Protein AF-Q2UQX5-F1 (afdb_monomer)

Secondary structure (DSSP, 8-state):
--S--PPPPPPHHHHHHHS-TT------------------HHHHHHH--SB----GGGGSEEEEEE-SS-TT-EEEEEE----EEE-TTS-EEE--BTTS-SSSPPPTTPPPHHHHHHHHHHHHHHHIIIIIIS--S-SSBS-STT--EE--SSHHHHHHHHHHHHHHS-GGGB-TTPPPPPEE---GGG--SS--TTT-HHHHHHHHHHHHHHHHHHTTSHHHHHHHHHHTTTS-TTS-S--TTSSS-HHHHHHHHHHHHTS-GGGPPPGGGG-HHHHHHHHHHHHHHHHHHHHHBHHHHIIIIIHHHHHHHHHHHHTT---SSPPSPPTTTT--GGGS-HHHHHHHTT-EE--EETTEEPP-HHHHTSGGGSBTTBTT-EEHHHHHHHHHTT--SSHHHHTTTTTT--TT-GGGTTBPPTT-

Solvent-accessible surface area (backbone atoms only — not comparable to full-atom values): 24430 Å² total; per-residue (Å²): 139,51,68,85,76,83,72,78,80,79,49,72,70,55,41,50,71,76,53,42,90,93,57,78,95,84,84,87,86,86,85,86,86,80,84,60,48,76,76,57,64,61,60,37,72,75,75,44,88,44,43,46,68,46,15,61,59,30,65,64,36,73,44,84,36,68,75,58,95,56,78,89,44,73,40,79,44,76,47,69,50,70,53,72,38,73,43,101,79,70,42,90,34,76,38,44,16,63,84,68,41,56,54,11,59,48,59,82,46,50,62,36,49,69,51,44,53,51,24,21,50,48,10,38,51,50,25,46,48,37,29,70,71,64,58,75,42,73,79,59,37,63,66,51,81,95,51,92,43,71,36,59,85,47,66,42,49,39,52,37,51,52,29,21,47,42,33,44,47,36,79,92,27,37,46,96,81,43,62,86,75,73,70,46,68,54,56,86,80,71,42,40,95,49,61,41,48,91,68,18,62,31,45,36,50,44,51,48,53,39,33,53,50,35,27,74,69,40,50,88,32,72,60,36,51,55,42,30,76,70,47,24,88,71,41,50,87,95,31,45,56,64,27,59,82,31,71,72,26,41,55,50,53,50,44,52,49,33,53,25,71,59,52,59,80,77,58,48,71,66,73,76,72,68,36,68,67,50,51,51,44,50,49,54,52,40,46,43,32,76,44,45,47,62,64,45,13,44,57,46,31,16,63,37,46,11,57,35,50,43,58,54,50,41,51,65,69,49,73,84,58,98,58,93,52,86,70,73,83,52,95,60,56,84,51,53,71,89,74,51,58,68,71,61,51,58,56,31,59,79,37,73,44,70,51,64,58,95,85,39,73,43,68,47,56,74,20,53,73,39,77,85,22,22,48,86,98,39,49,44,29,19,16,39,43,46,49,46,54,58,49,50,76,29,33,54,90,49,60,75,62,60,22,68,42,68,67,91,47,60,85,21,40,72,92,51,70,27,49,41,65,86,78,110

Organism: Aspergillus oryzae (strain ATCC 42149 / RIB 40) (NCBI:txid510516)

Nearest PDB structures (foldseek):
  4aru-assembly1_A  TM=6.167E-01  e=2.089E-03  Hafnia alvei
  1nt4-assembly2_B  TM=5.845E-01  e=4.201E-03  Escherichia coli
  4ars-assembly1_A  TM=5.540E-01  e=5.959E-03  Hafnia alvei
  7z3v-assembly1_A  TM=5.321E-01  e=2.801E-02  Escherichia coli
  3zhc-assembly1_A  TM=5.003E-01  e=5.634E-02  Citrobacter braakii

Mean predicted aligned error: 6.5 Å

InterPro domains:
  IPR000560 Histidine phosphatase superfamily, clade-2 [PF00328] (69-328)
  IPR029033 Histidine phosphatase superfamily [G3DSA:3.40.50.1240] (11-338)
  IPR029033 Histidine phosphatase superfamily [G3DSA:3.40.50.1240] (341-408)
  IPR029033 Histidine phosphatase superfamily [SSF53254] (5-410)
  IPR050645 Histidine Acid Phosphatase [PTHR11567] (19-406)

Foldseek 3Di:
DQADDADDADDPVRCCVVAPPVDDDQDDDDFDDDDAFPDPVPLCVQFPVFFDLFQQCLQWDWDWDDPDPPPVDTDIDTDHDWDWDQDPPGDTDTHAGLVRDRGSTDDGRAQGPLNLVRLLVLLLSCQCPCCVPNVVDDQADQEQLVPAAEFEPRVSRVSSSVSSPCSNQPPVRYDPNYDDHDYDYDDLLPDQSFLNLVNQVQLVVLLVQQLVVLQVVQCPDPLQVVLLVQCLVSDDPVFSGATCPTVVHLVSLLSLLSNLVSDDPSSHGPPSSVDPSNNVSSVVSVCSSRPVLVQWFLLNLQSTNLQVVLVVLLVVLVSVDPDSDDPDQPPCRLNALVPDDPVSLVVQLVDKDWDDDSNHTDQQQQQLVDCSQADHPDNSIGRSNSSRNVSNSRRDPDSNVSSPPQVPAHNCGPPSVRTDDGRD

Structure (mmCIF, N/CA/C/O backbone):
data_AF-Q2UQX5-F1
#
_entry.id   AF-Q2UQX5-F1
#
loop_
_atom_site.group_PDB
_atom_site.id
_atom_site.type_symbol
_atom_site.label_atom_id
_atom_site.label_alt_id
_atom_site.label_comp_id
_atom_site.label_asym_id
_atom_site.label_entity_id
_atom_site.label_seq_id
_atom_site.pdbx_PDB_ins_code
_atom_site.Cartn_x
_atom_site.Cartn_y
_atom_site.Cartn_z
_atom_site.occupancy
_atom_site.B_iso_or_equiv
_atom_site.auth_seq_id
_atom_site.auth_comp_id
_atom_site.auth_asym_id
_atom_site.auth_atom_id
_atom_site.pdbx_PDB_model_num
ATOM 1 N N . MET A 1 1 ? 11.962 -3.773 -0.078 1.00 47.09 1 MET A N 1
ATOM 2 C CA . MET A 1 1 ? 11.367 -5.101 0.255 1.00 47.09 1 MET A CA 1
ATOM 3 C C . MET A 1 1 ? 10.584 -5.653 -0.938 1.00 47.09 1 MET A C 1
ATOM 5 O O . MET A 1 1 ? 9.832 -4.894 -1.534 1.00 47.09 1 MET A O 1
ATOM 9 N N . THR A 1 2 ? 10.767 -6.930 -1.293 1.00 56.47 2 THR A N 1
ATOM 10 C CA . THR A 1 2 ? 10.367 -7.523 -2.592 1.00 56.47 2 THR A CA 1
ATOM 11 C C . THR A 1 2 ? 9.170 -8.476 -2.478 1.00 56.47 2 THR A C 1
ATOM 13 O O . THR A 1 2 ? 8.189 -8.333 -3.201 1.00 56.47 2 THR A O 1
ATOM 16 N N . SER A 1 3 ? 9.180 -9.372 -1.490 1.00 61.03 3 SER A N 1
ATOM 17 C CA . SER A 1 3 ? 8.040 -10.206 -1.091 1.00 61.03 3 SER A CA 1
ATOM 18 C C . SER A 1 3 ? 7.924 -10.278 0.431 1.00 61.03 3 SER A C 1
ATOM 20 O O . SER A 1 3 ? 8.928 -10.168 1.135 1.00 61.03 3 SER A O 1
ATOM 22 N N . LEU A 1 4 ? 6.708 -10.484 0.952 1.00 62.91 4 LEU A N 1
ATOM 23 C CA . LEU A 1 4 ? 6.514 -10.786 2.372 1.00 62.91 4 LEU A CA 1
ATOM 24 C C . LEU A 1 4 ? 7.194 -12.126 2.676 1.00 62.91 4 LEU A C 1
ATOM 26 O O . LEU A 1 4 ? 6.759 -13.154 2.160 1.00 62.91 4 LEU A O 1
ATOM 30 N N . ASN A 1 5 ? 8.228 -12.106 3.512 1.00 68.62 5 ASN A N 1
ATOM 31 C CA . ASN A 1 5 ? 8.768 -13.313 4.124 1.00 68.62 5 ASN A CA 1
ATOM 32 C C . ASN A 1 5 ? 7.998 -13.535 5.429 1.00 68.62 5 ASN A C 1
ATOM 34 O O . ASN A 1 5 ? 8.202 -12.769 6.374 1.00 68.62 5 ASN A O 1
ATOM 38 N N . PRO A 1 6 ? 7.060 -14.497 5.478 1.00 68.12 6 PRO A N 1
ATOM 39 C CA . PRO A 1 6 ? 6.312 -14.748 6.697 1.00 68.12 6 PRO A CA 1
ATOM 40 C C . PRO A 1 6 ? 7.284 -15.210 7.786 1.00 68.12 6 PRO A C 1
ATOM 42 O O . PRO A 1 6 ? 8.074 -16.124 7.567 1.00 68.12 6 PRO A O 1
ATOM 45 N N . ARG A 1 7 ? 7.236 -14.555 8.949 1.00 81.56 7 ARG A N 1
ATOM 46 C CA . ARG A 1 7 ? 7.890 -15.060 10.159 1.00 81.56 7 ARG A CA 1
ATOM 47 C C . ARG A 1 7 ? 7.136 -16.267 10.708 1.00 81.56 7 ARG A C 1
ATOM 49 O O . ARG A 1 7 ? 5.955 -16.456 10.399 1.00 81.56 7 ARG A O 1
ATOM 56 N N . ASP A 1 8 ? 7.799 -16.997 11.593 1.00 87.50 8 ASP A N 1
ATOM 57 C CA . ASP A 1 8 ? 7.174 -18.076 12.347 1.00 87.50 8 ASP A CA 1
ATOM 58 C C . ASP A 1 8 ? 5.959 -17.582 13.157 1.00 87.50 8 ASP A C 1
ATOM 60 O O . ASP A 1 8 ? 5.888 -16.391 13.522 1.00 87.50 8 ASP A O 1
ATOM 64 N N . PRO A 1 9 ? 4.989 -18.482 13.431 1.00 90.31 9 PRO A N 1
ATOM 65 C CA . PRO A 1 9 ? 3.877 -18.215 14.335 1.00 90.31 9 PRO A CA 1
ATOM 66 C C . PRO A 1 9 ? 4.320 -17.609 15.665 1.00 90.31 9 PRO A C 1
ATOM 68 O O . PRO A 1 9 ? 5.440 -17.828 16.125 1.00 90.31 9 PRO A O 1
ATOM 71 N N 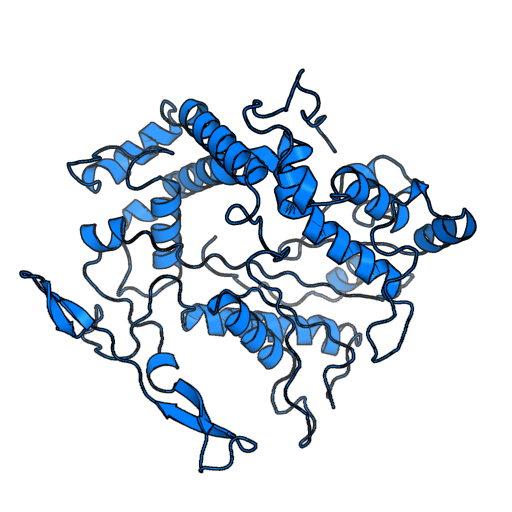. TYR A 1 10 ? 3.423 -16.852 16.294 1.00 93.69 10 TYR A N 1
ATOM 72 C CA . TYR A 1 10 ? 3.714 -16.290 17.606 1.00 93.69 10 TYR A CA 1
ATOM 73 C C . TYR A 1 10 ? 3.825 -17.394 18.652 1.00 93.69 10 TYR A C 1
ATOM 75 O O . TYR A 1 10 ? 2.977 -18.292 18.701 1.00 93.69 10 TYR A O 1
ATOM 83 N N . THR A 1 11 ? 4.841 -17.293 19.507 1.00 94.69 11 THR A N 1
ATOM 84 C CA . THR A 1 11 ? 4.926 -18.119 20.712 1.00 94.69 11 THR A CA 1
ATOM 85 C C . THR A 1 11 ? 3.830 -17.721 21.700 1.00 94.69 11 THR A C 1
ATOM 87 O O . THR A 1 11 ? 3.243 -16.640 21.608 1.00 94.69 11 THR A O 1
ATOM 90 N N . GLN A 1 12 ? 3.560 -18.579 22.684 1.00 94.19 12 GLN A N 1
ATOM 91 C CA . GLN A 1 12 ? 2.588 -18.261 23.730 1.00 94.19 12 GLN A CA 1
ATOM 92 C C . GLN A 1 12 ? 2.969 -16.983 24.499 1.00 94.19 12 GLN A C 1
ATOM 94 O O . GLN A 1 12 ? 2.108 -16.157 24.781 1.00 94.19 12 GLN A O 1
ATOM 99 N N . GLU A 1 13 ? 4.259 -16.783 24.772 1.00 94.75 13 GLU A N 1
ATOM 100 C CA . GLU A 1 13 ? 4.784 -15.586 25.444 1.00 94.75 13 GLU A CA 1
ATOM 101 C C . GLU A 1 13 ? 4.563 -14.316 24.607 1.00 94.75 13 GLU A C 1
ATOM 103 O O . GLU A 1 13 ? 4.139 -13.280 25.124 1.00 94.75 13 GLU A O 1
ATOM 108 N N . GLU A 1 14 ? 4.801 -14.391 23.292 1.00 94.75 14 GLU A N 1
ATOM 109 C CA . GLU A 1 14 ? 4.513 -13.283 22.379 1.00 94.75 14 GLU A CA 1
ATOM 110 C C . GLU A 1 14 ? 3.013 -12.974 22.339 1.00 94.75 14 GLU A C 1
ATOM 112 O O . GLU A 1 14 ? 2.633 -11.801 22.352 1.00 94.75 14 GLU A O 1
ATOM 117 N N . LEU A 1 15 ? 2.154 -13.999 22.325 1.00 95.38 15 LEU A N 1
ATOM 118 C CA . LEU A 1 15 ? 0.703 -13.818 22.358 1.00 95.38 15 LEU A CA 1
ATOM 119 C C . LEU A 1 15 ? 0.236 -13.140 23.644 1.00 95.38 15 LEU A C 1
ATOM 121 O O . LEU A 1 15 ? -0.555 -12.209 23.556 1.00 95.38 15 LEU A O 1
ATOM 125 N N . GLU A 1 16 ? 0.736 -13.545 24.811 1.00 93.50 16 GLU A N 1
ATOM 126 C CA . GLU A 1 16 ? 0.351 -12.944 26.096 1.00 93.50 16 GLU A CA 1
ATOM 127 C C . GLU A 1 16 ? 0.747 -11.466 26.189 1.00 93.50 16 GLU A C 1
ATOM 129 O O . GLU A 1 16 ? 0.007 -10.659 26.752 1.00 93.50 16 GLU A O 1
ATOM 134 N N . LYS A 1 17 ? 1.867 -11.080 25.568 1.00 93.00 17 LYS A N 1
ATOM 135 C CA . LYS A 1 17 ? 2.268 -9.671 25.446 1.00 93.00 17 LYS A CA 1
ATOM 136 C C . LYS A 1 17 ? 1.408 -8.905 24.433 1.00 93.00 17 LYS A C 1
ATOM 138 O O . LYS A 1 17 ? 1.078 -7.732 24.627 1.00 93.00 17 LYS A O 1
ATOM 143 N N . LEU A 1 18 ? 1.064 -9.542 23.315 1.00 94.88 18 LEU A N 1
ATOM 144 C CA . LEU A 1 18 ? 0.290 -8.920 22.239 1.00 94.88 18 LEU A CA 1
ATOM 145 C C . LEU A 1 18 ? -1.207 -8.806 22.562 1.00 94.88 18 LEU A C 1
ATOM 147 O O . LEU A 1 18 ? -1.854 -7.870 22.084 1.00 94.88 18 LEU A O 1
ATOM 151 N N . TYR A 1 19 ? -1.726 -9.714 23.384 1.00 95.31 19 TYR A N 1
ATOM 152 C CA . TYR A 1 19 ? -3.129 -9.845 23.766 1.00 95.31 19 TYR A CA 1
ATOM 153 C C . TYR A 1 19 ? -3.235 -10.074 25.286 1.00 95.31 19 TYR A C 1
ATOM 155 O O . TYR A 1 19 ? -3.413 -11.211 25.728 1.00 95.31 19 TYR A O 1
ATOM 163 N N . PRO A 1 20 ? -3.108 -9.003 26.093 1.00 94.69 20 PRO A N 1
ATOM 164 C CA . PRO A 1 20 ? -3.233 -9.078 27.547 1.00 94.69 20 PRO A CA 1
ATOM 165 C C . PRO A 1 20 ? -4.574 -9.681 27.983 1.00 94.69 20 PRO A C 1
ATOM 167 O O . PRO A 1 20 ? -5.607 -9.417 27.370 1.00 94.69 20 PRO A O 1
ATOM 170 N N . ARG A 1 21 ? -4.566 -10.486 29.054 1.00 92.62 21 ARG A N 1
ATOM 171 C CA . ARG A 1 21 ? -5.742 -11.261 29.510 1.00 92.62 21 ARG A CA 1
ATOM 172 C C . ARG A 1 21 ? -6.899 -10.395 30.021 1.00 92.62 21 ARG A C 1
ATOM 174 O O . ARG A 1 21 ? -8.035 -10.855 30.058 1.00 92.62 21 ARG A O 1
ATOM 181 N N . ASP A 1 22 ? -6.605 -9.171 30.436 1.00 93.00 22 ASP A N 1
ATOM 182 C CA . ASP A 1 22 ? -7.555 -8.153 30.883 1.00 93.00 22 ASP A CA 1
ATOM 183 C C . ASP A 1 22 ? -8.230 -7.405 29.720 1.00 93.00 22 ASP A C 1
ATOM 185 O O . ASP A 1 22 ? -9.197 -6.673 29.937 1.00 93.00 22 ASP A O 1
ATOM 189 N N . LEU A 1 23 ? -7.781 -7.628 28.479 1.00 95.19 23 LEU A N 1
ATOM 190 C CA . LEU A 1 23 ? -8.372 -7.061 27.274 1.00 95.19 23 LEU A CA 1
ATOM 191 C C . LEU A 1 23 ? -9.023 -8.140 26.408 1.00 95.19 23 LEU A C 1
ATOM 193 O O . LEU A 1 23 ? -8.473 -9.210 26.158 1.00 95.19 23 LEU A O 1
ATOM 197 N N . LYS A 1 24 ? -10.202 -7.822 25.869 1.00 95.06 24 LYS A N 1
ATOM 198 C CA . LYS A 1 24 ? -10.897 -8.664 24.891 1.00 95.06 24 LYS A CA 1
ATOM 199 C C . LYS A 1 24 ? -10.756 -8.064 23.497 1.00 95.06 24 LYS A C 1
ATOM 201 O O . LYS A 1 24 ? -11.153 -6.921 23.277 1.00 95.06 24 LYS A O 1
ATOM 206 N N . LEU A 1 25 ? -10.252 -8.849 22.546 1.00 95.62 25 LEU A N 1
ATOM 207 C CA . LEU A 1 25 ? -10.203 -8.463 21.136 1.00 95.62 25 LEU A CA 1
ATOM 208 C C . LEU A 1 25 ? -11.632 -8.300 20.585 1.00 95.62 25 LEU A C 1
ATOM 210 O O . LEU A 1 25 ? -12.421 -9.240 20.642 1.00 95.62 25 LEU A O 1
ATOM 214 N N . GLN A 1 26 ? -11.954 -7.107 20.075 1.00 94.25 26 GLN A N 1
ATOM 215 C CA . GLN A 1 26 ? -13.284 -6.774 19.532 1.00 94.25 26 GLN A CA 1
ATOM 216 C C . GLN A 1 26 ? -13.296 -6.682 18.004 1.00 94.25 26 GLN A C 1
ATOM 218 O O . GLN A 1 26 ? -14.255 -7.093 17.364 1.00 94.25 26 GLN A O 1
ATOM 223 N N . LEU A 1 27 ? -12.235 -6.127 17.412 1.00 94.62 27 LEU A N 1
ATOM 224 C CA . LEU A 1 27 ? -12.164 -5.834 15.985 1.00 94.62 27 LEU A CA 1
ATOM 225 C C . LEU A 1 27 ? -10.738 -6.027 15.475 1.00 94.62 27 LEU A C 1
ATOM 227 O O . LEU A 1 27 ? -9.768 -5.636 16.125 1.00 94.62 27 LEU A O 1
ATOM 231 N N . VAL A 1 28 ? -10.625 -6.578 14.269 1.00 95.88 28 VAL A N 1
ATOM 232 C CA . VAL A 1 28 ? -9.368 -6.698 13.532 1.00 95.88 28 VAL A CA 1
ATOM 233 C C . VAL A 1 28 ? -9.551 -6.056 12.164 1.00 95.88 28 VAL A C 1
ATOM 235 O O . VAL A 1 28 ? -10.444 -6.430 11.411 1.00 95.88 28 VAL A O 1
ATOM 238 N N . GLN A 1 29 ? 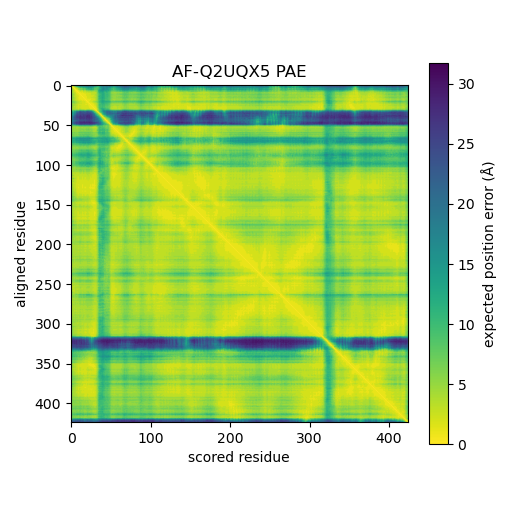-8.681 -5.106 11.828 1.00 95.25 29 GLN A N 1
ATOM 239 C CA . GLN A 1 29 ? -8.594 -4.527 10.489 1.00 95.25 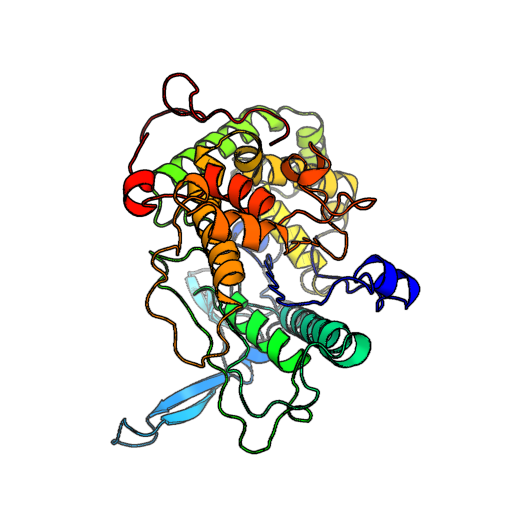29 GLN A CA 1
ATOM 240 C C . GLN A 1 29 ? -7.206 -4.835 9.921 1.00 95.25 29 GLN A C 1
ATOM 242 O O . GLN A 1 29 ? -6.196 -4.465 10.518 1.00 95.25 29 GLN A O 1
ATOM 247 N N . VAL A 1 30 ? -7.151 -5.534 8.785 1.00 94.56 30 VAL A N 1
ATOM 248 C CA . VAL A 1 30 ? -5.898 -5.897 8.103 1.00 94.56 30 VAL A CA 1
ATOM 249 C C . VAL A 1 30 ? -5.824 -5.145 6.783 1.00 94.56 30 VAL A C 1
ATOM 251 O O . VAL A 1 30 ? -6.666 -5.335 5.910 1.00 94.56 30 VAL A O 1
ATOM 254 N N . VAL A 1 31 ? -4.797 -4.311 6.628 1.00 91.31 31 VAL A N 1
ATOM 255 C CA . VAL A 1 31 ? -4.507 -3.607 5.375 1.00 91.31 31 VAL A CA 1
ATOM 256 C C . VAL A 1 31 ? -3.281 -4.247 4.737 1.00 91.31 31 VAL A C 1
ATOM 258 O O . VAL A 1 31 ? -2.211 -4.285 5.339 1.00 91.31 31 VAL A O 1
ATOM 261 N N . ASN A 1 32 ? -3.433 -4.749 3.514 1.00 83.38 32 ASN A N 1
ATOM 262 C CA . ASN A 1 32 ? -2.341 -5.328 2.739 1.00 83.38 32 ASN A CA 1
ATOM 263 C C . ASN A 1 32 ? -2.059 -4.447 1.519 1.00 83.38 32 ASN A C 1
ATOM 265 O O . ASN A 1 32 ? -2.799 -4.476 0.538 1.00 83.38 32 ASN A O 1
ATOM 269 N N . ALA A 1 33 ? -0.979 -3.672 1.581 1.00 65.06 33 ALA A N 1
ATOM 270 C CA . ALA A 1 33 ? -0.472 -2.921 0.443 1.00 65.06 33 ALA A CA 1
ATOM 271 C C . ALA A 1 33 ? 0.676 -3.711 -0.192 1.00 65.06 33 ALA A C 1
ATOM 273 O O . ALA A 1 33 ? 1.765 -3.802 0.376 1.00 65.06 33 ALA A O 1
ATOM 274 N N . ARG A 1 34 ? 0.450 -4.283 -1.377 1.00 58.59 34 ARG A N 1
ATOM 275 C CA . ARG A 1 34 ? 1.528 -4.899 -2.158 1.00 58.59 34 ARG A CA 1
ATOM 276 C C . ARG A 1 34 ? 1.992 -3.982 -3.270 1.00 58.59 34 ARG A C 1
ATOM 278 O O . ARG A 1 34 ? 1.187 -3.446 -4.029 1.00 58.59 34 ARG A O 1
ATOM 285 N N . ARG A 1 35 ? 3.314 -3.860 -3.377 1.00 49.84 35 ARG A N 1
ATOM 286 C CA . ARG A 1 35 ? 3.989 -3.298 -4.544 1.00 49.84 35 ARG A CA 1
ATOM 287 C C . ARG A 1 35 ? 4.191 -4.436 -5.544 1.00 49.84 35 ARG A C 1
ATOM 289 O O . ARG A 1 35 ? 4.756 -5.470 -5.204 1.00 49.84 35 ARG A O 1
ATOM 296 N N . CYS A 1 36 ? 3.665 -4.267 -6.744 1.00 36.00 36 CYS A N 1
ATOM 297 C CA . CYS A 1 36 ? 4.041 -5.021 -7.935 1.00 36.00 36 CYS A CA 1
ATOM 298 C C . CYS A 1 36 ? 4.078 -4.005 -9.069 1.00 36.00 36 CYS A C 1
ATOM 300 O O . CYS A 1 36 ? 3.209 -3.127 -9.096 1.00 36.00 36 CYS A O 1
ATOM 302 N N . LEU A 1 37 ? 5.091 -4.160 -9.923 1.00 36.56 37 LEU A N 1
ATOM 303 C CA . LEU A 1 37 ? 5.485 -3.312 -11.046 1.00 36.56 37 LEU A CA 1
ATOM 304 C C . LEU A 1 37 ? 4.485 -2.191 -11.371 1.00 36.56 37 LEU A C 1
ATOM 306 O O . LEU A 1 37 ? 3.450 -2.427 -12.001 1.00 36.56 37 LEU A O 1
ATOM 310 N N . LEU A 1 38 ? 4.797 -0.959 -10.965 1.00 40.22 38 LEU A N 1
ATOM 311 C CA . LEU A 1 38 ? 4.273 0.198 -11.682 1.00 40.22 38 LEU A CA 1
ATOM 312 C C . LEU A 1 38 ? 4.962 0.152 -13.042 1.00 40.22 38 LEU A C 1
ATOM 314 O O . LEU A 1 38 ? 6.184 0.207 -13.108 1.00 40.22 38 LEU A O 1
ATOM 318 N N . GLY A 1 39 ? 4.181 -0.055 -14.104 1.00 36.62 39 GLY A N 1
ATOM 319 C CA . GLY A 1 39 ? 4.671 -0.342 -15.451 1.00 36.62 39 GLY A CA 1
ATOM 320 C C . GLY A 1 39 ? 5.635 0.711 -15.993 1.00 36.62 39 GLY A C 1
ATOM 321 O O . GLY A 1 39 ? 5.238 1.591 -16.749 1.00 36.62 39 GLY A O 1
ATOM 322 N N . PHE A 1 40 ? 6.915 0.586 -15.659 1.00 36.81 40 PHE A N 1
ATOM 323 C CA . PHE A 1 40 ? 7.998 1.289 -16.318 1.00 36.81 40 PHE A CA 1
ATOM 324 C C . PHE A 1 40 ? 8.678 0.309 -17.264 1.00 36.81 40 PHE A C 1
ATOM 326 O O . PHE A 1 40 ? 9.676 -0.323 -16.942 1.00 36.81 40 PHE A O 1
ATOM 333 N N . LYS A 1 41 ? 8.104 0.258 -18.469 1.00 40.06 41 LYS A N 1
ATOM 334 C CA . LYS A 1 41 ? 8.558 -0.435 -19.687 1.00 40.06 41 LYS A CA 1
ATOM 335 C C . LYS A 1 41 ? 10.049 -0.223 -20.020 1.00 40.06 41 LYS A C 1
ATOM 337 O O . LYS A 1 41 ? 10.654 -0.963 -20.778 1.00 40.06 41 LYS A O 1
ATOM 342 N N . ILE A 1 42 ? 10.653 0.811 -19.440 1.00 42.84 42 ILE A N 1
ATOM 343 C CA . ILE A 1 42 ? 11.924 1.371 -19.883 1.00 42.84 42 ILE A CA 1
ATOM 344 C C . ILE A 1 42 ? 13.094 0.435 -19.564 1.00 42.84 42 ILE A C 1
ATOM 346 O O . ILE A 1 42 ? 13.890 0.162 -20.447 1.00 42.84 42 ILE A O 1
ATOM 350 N N . LEU A 1 43 ? 13.217 -0.099 -18.345 1.00 47.56 43 LEU A N 1
ATOM 351 C CA . LEU A 1 43 ? 14.364 -0.966 -18.039 1.00 47.56 43 LEU A CA 1
ATOM 352 C C . LEU A 1 43 ? 14.239 -2.355 -18.664 1.00 47.56 43 LEU A C 1
ATOM 354 O O . LEU A 1 43 ? 15.254 -2.949 -19.008 1.00 47.56 43 LEU A O 1
ATOM 358 N N . THR A 1 44 ? 13.021 -2.867 -18.837 1.00 47.59 44 THR A N 1
ATOM 359 C CA . THR A 1 44 ? 12.812 -4.137 -19.536 1.00 47.59 44 THR A CA 1
ATOM 360 C C . THR A 1 44 ? 13.205 -4.006 -21.006 1.00 47.59 44 THR A C 1
ATOM 362 O O . THR A 1 44 ? 13.996 -4.810 -21.481 1.00 47.59 44 THR A O 1
ATOM 365 N N . ASP A 1 45 ? 12.816 -2.919 -21.680 1.00 49.09 45 ASP A N 1
ATOM 366 C CA . ASP A 1 45 ? 13.202 -2.678 -23.079 1.00 49.09 45 ASP A CA 1
ATOM 367 C C . ASP A 1 45 ? 14.733 -2.534 -23.264 1.00 49.09 45 ASP A C 1
ATOM 369 O O . ASP A 1 45 ? 15.253 -2.884 -24.323 1.00 49.09 45 ASP A O 1
ATOM 373 N N . TYR A 1 46 ? 15.470 -2.065 -22.242 1.00 47.00 46 TYR A N 1
ATOM 374 C CA . TYR A 1 46 ? 16.935 -1.914 -22.296 1.00 47.00 46 TYR A CA 1
ATOM 375 C C . TYR A 1 46 ? 17.739 -3.110 -21.739 1.00 47.00 46 TYR A C 1
ATOM 377 O O . TYR A 1 46 ? 18.872 -3.305 -22.176 1.00 47.00 46 TYR A O 1
ATOM 385 N N . PHE A 1 47 ? 17.201 -3.916 -20.808 1.00 48.44 47 PHE A N 1
ATOM 386 C CA . PHE A 1 47 ? 17.967 -4.983 -20.122 1.00 48.44 47 PHE A CA 1
ATOM 387 C C . PHE A 1 47 ? 17.343 -6.373 -20.137 1.00 48.44 47 PHE A C 1
ATOM 389 O O . PHE A 1 47 ? 18.077 -7.351 -20.031 1.00 48.44 47 PHE A O 1
ATOM 396 N N . THR A 1 48 ? 16.022 -6.492 -20.247 1.00 50.53 48 THR A N 1
ATOM 397 C CA . THR A 1 48 ? 15.334 -7.786 -20.288 1.00 50.53 48 THR A CA 1
ATOM 398 C C . THR A 1 48 ? 14.307 -7.742 -21.407 1.00 50.53 48 THR A C 1
ATOM 400 O O . THR A 1 48 ? 13.137 -7.434 -21.188 1.00 50.53 48 THR A O 1
ATOM 403 N N . ARG A 1 49 ? 14.751 -8.079 -22.616 1.00 51.44 49 ARG A N 1
ATOM 404 C CA . ARG A 1 49 ? 13.910 -8.200 -23.816 1.00 51.44 49 ARG A CA 1
ATOM 405 C C . ARG A 1 49 ? 12.833 -9.294 -23.703 1.00 51.44 49 ARG A C 1
ATOM 407 O O . ARG A 1 49 ? 12.131 -9.560 -24.668 1.00 51.44 49 ARG A O 1
ATOM 414 N N . GLU A 1 50 ? 12.761 -9.963 -22.558 1.00 61.50 50 GLU A N 1
ATOM 415 C CA . GLU A 1 50 ? 12.063 -11.218 -22.354 1.00 61.50 50 GLU A CA 1
ATOM 416 C C . GLU A 1 50 ? 10.831 -11.004 -21.480 1.00 61.50 50 GLU A C 1
ATOM 418 O O . GLU A 1 50 ? 10.886 -10.433 -20.384 1.00 61.50 50 GLU A O 1
ATOM 423 N N . ASP A 1 51 ? 9.705 -11.487 -21.989 1.00 76.56 51 ASP A N 1
ATOM 424 C CA . ASP A 1 51 ? 8.436 -11.473 -21.288 1.00 76.56 51 ASP A CA 1
ATOM 425 C C . ASP A 1 51 ? 8.497 -12.328 -20.011 1.00 76.56 51 ASP A C 1
ATOM 427 O O . ASP A 1 51 ? 9.236 -13.308 -19.922 1.00 76.56 51 ASP A O 1
ATOM 431 N N . TRP A 1 52 ? 7.710 -11.969 -18.994 1.00 85.50 52 TRP A N 1
ATOM 432 C CA . TRP A 1 52 ? 7.781 -12.595 -17.667 1.00 85.50 52 TRP A CA 1
ATOM 433 C C . TRP A 1 52 ? 6.916 -13.866 -17.587 1.00 85.50 52 TRP A C 1
ATOM 435 O O . TRP A 1 52 ? 5.689 -13.741 -17.525 1.00 85.50 52 TRP A O 1
ATOM 445 N N . PRO A 1 53 ? 7.488 -15.086 -17.500 1.00 89.12 53 PRO A N 1
ATOM 446 C CA . PRO A 1 53 ? 6.732 -16.340 -17.558 1.00 89.12 53 PRO A CA 1
ATOM 447 C C . PRO A 1 53 ? 6.245 -16.802 -16.168 1.00 89.12 53 PRO A C 1
ATOM 449 O O . PRO A 1 53 ? 6.371 -17.969 -15.803 1.00 89.12 53 PRO A O 1
ATOM 452 N N . TYR A 1 54 ? 5.719 -15.885 -15.350 1.00 90.62 54 TYR A N 1
ATOM 453 C CA . TYR A 1 54 ? 5.346 -16.158 -13.949 1.00 90.62 54 TYR A CA 1
ATOM 454 C C . TYR A 1 54 ? 3.849 -16.000 -13.663 1.00 90.62 54 TYR A C 1
ATOM 456 O O . TYR A 1 54 ? 3.466 -15.738 -12.521 1.00 90.62 54 TYR A O 1
ATOM 464 N N . CYS A 1 55 ? 3.001 -16.095 -14.687 1.00 91.38 55 CYS A N 1
ATOM 465 C CA . CYS A 1 55 ? 1.556 -15.924 -14.565 1.00 91.38 55 CYS A CA 1
ATOM 466 C C . CYS A 1 55 ? 0.816 -17.132 -15.139 1.00 91.38 55 CYS A C 1
ATOM 468 O O . CYS A 1 55 ? 0.060 -17.017 -16.104 1.00 91.38 55 CYS A O 1
ATOM 470 N N . ASN A 1 56 ? 0.990 -18.306 -14.525 1.00 93.06 56 ASN A N 1
ATOM 471 C CA . ASN A 1 56 ? 0.356 -19.547 -14.977 1.00 93.06 56 ASN A CA 1
ATOM 472 C C . ASN A 1 56 ? -1.177 -19.485 -14.980 1.00 93.06 56 ASN A C 1
ATOM 474 O O . ASN A 1 56 ? -1.803 -20.241 -15.724 1.00 93.06 56 ASN A O 1
ATOM 478 N N . VAL A 1 57 ? -1.791 -18.562 -14.228 1.00 92.12 57 VAL A N 1
ATOM 479 C CA . VAL A 1 57 ? -3.242 -18.307 -14.301 1.00 92.12 57 VAL A CA 1
ATOM 480 C C . VAL A 1 57 ? -3.708 -18.002 -15.730 1.00 92.12 57 VAL A C 1
ATOM 482 O O . VAL A 1 57 ? -4.807 -18.394 -16.108 1.00 92.12 57 VAL A O 1
ATOM 485 N N . ALA A 1 58 ? -2.846 -17.415 -16.570 1.00 92.06 58 ALA A N 1
ATOM 486 C CA . ALA A 1 58 ? -3.132 -17.146 -17.977 1.00 92.06 58 ALA A CA 1
ATOM 487 C C . ALA A 1 58 ? -3.498 -18.416 -18.771 1.00 92.06 58 ALA A C 1
ATOM 489 O O . ALA A 1 58 ? -4.141 -18.325 -19.813 1.00 92.06 58 ALA A O 1
ATOM 490 N N . ARG A 1 59 ? -3.126 -19.605 -18.280 1.00 94.75 59 ARG A N 1
ATOM 491 C CA . ARG A 1 59 ? -3.448 -20.907 -18.885 1.00 94.75 59 ARG A CA 1
ATOM 492 C C . ARG A 1 59 ? -4.820 -21.449 -18.460 1.00 94.75 59 ARG A C 1
ATOM 494 O O . ARG A 1 59 ? -5.229 -22.482 -18.985 1.00 94.75 59 ARG A O 1
ATOM 501 N N . ARG A 1 60 ? -5.492 -20.828 -17.481 1.00 94.62 60 ARG A N 1
ATOM 502 C CA . ARG A 1 60 ? -6.741 -21.307 -16.854 1.00 94.62 60 ARG A CA 1
ATOM 503 C C . ARG A 1 60 ? -7.597 -20.137 -16.358 1.00 94.62 60 ARG A C 1
ATOM 505 O O . ARG A 1 60 ? -7.848 -19.997 -15.162 1.00 94.62 60 ARG A O 1
ATOM 512 N N . MET A 1 61 ? -8.013 -19.279 -17.279 1.00 92.94 61 MET A N 1
ATOM 513 C CA . MET A 1 61 ? -8.863 -18.133 -16.967 1.00 92.94 61 MET A CA 1
ATOM 514 C C . MET A 1 61 ? -10.333 -18.558 -16.934 1.00 92.94 61 MET A C 1
ATOM 516 O O . MET A 1 61 ? -10.746 -19.416 -17.710 1.00 92.94 61 MET A O 1
ATOM 520 N N . ILE A 1 62 ? -11.129 -17.921 -16.075 1.00 94.50 62 ILE A N 1
ATOM 521 C CA . ILE A 1 62 ? -12.585 -18.086 -16.025 1.00 94.50 62 ILE A CA 1
ATOM 522 C C . ILE A 1 62 ? -13.258 -16.713 -15.958 1.00 94.50 62 ILE A C 1
ATOM 524 O O . ILE A 1 62 ? -12.825 -15.841 -15.206 1.00 94.50 62 ILE A O 1
ATOM 528 N N . GLN A 1 63 ? -14.310 -16.506 -16.747 1.00 93.06 63 GLN A N 1
ATOM 529 C CA . GLN A 1 63 ? -15.121 -15.285 -16.732 1.00 93.06 63 GLN A CA 1
ATOM 530 C C . GLN A 1 63 ? -16.608 -15.640 -16.745 1.00 93.06 63 GLN A C 1
ATOM 532 O O . GLN A 1 63 ? -16.988 -16.667 -17.294 1.00 93.06 63 GLN A O 1
ATOM 537 N N . MET A 1 64 ? -17.465 -14.814 -16.145 1.00 92.44 64 MET A N 1
ATOM 538 C CA . MET A 1 64 ? -18.912 -15.000 -16.279 1.00 92.44 64 MET A CA 1
ATOM 539 C C . MET A 1 64 ? -19.361 -14.596 -17.684 1.00 92.44 64 MET A C 1
ATOM 541 O O . MET A 1 64 ? -19.095 -13.477 -18.121 1.00 92.44 64 MET A O 1
ATOM 545 N N . ALA A 1 65 ? -20.051 -15.499 -18.375 1.00 92.75 65 ALA A N 1
ATOM 546 C CA . ALA A 1 65 ? -20.636 -15.259 -19.688 1.00 92.75 65 ALA A CA 1
ATOM 547 C C . ALA A 1 65 ? -22.086 -15.753 -19.732 1.00 92.75 65 ALA A C 1
ATOM 549 O O . ALA A 1 65 ? -22.454 -16.716 -19.049 1.00 92.75 65 ALA A O 1
ATOM 550 N N . ALA A 1 66 ? -22.908 -15.089 -20.544 1.00 91.56 66 ALA A N 1
ATOM 551 C CA . ALA A 1 66 ? -24.260 -15.547 -20.829 1.00 91.56 66 ALA A CA 1
ATOM 552 C C . ALA A 1 66 ? -24.196 -16.912 -21.522 1.00 91.56 66 ALA A C 1
ATOM 554 O O . ALA A 1 66 ? -23.423 -17.107 -22.460 1.00 91.56 66 ALA A O 1
ATOM 555 N N . SER A 1 67 ? -24.996 -17.866 -21.046 1.00 86.00 67 SER A N 1
ATOM 556 C CA . SER A 1 67 ? -24.986 -19.234 -21.588 1.00 86.00 67 SER A CA 1
ATOM 557 C C . SER A 1 67 ? -26.126 -19.525 -22.563 1.00 86.00 67 SER A C 1
ATOM 559 O O . SER A 1 67 ? -26.126 -20.560 -23.226 1.00 86.00 67 SER A O 1
ATOM 561 N N . ASN A 1 68 ? -27.098 -18.620 -22.645 1.00 88.31 68 ASN A N 1
ATOM 562 C CA . ASN A 1 68 ? -28.255 -18.672 -23.527 1.00 88.31 68 ASN A CA 1
ATOM 563 C C . ASN A 1 68 ? -28.765 -17.231 -23.767 1.00 88.31 68 ASN A C 1
ATOM 565 O O . ASN A 1 68 ? -28.131 -16.264 -23.344 1.00 88.31 68 ASN A O 1
ATOM 569 N N . GLN A 1 69 ? -29.889 -17.081 -24.474 1.00 89.31 69 GLN A N 1
ATOM 570 C CA . GLN A 1 69 ? -30.504 -15.770 -24.736 1.00 89.31 69 GLN A CA 1
ATOM 571 C C . GLN A 1 69 ? -31.079 -15.101 -23.474 1.00 89.31 69 GLN A C 1
ATOM 573 O O . GLN A 1 69 ? -31.298 -13.892 -23.472 1.00 89.31 69 GLN A O 1
ATOM 578 N N . ASP A 1 70 ? -31.321 -15.870 -22.411 1.00 87.75 70 ASP A N 1
ATOM 579 C CA . ASP A 1 70 ? -31.786 -15.365 -21.126 1.00 87.75 70 ASP A CA 1
ATOM 580 C C . ASP A 1 70 ? -30.594 -14.889 -20.276 1.00 87.75 70 ASP A C 1
ATOM 582 O O . ASP A 1 70 ? -29.860 -15.661 -19.656 1.00 87.75 70 ASP A O 1
ATOM 586 N N . LEU A 1 71 ? -30.418 -13.569 -20.219 1.00 87.19 71 LEU A N 1
ATOM 587 C CA . LEU A 1 71 ? -29.328 -12.917 -19.486 1.00 87.19 71 LEU A CA 1
ATOM 588 C C . LEU A 1 71 ? -29.517 -12.911 -17.957 1.00 87.19 71 LEU A C 1
ATOM 590 O O . LEU A 1 71 ? -28.727 -12.289 -17.245 1.00 87.19 71 LEU A O 1
ATOM 594 N N . SER A 1 72 ? -30.537 -13.594 -17.426 1.00 87.62 72 SER A N 1
ATOM 595 C CA . SER A 1 72 ? -30.646 -13.856 -15.986 1.00 87.62 72 SER A CA 1
ATOM 596 C C . SER A 1 72 ? -29.701 -14.971 -15.513 1.00 87.62 72 SER A C 1
ATOM 598 O O . SER A 1 72 ? -29.397 -15.049 -14.321 1.00 87.62 72 SER A O 1
ATOM 600 N N . GLN A 1 73 ? -29.189 -15.803 -16.430 1.00 85.56 73 GLN A N 1
ATOM 601 C CA . GLN A 1 73 ? -28.308 -16.929 -16.121 1.00 85.56 73 GLN A CA 1
ATOM 602 C C . GLN A 1 73 ? -26.898 -16.748 -16.692 1.00 85.56 73 GLN A C 1
ATOM 604 O O . GLN A 1 73 ? -26.693 -16.550 -17.891 1.00 85.56 73 GLN A O 1
ATOM 609 N N . TRP A 1 74 ? -25.900 -16.932 -15.831 1.00 89.00 74 TRP A N 1
ATOM 610 C CA . TRP A 1 74 ? -24.482 -16.795 -16.163 1.00 89.00 74 TRP A CA 1
ATOM 611 C C . TRP A 1 74 ? -23.750 -18.105 -15.876 1.00 89.00 74 TRP A C 1
ATOM 613 O O . TRP A 1 74 ? -24.049 -18.790 -14.897 1.00 89.00 74 TRP A O 1
ATOM 623 N N . LYS A 1 75 ? -22.786 -18.465 -16.726 1.00 91.12 75 LYS A N 1
ATOM 624 C CA . LYS A 1 75 ? -21.893 -19.611 -16.512 1.00 91.12 75 LYS A CA 1
ATOM 625 C C . LYS A 1 75 ? -20.437 -19.177 -16.599 1.00 91.12 75 LYS A C 1
ATOM 627 O O . LYS A 1 75 ? -20.113 -18.161 -17.211 1.00 91.12 75 LYS A O 1
ATOM 632 N N . GLY A 1 76 ? -19.560 -19.979 -16.002 1.00 93.12 76 GLY A N 1
ATOM 633 C CA . GLY A 1 76 ? -18.124 -19.847 -16.202 1.00 93.12 76 GLY A CA 1
ATOM 634 C C . GLY A 1 76 ? -17.736 -20.173 -17.643 1.00 93.12 76 GLY A C 1
ATOM 635 O O . GLY A 1 76 ? -18.008 -21.269 -18.125 1.00 93.12 76 GLY A O 1
ATOM 636 N N . PHE A 1 77 ? -17.103 -19.219 -18.314 1.00 94.25 77 PHE A N 1
ATOM 637 C CA . PHE A 1 77 ? -16.439 -19.372 -19.599 1.00 94.25 77 PHE A CA 1
ATOM 638 C C . PHE A 1 77 ? -14.939 -19.524 -19.359 1.00 94.25 77 PHE A C 1
ATOM 640 O O . PHE A 1 77 ? -14.282 -18.585 -18.900 1.00 94.25 77 PHE A O 1
ATOM 647 N N . GLU A 1 78 ? -14.419 -20.715 -19.633 1.00 96.06 78 GLU A N 1
ATOM 648 C CA . GLU A 1 78 ? -13.002 -21.034 -19.484 1.00 96.06 78 GLU A CA 1
ATOM 649 C C . GLU A 1 78 ? -12.220 -20.641 -20.738 1.00 96.06 78 GLU A C 1
ATOM 651 O O . GLU A 1 78 ? -12.635 -20.930 -21.862 1.00 96.06 78 GLU A O 1
ATOM 656 N N . TRP A 1 79 ? -11.071 -19.992 -20.558 1.00 94.88 79 TRP A N 1
ATOM 657 C CA . TRP A 1 79 ? -10.238 -19.539 -21.670 1.00 94.88 79 TRP A CA 1
ATOM 658 C C . TRP A 1 79 ? -8.754 -19.453 -21.298 1.00 94.88 79 TRP A C 1
ATOM 660 O O . TRP A 1 79 ? -8.358 -19.604 -20.139 1.00 94.88 79 TRP A O 1
ATOM 670 N N . ARG A 1 80 ? -7.908 -19.235 -22.311 1.00 95.25 80 ARG A N 1
ATOM 671 C CA . ARG A 1 80 ? -6.453 -19.087 -22.170 1.00 95.25 80 ARG A CA 1
ATOM 672 C C . ARG A 1 80 ? -5.983 -17.802 -22.831 1.00 95.25 80 ARG A C 1
ATOM 674 O O . ARG A 1 80 ? -6.453 -17.460 -23.914 1.00 95.25 80 ARG A O 1
ATOM 681 N N . LYS A 1 81 ? -5.046 -17.113 -22.185 1.00 92.19 81 LYS A N 1
ATOM 682 C CA . LYS A 1 81 ? -4.477 -15.841 -22.629 1.00 92.19 81 LYS A CA 1
ATOM 683 C C . LYS A 1 81 ? -3.107 -16.068 -23.271 1.00 92.19 81 LYS A C 1
ATOM 685 O O . LYS A 1 81 ? -2.201 -16.602 -22.630 1.00 92.19 81 LYS A O 1
ATOM 690 N N . LYS A 1 82 ? -2.962 -15.583 -24.504 1.00 91.38 82 LYS A N 1
ATOM 691 C CA . LYS A 1 82 ? -1.682 -15.309 -25.170 1.00 91.38 82 LYS A CA 1
ATOM 692 C C . LYS A 1 82 ? -1.570 -13.808 -25.399 1.00 91.38 82 LYS A C 1
ATOM 694 O O . LYS A 1 82 ? -2.591 -13.141 -25.557 1.00 91.38 82 LYS A O 1
ATOM 699 N N . THR A 1 83 ? -0.348 -13.302 -25.394 1.00 88.12 83 THR A N 1
ATOM 700 C CA . THR A 1 83 ? -0.064 -11.877 -25.569 1.00 88.12 83 THR A CA 1
ATOM 701 C C . THR A 1 83 ? 0.677 -11.678 -26.885 1.00 88.12 83 THR A C 1
ATOM 703 O O . THR A 1 83 ? 1.508 -12.507 -27.252 1.00 88.12 83 THR A O 1
ATOM 706 N N . GLU A 1 84 ? 0.376 -10.589 -27.583 1.00 88.62 84 GLU A N 1
ATOM 707 C CA . GLU A 1 84 ? 1.160 -10.123 -28.727 1.00 88.62 84 GLU A CA 1
ATOM 708 C C . GLU A 1 84 ? 2.128 -9.019 -28.284 1.00 88.62 84 GLU 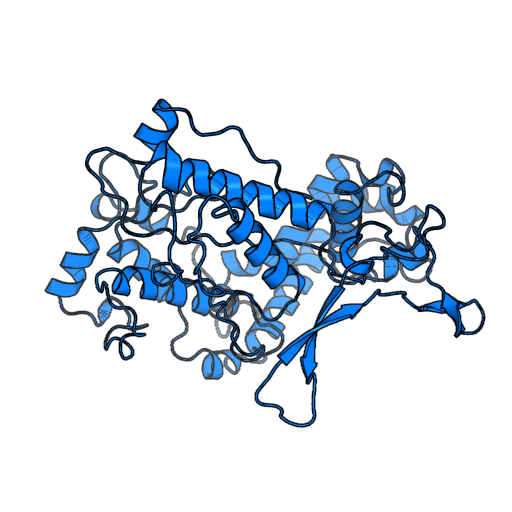A C 1
ATOM 710 O O . GLU A 1 84 ? 1.828 -8.240 -27.375 1.00 88.62 84 GLU A O 1
ATOM 715 N N . ALA A 1 85 ? 3.281 -8.957 -28.938 1.00 84.00 85 ALA A N 1
ATOM 716 C CA . ALA A 1 85 ? 4.292 -7.921 -28.805 1.00 84.00 85 ALA A CA 1
ATOM 717 C C . ALA A 1 85 ? 4.595 -7.308 -30.183 1.00 84.00 85 ALA A C 1
ATOM 719 O O . ALA A 1 85 ? 4.169 -7.831 -31.216 1.00 84.00 85 ALA A O 1
ATOM 720 N N . PHE A 1 86 ? 5.324 -6.192 -30.193 1.00 84.56 86 PHE A N 1
ATOM 721 C CA . PHE A 1 86 ? 5.806 -5.572 -31.427 1.00 84.56 86 PHE A CA 1
ATOM 722 C C . PHE A 1 86 ? 7.112 -6.231 -31.883 1.00 84.56 86 PHE A C 1
ATOM 724 O O . PHE A 1 86 ? 8.050 -6.354 -31.094 1.00 84.56 86 PHE A O 1
ATOM 731 N N . GLY A 1 87 ? 7.159 -6.647 -33.150 1.00 83.56 87 GLY A N 1
ATOM 732 C CA . GLY A 1 87 ? 8.388 -7.028 -33.844 1.00 83.56 87 GLY A CA 1
ATOM 733 C C . GLY A 1 87 ? 9.220 -5.812 -34.271 1.00 83.56 87 GLY A C 1
ATOM 734 O O . GLY A 1 87 ? 8.887 -4.668 -33.967 1.00 83.56 87 GLY A O 1
ATOM 735 N N . ASP A 1 88 ? 10.309 -6.052 -35.004 1.00 85.06 88 ASP A N 1
ATOM 736 C CA . ASP A 1 88 ? 11.264 -5.005 -35.407 1.00 85.06 88 ASP A CA 1
ATOM 737 C C . ASP A 1 88 ? 10.672 -3.941 -36.360 1.00 85.06 88 ASP A C 1
ATOM 739 O O . ASP A 1 88 ? 11.287 -2.898 -36.591 1.00 85.06 88 ASP A O 1
ATOM 743 N N . ARG A 1 89 ? 9.498 -4.193 -36.946 1.00 89.44 89 ARG A N 1
ATOM 744 C CA . ARG A 1 89 ? 8.770 -3.292 -37.853 1.00 89.44 89 ARG A CA 1
ATOM 745 C C . ARG A 1 89 ? 7.344 -3.032 -37.368 1.00 89.44 89 ARG A C 1
ATOM 747 O O . ARG A 1 89 ? 6.454 -2.803 -38.187 1.00 89.44 89 ARG A O 1
ATOM 754 N N . ASP A 1 90 ? 7.135 -3.094 -36.055 1.00 88.00 90 ASP A N 1
ATOM 755 C CA . ASP A 1 90 ? 5.831 -2.967 -35.402 1.00 88.00 90 ASP A CA 1
ATOM 756 C C . ASP A 1 90 ? 4.792 -4.009 -35.873 1.00 88.00 90 ASP A C 1
ATOM 758 O O . ASP A 1 90 ? 3.584 -3.823 -35.708 1.00 88.00 90 ASP A O 1
ATOM 762 N N . GLU A 1 91 ? 5.230 -5.133 -36.448 1.00 92.38 91 GLU A N 1
ATOM 763 C CA . GLU A 1 91 ? 4.340 -6.249 -36.752 1.00 92.38 91 GLU A CA 1
ATOM 764 C C . GLU A 1 91 ? 3.920 -6.992 -35.477 1.00 92.38 91 GLU A C 1
ATOM 766 O O . GLU A 1 91 ? 4.661 -7.041 -34.494 1.00 92.38 91 GLU A O 1
ATOM 771 N N . ALA A 1 92 ? 2.734 -7.604 -35.500 1.00 92.69 92 ALA A N 1
ATOM 772 C CA . ALA A 1 92 ? 2.276 -8.442 -34.399 1.00 92.69 92 ALA A CA 1
ATOM 773 C C . ALA A 1 92 ? 3.095 -9.741 -34.350 1.00 92.69 92 ALA A C 1
ATOM 775 O O . ALA A 1 92 ? 3.041 -10.561 -35.272 1.00 92.69 92 ALA A O 1
ATOM 776 N N . VAL A 1 93 ? 3.835 -9.936 -33.260 1.00 90.19 93 VAL A N 1
ATOM 777 C CA . VAL A 1 93 ? 4.525 -11.191 -32.939 1.00 90.19 93 VAL A CA 1
ATOM 778 C C . VAL A 1 93 ? 3.992 -11.756 -31.629 1.00 90.19 93 VAL A C 1
ATOM 780 O O . VAL A 1 93 ? 3.470 -11.029 -30.790 1.00 90.19 93 VAL A O 1
ATOM 783 N N . VAL A 1 94 ? 4.109 -13.06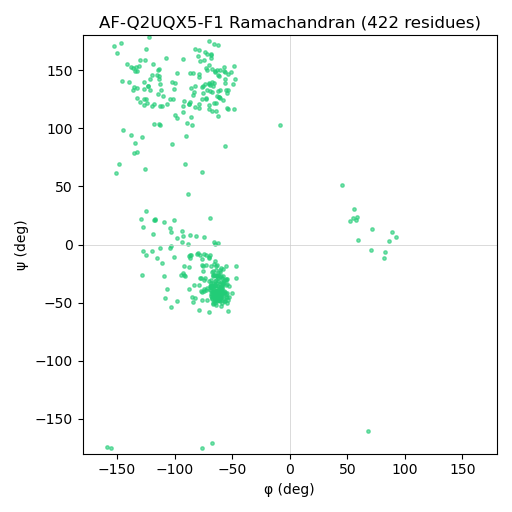6 -31.428 1.00 89.19 94 VAL A N 1
ATOM 784 C CA . VAL A 1 94 ? 3.729 -13.682 -30.150 1.00 89.19 94 VAL A CA 1
ATOM 785 C C . VAL A 1 94 ? 4.766 -13.307 -29.092 1.00 89.19 94 VAL A C 1
ATOM 787 O O . VAL A 1 94 ? 5.961 -13.441 -29.338 1.00 89.19 94 VAL A O 1
ATOM 790 N N . ALA A 1 95 ? 4.303 -12.871 -27.922 1.00 86.31 95 ALA A N 1
ATOM 791 C CA . ALA A 1 95 ? 5.130 -12.670 -26.738 1.00 86.31 95 ALA A CA 1
ATOM 792 C C . ALA A 1 95 ? 5.754 -14.005 -26.301 1.00 86.31 95 ALA A C 1
ATOM 794 O O . ALA A 1 95 ? 5.037 -14.997 -26.119 1.00 86.31 95 ALA A O 1
ATOM 795 N N . VAL A 1 96 ? 7.076 -14.036 -26.138 1.00 85.56 96 VAL A N 1
ATOM 796 C CA . VAL A 1 96 ? 7.825 -15.240 -25.765 1.00 85.56 96 VAL A CA 1
ATOM 797 C C . VAL A 1 96 ? 8.626 -14.940 -24.511 1.00 85.56 96 VAL A C 1
ATOM 799 O O . VAL A 1 96 ? 9.445 -14.023 -24.476 1.00 85.56 96 VAL A O 1
ATOM 802 N N . GLY A 1 97 ? 8.385 -15.725 -23.466 1.00 82.06 97 GLY A N 1
ATOM 803 C CA . GLY A 1 97 ? 9.128 -15.608 -22.224 1.00 82.06 97 GLY A CA 1
ATOM 804 C C . GLY A 1 97 ? 10.580 -16.042 -22.386 1.00 82.06 97 GLY A C 1
ATOM 805 O O . GLY A 1 97 ? 10.924 -16.782 -23.305 1.00 82.06 97 GLY A O 1
ATOM 806 N N . ALA A 1 98 ? 11.411 -15.650 -21.426 1.00 78.50 98 ALA A N 1
ATOM 807 C CA . ALA A 1 98 ? 12.835 -15.998 -21.331 1.00 78.50 98 ALA A CA 1
ATOM 808 C C . ALA A 1 98 ? 13.169 -17.488 -21.559 1.00 78.50 98 ALA A C 1
ATOM 810 O O . ALA A 1 98 ? 14.246 -17.861 -22.016 1.00 78.50 98 ALA A O 1
ATOM 811 N N . THR A 1 99 ? 12.227 -18.367 -21.226 1.00 78.56 99 THR A N 1
ATOM 812 C CA . THR A 1 99 ? 12.335 -19.828 -21.318 1.00 78.56 99 THR A CA 1
ATOM 813 C C . THR A 1 99 ? 11.707 -20.419 -22.586 1.00 78.56 99 THR A C 1
ATOM 815 O O . THR A 1 99 ? 11.650 -21.638 -22.725 1.00 78.56 99 THR A O 1
ATOM 818 N N . GLY A 1 100 ? 11.233 -19.586 -23.518 1.00 84.88 100 GLY A N 1
ATOM 819 C CA . GLY A 1 100 ? 10.524 -20.010 -24.731 1.00 84.88 100 GLY A CA 1
ATOM 820 C C . GLY A 1 100 ? 9.011 -20.205 -24.552 1.00 84.88 100 GLY A C 1
ATOM 821 O O . GLY A 1 100 ? 8.327 -20.618 -25.489 1.00 84.88 100 GLY A O 1
ATOM 822 N N . ASP A 1 101 ? 8.467 -19.926 -23.363 1.00 86.62 101 ASP A N 1
ATOM 823 C CA . ASP A 1 101 ? 7.035 -20.041 -23.082 1.00 86.62 101 ASP A CA 1
ATOM 824 C C . ASP A 1 101 ? 6.219 -19.000 -23.865 1.00 86.62 101 ASP A C 1
ATOM 826 O O . ASP A 1 101 ? 6.499 -17.808 -23.808 1.00 86.62 101 ASP A O 1
ATOM 830 N N . ILE A 1 102 ? 5.150 -19.439 -24.535 1.00 88.38 102 ILE A N 1
ATOM 831 C CA . ILE A 1 102 ? 4.200 -18.565 -25.262 1.00 88.38 102 ILE A CA 1
ATOM 832 C C . ILE A 1 10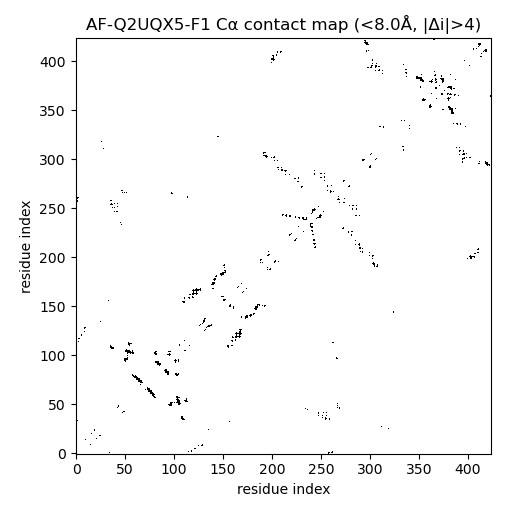2 ? 2.870 -18.357 -24.514 1.00 88.38 102 ILE A C 1
ATOM 834 O O . ILE A 1 102 ? 1.967 -17.665 -24.979 1.00 88.38 102 ILE A O 1
ATOM 838 N N . GLU A 1 103 ? 2.715 -19.016 -23.366 1.00 90.19 103 GLU A N 1
ATOM 839 C CA . GLU A 1 103 ? 1.578 -18.909 -22.449 1.00 90.19 103 GLU A CA 1
ATOM 840 C C . GLU A 1 103 ? 2.105 -18.820 -21.019 1.00 90.19 103 GLU A C 1
ATOM 842 O O . GLU A 1 103 ? 3.133 -19.413 -20.697 1.00 90.19 103 GLU A O 1
ATOM 847 N N . GLY A 1 104 ? 1.357 -18.177 -20.123 1.00 89.44 104 GLY A N 1
ATOM 848 C CA . GLY A 1 104 ? 1.843 -17.910 -18.762 1.00 89.44 104 GLY A CA 1
ATOM 849 C C . GLY A 1 104 ? 2.607 -16.590 -18.638 1.00 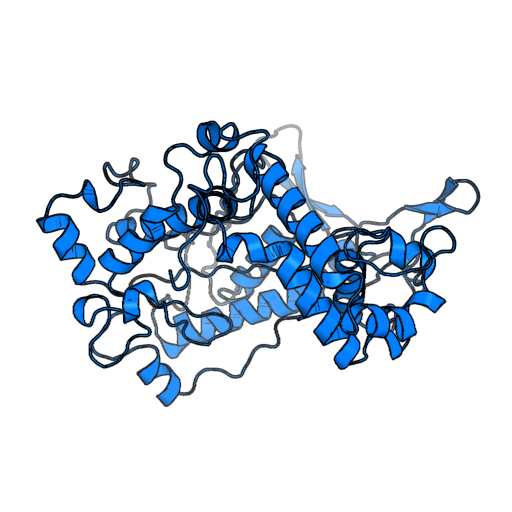89.44 104 GLY A C 1
ATOM 850 O O . GLY A 1 104 ? 3.227 -16.335 -17.607 1.00 89.44 104 GLY A O 1
ATOM 851 N N . ILE A 1 105 ? 2.547 -15.759 -19.682 1.00 89.00 105 ILE A N 1
ATOM 852 C CA . ILE A 1 105 ? 3.172 -14.443 -19.730 1.00 89.00 105 ILE A CA 1
ATOM 853 C C . ILE A 1 105 ? 2.366 -13.433 -18.913 1.00 89.00 105 ILE A C 1
ATOM 855 O O . ILE A 1 105 ? 1.164 -13.242 -19.135 1.00 89.00 105 ILE A O 1
ATOM 859 N N . CYS A 1 106 ? 3.045 -12.783 -17.973 1.00 87.00 106 CYS A N 1
ATOM 860 C CA . CYS A 1 106 ? 2.493 -11.708 -17.167 1.00 87.00 106 CYS A CA 1
ATOM 861 C C . CYS A 1 106 ? 2.336 -10.422 -17.977 1.00 87.00 106 CYS A C 1
ATOM 863 O O . CYS A 1 106 ? 3.232 -10.010 -18.707 1.00 87.00 106 CYS A O 1
ATOM 865 N N . GLN A 1 107 ? 1.215 -9.741 -17.773 1.00 84.31 107 GLN A N 1
ATOM 866 C CA . GLN A 1 107 ? 1.039 -8.349 -18.158 1.00 84.31 107 GLN A CA 1
ATOM 867 C C . GLN A 1 107 ? 1.722 -7.423 -17.149 1.00 84.31 107 GLN A C 1
ATOM 869 O O . GLN A 1 107 ? 1.931 -7.766 -15.981 1.00 84.31 107 GLN A O 1
ATOM 874 N N . HIS A 1 108 ? 2.035 -6.207 -17.588 1.00 79.75 108 HIS A N 1
ATOM 875 C CA . HIS A 1 108 ? 2.627 -5.194 -16.722 1.00 79.75 108 HIS A CA 1
ATOM 876 C C . HIS A 1 108 ? 1.712 -4.904 -15.522 1.00 79.75 108 HIS A C 1
ATOM 878 O O . HIS A 1 108 ? 0.539 -4.562 -15.679 1.00 79.75 108 HIS A O 1
ATOM 884 N N . GLY A 1 109 ? 2.255 -5.040 -14.310 1.00 79.25 109 GLY A N 1
ATOM 885 C CA . GLY A 1 109 ? 1.506 -4.828 -13.069 1.00 79.25 109 GLY A CA 1
ATOM 886 C C . GLY A 1 109 ? 0.470 -5.914 -12.738 1.00 79.25 109 GLY A C 1
ATOM 887 O O . GLY A 1 109 ? -0.363 -5.682 -11.853 1.00 79.25 109 GLY A O 1
ATOM 888 N N . GLU A 1 110 ? 0.503 -7.066 -13.421 1.00 87.38 110 GLU A N 1
ATOM 889 C CA . GLU A 1 110 ? -0.273 -8.268 -13.081 1.00 87.38 110 GLU A CA 1
ATOM 890 C C . GLU A 1 110 ? 0.289 -8.939 -11.816 1.00 87.38 110 GLU A C 1
ATOM 892 O O . GLU A 1 110 ? 1.481 -8.848 -11.513 1.00 87.38 110 GLU A O 1
ATOM 897 N N . LEU A 1 111 ? -0.576 -9.604 -11.043 1.00 89.56 111 LEU A N 1
ATOM 898 C CA . LEU A 1 111 ? -0.126 -10.407 -9.910 1.00 89.56 111 LEU A CA 1
ATOM 899 C C . LEU A 1 111 ? 0.539 -11.683 -10.442 1.00 89.56 111 LEU A C 1
ATOM 901 O O . LEU A 1 111 ? -0.067 -12.435 -11.203 1.00 89.56 111 LEU A O 1
ATOM 905 N N . THR A 1 112 ? 1.777 -11.942 -10.041 1.00 91.56 112 THR A N 1
ATOM 906 C CA . THR A 1 112 ? 2.492 -13.165 -10.428 1.00 91.56 112 THR A CA 1
ATOM 907 C C . THR A 1 112 ? 2.094 -14.332 -9.528 1.00 91.56 112 THR A C 1
ATOM 909 O O . THR A 1 112 ? 1.485 -14.148 -8.469 1.00 91.56 112 THR A O 1
ATOM 912 N N . ASP A 1 113 ? 2.466 -15.548 -9.910 1.00 92.00 113 ASP A N 1
ATOM 913 C CA . ASP A 1 113 ? 2.200 -16.756 -9.126 1.00 92.00 113 ASP A CA 1
ATOM 914 C C . ASP A 1 113 ? 2.844 -16.675 -7.738 1.00 92.00 113 ASP A C 1
ATOM 916 O O . ASP A 1 113 ? 2.188 -16.949 -6.734 1.00 92.00 113 ASP A O 1
ATOM 920 N N . ARG A 1 114 ? 4.066 -16.135 -7.647 1.00 90.62 114 ARG A N 1
ATOM 921 C CA . ARG A 1 114 ? 4.716 -15.834 -6.362 1.00 90.62 114 ARG A CA 1
ATOM 922 C C . ARG A 1 114 ? 3.907 -14.845 -5.516 1.00 90.62 114 ARG A C 1
ATOM 924 O O . ARG A 1 114 ? 3.836 -14.958 -4.286 1.00 90.62 114 ARG A O 1
ATOM 931 N N . GLY A 1 115 ? 3.278 -13.864 -6.163 1.00 88.88 115 GLY A N 1
ATOM 932 C CA . GLY A 1 115 ? 2.344 -12.942 -5.526 1.00 88.88 115 GLY A CA 1
ATOM 933 C C . GLY A 1 115 ? 1.125 -13.662 -4.940 1.00 88.88 115 GLY A C 1
ATOM 934 O O . GLY A 1 115 ? 0.749 -13.387 -3.796 1.00 88.88 115 GLY A O 1
ATOM 935 N N . ARG A 1 116 ? 0.556 -14.622 -5.679 1.00 91.75 116 ARG A N 1
ATOM 936 C CA . ARG A 1 116 ? -0.581 -15.444 -5.233 1.00 91.75 116 ARG A CA 1
ATOM 937 C C . ARG A 1 116 ? -0.206 -16.353 -4.064 1.00 91.75 116 ARG A C 1
ATOM 939 O O . ARG A 1 116 ? -0.870 -16.324 -3.034 1.00 91.75 116 ARG A O 1
ATOM 946 N N . GLU A 1 117 ? 0.910 -17.070 -4.163 1.00 92.50 117 GLU A N 1
ATOM 947 C CA . GLU A 1 117 ? 1.418 -17.948 -3.098 1.00 92.50 117 GLU A CA 1
ATOM 948 C C . GLU A 1 117 ? 1.580 -17.208 -1.768 1.00 92.50 117 GLU A C 1
ATOM 950 O O . GLU A 1 117 ? 1.102 -17.634 -0.719 1.00 92.50 117 GLU A O 1
ATOM 955 N N . THR A 1 118 ? 2.247 -16.058 -1.800 1.00 90.62 118 THR A N 1
ATOM 956 C CA . THR A 1 118 ? 2.571 -15.322 -0.575 1.00 90.62 118 THR A CA 1
ATOM 957 C C . THR A 1 118 ? 1.355 -14.589 0.008 1.00 90.62 118 THR A C 1
ATOM 959 O O . THR A 1 118 ? 1.346 -14.280 1.199 1.00 90.62 118 THR A O 1
ATOM 962 N N . THR A 1 119 ? 0.327 -14.282 -0.794 1.00 91.44 119 THR A N 1
ATOM 963 C CA . THR A 1 119 ? -0.958 -13.757 -0.285 1.00 91.44 119 THR A CA 1
ATOM 964 C C . THR A 1 119 ? -1.834 -14.864 0.286 1.00 91.44 119 THR A C 1
ATOM 966 O O . THR A 1 119 ? -2.459 -14.658 1.324 1.00 91.44 119 THR A O 1
ATOM 969 N N . PHE A 1 120 ? -1.797 -16.059 -0.301 1.00 94.38 120 PHE A N 1
ATOM 970 C CA . PHE A 1 120 ? -2.399 -17.252 0.285 1.00 94.38 120 PHE A CA 1
ATOM 971 C C . PHE A 1 120 ? -1.762 -17.598 1.640 1.00 94.38 120 PHE A C 1
ATOM 973 O O . PHE A 1 120 ? -2.473 -17.787 2.627 1.00 94.38 120 PHE A O 1
ATOM 980 N N . ALA A 1 121 ? -0.427 -17.566 1.730 1.00 93.44 121 ALA A N 1
ATOM 981 C CA . ALA A 1 121 ? 0.304 -17.779 2.981 1.00 93.44 121 ALA A CA 1
ATOM 982 C C . ALA A 1 121 ? -0.046 -16.737 4.061 1.00 93.44 121 ALA A C 1
ATOM 984 O O . ALA A 1 121 ? -0.165 -17.077 5.239 1.00 93.44 121 ALA A O 1
ATOM 985 N N . LEU A 1 122 ? -0.277 -15.473 3.674 1.00 93.25 122 LEU A N 1
ATOM 986 C CA . LEU A 1 122 ? -0.817 -14.461 4.591 1.00 93.25 122 LEU A CA 1
ATOM 987 C C . LEU A 1 122 ? -2.186 -14.894 5.137 1.00 93.25 122 LEU A C 1
ATOM 989 O O . LEU A 1 122 ? -2.404 -14.815 6.341 1.00 93.25 122 LEU A O 1
ATOM 993 N N . GLY A 1 123 ? -3.078 -15.399 4.284 1.00 95.69 123 GLY A N 1
ATOM 994 C CA . GLY A 1 123 ? -4.367 -15.956 4.696 1.00 95.69 123 GLY A CA 1
ATOM 995 C C . GLY A 1 123 ? -4.243 -17.083 5.723 1.00 95.69 123 GLY A C 1
ATOM 996 O O . GLY A 1 123 ? -4.883 -17.040 6.773 1.00 95.69 123 GLY A O 1
ATOM 997 N N . GLN A 1 124 ? -3.366 -18.056 5.463 1.00 96.44 124 GLN A N 1
ATOM 998 C CA . GLN A 1 124 ? -3.101 -19.164 6.392 1.00 96.44 124 GLN A CA 1
ATOM 999 C C . GLN A 1 124 ? -2.595 -18.660 7.745 1.00 96.44 124 GLN A C 1
ATOM 1001 O O . GLN A 1 124 ? -3.000 -19.150 8.797 1.00 96.44 124 GLN A O 1
ATOM 1006 N N . ARG A 1 125 ? -1.747 -17.633 7.728 1.00 94.38 125 ARG A N 1
ATOM 1007 C CA . ARG A 1 125 ? -1.233 -17.003 8.941 1.00 94.38 125 ARG A CA 1
ATOM 1008 C C . ARG A 1 125 ? -2.317 -16.267 9.728 1.00 94.38 125 ARG A C 1
ATOM 1010 O O . ARG A 1 125 ? -2.352 -16.364 10.953 1.00 94.38 125 ARG A O 1
ATOM 1017 N N . LEU A 1 126 ? -3.217 -15.564 9.039 1.00 95.88 126 LEU A N 1
ATOM 1018 C CA . LEU A 1 126 ? -4.382 -14.931 9.660 1.00 95.88 126 LEU A CA 1
ATOM 1019 C C . LEU A 1 126 ? -5.310 -15.973 10.291 1.00 95.88 126 LEU A C 1
ATOM 1021 O O . LEU A 1 126 ? -5.786 -15.749 11.402 1.00 95.88 126 LEU A O 1
ATOM 1025 N N . ARG A 1 127 ? -5.525 -17.122 9.634 1.00 97.56 127 ARG A N 1
ATOM 1026 C CA . ARG A 1 127 ? -6.258 -18.250 10.225 1.00 97.56 127 ARG A CA 1
ATOM 1027 C C . ARG A 1 127 ? -5.571 -18.743 11.488 1.00 97.56 127 ARG A C 1
ATOM 1029 O O . ARG A 1 127 ? -6.210 -18.794 12.532 1.00 97.56 127 ARG A O 1
ATOM 1036 N N . HIS A 1 128 ? -4.277 -19.039 11.411 1.00 96.94 128 HIS A N 1
ATOM 1037 C CA . HIS A 1 128 ? -3.549 -19.570 12.555 1.00 96.94 128 HIS A CA 1
ATOM 1038 C C . HIS A 1 128 ? -3.669 -18.656 13.780 1.00 96.94 128 HIS A C 1
ATOM 1040 O O . HIS A 1 128 ? -4.013 -19.110 14.865 1.00 96.94 128 HIS A O 1
ATOM 1046 N N . LEU A 1 129 ? -3.498 -17.346 13.593 1.00 96.75 129 LEU A N 1
ATOM 1047 C CA . LEU A 1 129 ? -3.627 -16.391 14.686 1.00 96.75 129 LEU A CA 1
ATOM 1048 C C . LEU A 1 129 ? -5.077 -16.228 15.166 1.00 96.75 129 LEU A C 1
ATOM 1050 O O . LEU A 1 129 ? -5.371 -16.414 16.344 1.00 96.75 129 LEU A O 1
ATOM 1054 N N . TYR A 1 130 ? -5.988 -15.836 14.275 1.00 97.38 130 TYR A N 1
ATOM 1055 C CA . TYR A 1 130 ? -7.318 -15.362 14.669 1.00 97.38 130 TYR A CA 1
ATOM 1056 C C . TYR A 1 130 ? -8.354 -16.475 14.826 1.00 97.38 130 TYR A C 1
ATOM 1058 O O . TYR A 1 130 ? -9.360 -16.259 15.493 1.00 97.38 130 TYR A O 1
ATOM 1066 N N . VAL A 1 131 ? -8.127 -17.651 14.246 1.00 97.69 131 VAL A N 1
ATOM 1067 C CA . VAL A 1 131 ? -9.010 -18.819 14.374 1.00 97.69 131 VAL A CA 1
ATOM 1068 C C . VAL A 1 131 ? -8.415 -19.821 15.358 1.00 97.69 131 VAL A C 1
ATOM 1070 O O . VAL A 1 131 ? -9.086 -20.206 16.313 1.00 97.69 131 VAL A O 1
ATOM 1073 N N . ASP A 1 132 ? -7.162 -20.232 15.153 1.00 97.00 132 ASP A N 1
ATOM 1074 C CA . ASP A 1 132 ? -6.606 -21.376 15.885 1.00 97.00 132 ASP A CA 1
ATOM 1075 C C . ASP A 1 132 ? -6.038 -20.986 17.260 1.00 97.00 132 ASP A C 1
ATOM 1077 O O . ASP A 1 132 ? -6.326 -21.665 18.243 1.00 97.00 132 ASP A O 1
ATOM 1081 N N . GLN A 1 133 ? -5.262 -19.898 17.344 1.00 95.69 133 GLN A N 1
ATOM 1082 C CA . GLN A 1 133 ? -4.607 -19.462 18.586 1.00 95.69 133 GLN A CA 1
ATOM 1083 C C . GLN A 1 133 ? -5.529 -18.619 19.477 1.00 95.69 133 GLN A C 1
ATOM 1085 O O . GLN A 1 133 ? -5.644 -18.883 20.671 1.00 95.69 133 GLN A O 1
ATOM 1090 N N . LEU A 1 134 ? -6.188 -17.602 18.912 1.00 96.19 134 LEU A N 1
ATOM 1091 C CA . LEU A 1 134 ? -7.012 -16.664 19.686 1.00 96.19 134 LEU A CA 1
ATOM 1092 C C . LEU A 1 134 ? -8.484 -17.074 19.793 1.00 96.19 134 LEU A C 1
ATOM 1094 O O . LEU A 1 134 ? -9.194 -16.535 20.639 1.00 96.19 134 LEU A O 1
ATOM 1098 N N . GLY A 1 135 ? -8.970 -17.960 18.914 1.00 96.00 135 GLY A N 1
ATOM 1099 C CA . GLY A 1 135 ? -10.393 -18.317 18.854 1.00 96.00 135 GLY A CA 1
ATOM 1100 C C . GLY A 1 135 ? -11.325 -17.123 18.597 1.00 96.00 135 GLY A C 1
ATOM 1101 O O . GLY A 1 135 ? -12.489 -17.165 18.982 1.00 96.00 135 GLY A O 1
ATOM 1102 N N . PHE A 1 136 ? -10.812 -16.047 17.990 1.00 96.38 136 PHE A N 1
ATOM 1103 C CA . PHE A 1 136 ? -11.565 -14.821 17.714 1.00 96.38 136 PHE A CA 1
ATOM 1104 C C . PHE A 1 136 ? -12.587 -15.026 16.588 1.00 96.38 136 PHE A C 1
ATOM 1106 O O . PHE A 1 136 ? -13.692 -14.500 16.650 1.00 96.38 136 PHE A O 1
ATOM 1113 N N . MET A 1 137 ? -12.221 -15.816 15.577 1.00 96.56 137 MET A N 1
ATOM 1114 C CA . MET A 1 137 ? -13.049 -16.139 14.417 1.00 96.56 137 MET A CA 1
ATOM 1115 C C . MET A 1 137 ? -13.419 -17.636 14.405 1.00 96.56 137 MET A C 1
ATOM 1117 O O . MET A 1 137 ? -12.642 -18.461 14.895 1.00 96.56 137 MET A O 1
ATOM 1121 N N . PRO A 1 138 ? -14.577 -18.027 13.836 1.00 96.75 138 PRO A N 1
ATOM 1122 C CA . PRO A 1 138 ? -15.034 -19.417 13.847 1.00 96.75 138 PRO A CA 1
ATOM 1123 C C . PRO A 1 138 ? -14.145 -20.341 13.001 1.00 96.75 138 PRO A C 1
ATOM 1125 O O . PRO A 1 138 ? -13.573 -19.937 11.994 1.00 96.75 138 PRO A O 1
ATOM 1128 N N . LYS A 1 139 ? -14.068 -21.628 13.367 1.00 97.62 139 LYS A N 1
ATOM 1129 C CA . LYS A 1 139 ? -13.272 -22.620 12.615 1.00 97.62 139 LYS A CA 1
ATOM 1130 C C . LYS A 1 139 ? -13.842 -22.931 11.229 1.00 97.62 139 LYS A C 1
ATOM 1132 O O . LYS A 1 139 ? -13.057 -23.148 10.301 1.00 97.62 139 LYS A O 1
ATOM 1137 N N . ILE A 1 140 ? -15.171 -22.954 11.117 1.00 97.88 140 ILE A N 1
ATOM 1138 C CA . ILE A 1 140 ? -15.943 -23.194 9.893 1.00 97.88 140 ILE A CA 1
ATOM 1139 C C . ILE A 1 140 ? -16.842 -21.978 9.652 1.00 97.88 140 ILE A C 1
ATOM 1141 O O . ILE A 1 140 ? -17.509 -21.537 10.587 1.00 97.88 140 ILE A O 1
ATOM 1145 N N . LYS A 1 141 ? -16.876 -21.448 8.424 1.00 96.12 141 LYS A N 1
ATOM 1146 C CA . LYS A 1 141 ? -17.806 -20.372 8.037 1.00 96.12 141 LYS A CA 1
ATOM 1147 C C . LYS A 1 141 ? -18.983 -20.906 7.229 1.00 96.12 141 LYS A C 1
ATOM 1149 O O . LYS A 1 141 ? -18.777 -21.718 6.330 1.00 96.12 141 LYS A O 1
ATOM 1154 N N . SER A 1 142 ? -20.170 -20.375 7.495 1.00 96.12 142 SER A N 1
ATOM 1155 C CA . SER A 1 142 ? -21.363 -20.494 6.646 1.00 96.12 142 SER A CA 1
ATOM 1156 C C . SER A 1 142 ? -21.490 -19.354 5.637 1.00 96.12 142 SER A C 1
ATOM 1158 O O . SER A 1 142 ? -22.059 -19.546 4.573 1.00 96.12 142 SER A O 1
ATOM 1160 N N . ASP A 1 143 ? -20.937 -18.183 5.956 1.00 94.56 143 ASP A N 1
ATOM 1161 C CA . ASP A 1 143 ? -21.080 -16.937 5.199 1.00 94.56 143 ASP A CA 1
ATOM 1162 C C . ASP A 1 143 ? -19.930 -15.959 5.535 1.00 94.56 143 ASP A C 1
ATOM 1164 O O . ASP A 1 143 ? -18.973 -16.317 6.236 1.00 94.56 143 ASP A O 1
ATOM 1168 N N . THR A 1 144 ? -19.999 -14.732 5.007 1.00 93.75 144 THR A N 1
ATOM 1169 C CA . THR A 1 144 ? -19.033 -13.650 5.267 1.00 93.75 144 THR A CA 1
ATOM 1170 C C . THR A 1 144 ? -19.643 -12.423 5.942 1.00 93.75 144 THR A C 1
ATOM 1172 O O . THR A 1 144 ? -19.061 -11.347 5.844 1.00 93.75 144 THR A O 1
ATOM 1175 N N . GLU A 1 145 ? -20.794 -12.532 6.606 1.00 89.31 145 GLU A N 1
ATOM 1176 C CA . GLU A 1 145 ? -21.499 -11.359 7.156 1.00 89.31 145 GLU A CA 1
ATOM 1177 C C . GLU A 1 145 ? -20.714 -10.664 8.282 1.00 89.31 145 GLU A C 1
ATOM 1179 O O . GLU A 1 145 ? -20.820 -9.455 8.479 1.00 89.31 145 GLU A O 1
ATOM 1184 N N . ASP A 1 146 ? -19.856 -11.404 8.986 1.00 88.69 146 ASP A N 1
ATOM 1185 C CA . ASP A 1 146 ? -18.938 -10.877 10.001 1.00 88.69 146 ASP A CA 1
ATOM 1186 C C . ASP A 1 146 ? -17.593 -10.379 9.422 1.00 88.69 146 ASP A C 1
ATOM 1188 O O . ASP A 1 146 ? -16.670 -10.049 10.172 1.00 88.69 146 ASP A O 1
ATOM 1192 N N . MET A 1 147 ? -17.454 -10.315 8.089 1.00 92.56 147 MET A N 1
ATOM 1193 C CA . MET A 1 147 ? -16.243 -9.870 7.394 1.00 92.56 147 MET A CA 1
ATOM 1194 C C . MET A 1 147 ? -16.536 -8.750 6.393 1.00 92.56 147 MET A C 1
ATOM 1196 O O . MET A 1 147 ? -17.208 -8.936 5.385 1.00 92.56 147 MET A O 1
ATOM 1200 N N . TYR A 1 148 ? -15.903 -7.594 6.588 1.00 94.00 148 TYR A N 1
ATOM 1201 C CA . TYR A 1 148 ? -15.890 -6.534 5.581 1.00 94.00 148 TYR A CA 1
ATOM 1202 C C . TYR A 1 148 ? -14.687 -6.689 4.641 1.00 94.00 148 TYR A C 1
ATOM 1204 O O . TYR A 1 148 ? -13.588 -6.202 4.920 1.00 94.00 148 TYR A O 1
ATOM 1212 N N . LEU A 1 149 ? -14.889 -7.379 3.517 1.00 95.88 149 LEU A N 1
ATOM 1213 C CA . LEU A 1 149 ? -13.870 -7.556 2.482 1.00 95.88 149 LEU A CA 1
ATOM 1214 C C . LEU A 1 149 ? -13.927 -6.385 1.495 1.00 95.88 149 LEU A C 1
ATOM 1216 O O . LEU A 1 149 ? -14.952 -6.165 0.855 1.00 95.88 149 LEU A O 1
ATOM 1220 N N . ARG A 1 150 ? -12.831 -5.631 1.344 1.00 95.25 150 ARG A N 1
ATOM 1221 C CA . ARG A 1 150 ? -12.751 -4.497 0.408 1.00 95.25 150 ARG A CA 1
ATOM 1222 C C . ARG A 1 150 ? -11.444 -4.514 -0.374 1.00 95.25 150 ARG A C 1
ATOM 1224 O O . ARG A 1 150 ? -10.380 -4.693 0.214 1.00 95.25 150 ARG A O 1
ATOM 1231 N N . ALA A 1 151 ? -11.524 -4.278 -1.680 1.00 95.25 151 ALA A N 1
ATOM 1232 C CA . ALA A 1 151 ? -10.370 -4.143 -2.564 1.00 95.25 151 ALA A CA 1
ATOM 1233 C C . ALA A 1 151 ? -10.471 -2.870 -3.413 1.00 95.25 151 ALA A C 1
ATOM 1235 O O . ALA A 1 151 ? -11.554 -2.322 -3.615 1.00 95.25 151 ALA A O 1
ATOM 1236 N N . THR A 1 152 ? -9.327 -2.408 -3.917 1.00 93.25 152 THR A N 1
ATOM 1237 C CA . THR A 1 152 ? -9.288 -1.338 -4.919 1.00 93.25 152 THR A CA 1
ATOM 1238 C C . THR A 1 152 ? -9.740 -1.877 -6.283 1.00 93.25 152 THR A C 1
ATOM 1240 O O . THR A 1 152 ? -9.698 -3.090 -6.506 1.00 93.25 152 THR A O 1
ATOM 1243 N N . PRO A 1 153 ? -10.059 -1.005 -7.255 1.00 91.69 153 PRO A N 1
ATOM 1244 C CA . PRO A 1 153 ? -10.320 -1.409 -8.643 1.00 91.69 153 PRO A CA 1
ATOM 1245 C C . PRO A 1 153 ? -9.111 -2.002 -9.384 1.00 91.69 153 PRO A C 1
ATOM 1247 O O . PRO A 1 153 ? -9.205 -2.318 -10.566 1.00 91.69 153 PRO A O 1
ATOM 1250 N N . ILE A 1 154 ? -7.950 -2.107 -8.732 1.00 90.00 154 ILE A N 1
ATOM 1251 C CA . ILE A 1 154 ? -6.724 -2.620 -9.335 1.00 90.00 154 ILE A CA 1
ATOM 1252 C C . ILE A 1 154 ? -6.766 -4.160 -9.276 1.00 90.00 154 ILE A C 1
ATOM 1254 O O . ILE A 1 154 ? -6.735 -4.705 -8.169 1.00 90.00 154 ILE A O 1
ATOM 1258 N N . PRO A 1 155 ? -6.751 -4.886 -10.415 1.00 91.56 155 PRO A N 1
ATOM 1259 C CA . PRO A 1 155 ? -6.973 -6.338 -10.445 1.00 91.56 155 PRO A CA 1
ATOM 1260 C C . PRO A 1 155 ? -6.076 -7.142 -9.495 1.00 91.56 155 PRO A C 1
ATOM 1262 O O . PRO A 1 155 ? -6.566 -7.951 -8.710 1.00 91.56 155 PRO A O 1
ATOM 1265 N N . ARG A 1 156 ? -4.772 -6.835 -9.454 1.00 90.38 156 ARG A N 1
ATOM 1266 C CA . ARG A 1 156 ? -3.820 -7.503 -8.547 1.00 90.38 156 ARG A CA 1
ATOM 1267 C C . ARG A 1 156 ? -4.172 -7.370 -7.059 1.00 90.38 156 ARG A C 1
ATOM 1269 O O . ARG A 1 156 ? -3.812 -8.247 -6.275 1.00 90.38 156 ARG A O 1
ATOM 1276 N N . ALA A 1 157 ? -4.842 -6.290 -6.649 1.00 91.81 157 ALA A N 1
ATOM 1277 C CA . ALA A 1 157 ? -5.268 -6.094 -5.264 1.00 91.81 157 ALA A CA 1
ATOM 1278 C C . ALA A 1 157 ? -6.493 -6.960 -4.937 1.00 91.81 157 ALA A C 1
ATOM 1280 O O . ALA A 1 157 ? -6.528 -7.587 -3.879 1.00 91.81 157 ALA A O 1
ATOM 1281 N N . LEU A 1 158 ? -7.448 -7.050 -5.868 1.00 94.25 158 LEU A N 1
ATOM 1282 C CA . LEU A 1 158 ? -8.590 -7.957 -5.767 1.00 94.25 158 LEU A CA 1
ATOM 1283 C C . LEU A 1 158 ? -8.134 -9.420 -5.700 1.00 94.25 158 LEU A C 1
ATOM 1285 O O . LEU A 1 158 ? -8.530 -10.141 -4.787 1.00 94.25 158 LEU A O 1
ATOM 1289 N N . GLU A 1 159 ? -7.246 -9.840 -6.602 1.00 93.81 159 GLU A N 1
ATOM 1290 C CA . GLU A 1 159 ? -6.682 -11.193 -6.583 1.00 93.81 159 GLU A CA 1
ATOM 1291 C C . GLU A 1 159 ? -5.946 -11.474 -5.268 1.00 93.81 159 GLU A C 1
ATOM 1293 O O . GLU A 1 159 ? -6.147 -12.518 -4.654 1.00 93.81 159 GLU A O 1
ATOM 1298 N N . SER A 1 160 ? -5.153 -10.520 -4.771 1.00 94.25 160 SER A N 1
ATOM 1299 C CA . SER A 1 160 ? -4.459 -10.653 -3.484 1.00 94.25 160 SER A CA 1
ATOM 1300 C C . SER A 1 160 ? -5.424 -10.883 -2.313 1.00 94.25 160 SER A C 1
ATOM 1302 O O . SER A 1 160 ? -5.140 -11.695 -1.431 1.00 94.25 160 SER A O 1
ATOM 1304 N N . LEU A 1 161 ? -6.561 -10.178 -2.294 1.00 96.06 161 LEU A N 1
ATOM 1305 C CA . LEU A 1 161 ? -7.605 -10.356 -1.283 1.00 96.06 161 LEU A CA 1
ATOM 1306 C C . LEU A 1 161 ? -8.257 -11.740 -1.388 1.00 96.06 161 LEU A C 1
ATOM 1308 O O . LEU A 1 161 ? -8.450 -12.396 -0.367 1.00 96.06 161 LEU A O 1
ATOM 1312 N N . GLN A 1 162 ? -8.548 -12.205 -2.605 1.00 96.50 162 GLN A N 1
ATOM 1313 C CA . GLN A 1 162 ? -9.111 -13.537 -2.845 1.00 96.50 162 GLN A CA 1
ATOM 1314 C C . GLN A 1 162 ? -8.175 -14.641 -2.339 1.00 96.50 162 GLN A C 1
ATOM 1316 O O . GLN A 1 162 ? -8.623 -15.545 -1.636 1.00 96.50 162 GLN A O 1
ATOM 1321 N N . GLN A 1 163 ? -6.872 -14.535 -2.625 1.00 96.25 163 GLN A N 1
ATOM 1322 C CA . GLN A 1 163 ? -5.872 -15.488 -2.136 1.00 96.25 163 GLN A CA 1
ATOM 1323 C C . GLN A 1 163 ? -5.775 -15.478 -0.606 1.00 96.25 163 GLN A C 1
ATOM 1325 O O . GLN A 1 163 ? -5.775 -16.541 0.014 1.00 96.25 163 GLN A O 1
ATOM 1330 N N . ALA A 1 164 ? -5.760 -14.297 0.022 1.00 96.19 164 ALA A N 1
ATOM 1331 C CA . ALA A 1 164 ? -5.757 -14.187 1.481 1.00 96.19 164 ALA A CA 1
ATOM 1332 C C . ALA A 1 164 ? -7.029 -14.783 2.109 1.00 96.19 164 ALA A C 1
ATOM 1334 O O . ALA A 1 164 ? -6.946 -15.495 3.109 1.00 96.19 164 ALA A O 1
ATOM 1335 N N . PHE A 1 165 ? -8.199 -14.557 1.508 1.00 97.38 165 PHE A N 1
ATOM 1336 C CA . PHE A 1 165 ? -9.448 -15.154 1.973 1.00 97.38 165 PHE A CA 1
ATOM 1337 C C . PHE A 1 165 ? -9.427 -16.685 1.847 1.00 97.38 165 PHE A C 1
ATOM 1339 O O . PHE A 1 165 ? -9.738 -17.375 2.813 1.00 97.38 165 PHE A O 1
ATOM 1346 N N . TRP A 1 166 ? -8.993 -17.234 0.708 1.00 96.94 166 TRP A N 1
ATOM 1347 C CA . TRP A 1 166 ? -8.883 -18.687 0.513 1.00 96.94 166 TRP A CA 1
ATOM 1348 C C . TRP A 1 166 ? -7.849 -19.347 1.422 1.00 96.94 166 TRP A C 1
ATOM 1350 O O . TRP A 1 166 ? -8.069 -20.472 1.866 1.00 96.94 166 TRP A O 1
ATOM 1360 N N . GLY A 1 167 ? -6.748 -18.660 1.730 1.00 97.06 167 GLY A N 1
ATOM 1361 C CA . GLY A 1 167 ? -5.787 -19.131 2.725 1.00 97.06 167 GLY A CA 1
ATOM 1362 C C . GLY A 1 167 ? -6.377 -19.145 4.137 1.00 97.06 167 GLY A C 1
ATOM 1363 O O . GLY A 1 167 ? -6.086 -20.052 4.916 1.00 97.06 167 GLY A O 1
ATOM 1364 N N . MET A 1 168 ? -7.229 -18.166 4.466 1.00 97.62 168 MET A N 1
ATOM 1365 C CA . MET A 1 168 ? -7.853 -18.063 5.787 1.00 97.62 168 MET A CA 1
ATOM 1366 C C . MET A 1 168 ? -9.019 -19.049 5.976 1.00 97.62 168 MET A C 1
ATOM 1368 O O . MET A 1 168 ? -9.163 -19.661 7.038 1.00 97.62 168 MET A O 1
ATOM 1372 N N . TYR A 1 169 ? -9.834 -19.230 4.937 1.00 98.19 169 TYR A N 1
ATOM 1373 C CA . TYR A 1 169 ? -10.984 -20.131 4.897 1.00 98.19 169 TYR A CA 1
ATOM 1374 C C . TYR A 1 169 ? -10.978 -20.966 3.609 1.00 98.19 169 TYR A C 1
ATOM 1376 O O . TYR A 1 169 ? -11.718 -20.675 2.661 1.00 98.19 169 TYR A O 1
ATOM 1384 N N . PRO A 1 170 ? -10.159 -22.034 3.557 1.00 97.25 170 PRO A N 1
ATOM 1385 C CA . PRO A 1 170 ? -10.170 -22.971 2.437 1.00 97.25 170 PRO A CA 1
ATOM 1386 C C . PRO A 1 170 ? -11.529 -23.676 2.311 1.00 97.25 170 PRO A C 1
ATOM 1388 O O . PRO A 1 170 ? -12.401 -23.547 3.168 1.00 97.25 170 PRO A O 1
ATOM 1391 N N . ALA A 1 171 ? -11.737 -24.439 1.233 1.00 96.31 171 ALA A N 1
ATOM 1392 C CA . ALA A 1 171 ? -12.989 -25.183 1.027 1.00 96.31 171 ALA A CA 1
ATOM 1393 C C . ALA A 1 171 ? -13.338 -26.118 2.204 1.00 96.31 171 ALA A C 1
ATOM 1395 O O . ALA A 1 171 ? -14.498 -26.220 2.573 1.00 96.31 171 ALA A O 1
ATOM 1396 N N . SER A 1 172 ? -12.338 -26.723 2.852 1.00 97.00 172 SER A N 1
ATOM 1397 C CA . SER A 1 172 ? -12.522 -27.565 4.045 1.00 97.00 172 SER A CA 1
ATOM 1398 C C . SER A 1 172 ? -12.921 -26.801 5.314 1.00 97.00 172 SER A C 1
ATOM 1400 O O . SER A 1 172 ? -13.289 -27.422 6.306 1.00 97.00 172 SER A O 1
ATOM 1402 N N . ALA A 1 173 ? -12.834 -25.468 5.307 1.00 97.94 173 ALA A N 1
ATOM 1403 C CA . ALA A 1 173 ? -13.183 -24.598 6.428 1.00 97.94 173 ALA A CA 1
ATOM 1404 C C . ALA A 1 173 ? -14.466 -23.788 6.169 1.00 97.94 173 ALA A C 1
ATOM 1406 O O . ALA A 1 173 ? -14.692 -22.750 6.797 1.00 97.94 173 ALA A O 1
ATOM 1407 N N . ARG A 1 174 ? -15.288 -24.240 5.219 1.00 97.62 174 ARG A N 1
ATOM 1408 C CA . ARG A 1 174 ? -16.548 -23.615 4.815 1.00 97.62 174 ARG A CA 1
ATOM 1409 C C . ARG A 1 174 ? -17.642 -24.673 4.718 1.00 97.62 174 ARG A C 1
ATOM 1411 O O . ARG A 1 174 ? -17.343 -25.846 4.495 1.00 97.62 174 ARG A O 1
ATOM 1418 N N . THR A 1 175 ? -18.893 -24.273 4.911 1.00 97.75 175 THR A N 1
ATOM 1419 C CA . THR A 1 175 ? -20.036 -25.159 4.666 1.00 97.75 175 THR A CA 1
ATOM 1420 C C . THR A 1 175 ? -20.189 -25.438 3.167 1.00 97.75 175 THR A C 1
ATOM 1422 O O . THR A 1 175 ? -19.654 -24.720 2.320 1.00 97.75 175 THR A O 1
ATOM 1425 N N . GLN A 1 176 ? -20.899 -26.513 2.821 1.00 95.56 176 GLN A N 1
ATOM 1426 C CA . GLN A 1 176 ? -21.106 -26.908 1.422 1.00 95.56 176 GLN A CA 1
ATOM 1427 C C . GLN A 1 176 ? -21.929 -25.875 0.635 1.00 95.56 176 GLN A C 1
ATOM 1429 O O . GLN A 1 176 ? -21.727 -25.707 -0.565 1.00 95.56 176 GLN A O 1
ATOM 1434 N N . ASP A 1 177 ? -22.841 -25.192 1.320 1.00 96.12 177 ASP A N 1
ATOM 1435 C CA . ASP A 1 177 ? -23.746 -24.159 0.820 1.00 96.12 177 ASP A CA 1
ATOM 1436 C C . ASP A 1 177 ? -23.195 -22.732 0.986 1.00 96.12 177 ASP A C 1
ATOM 1438 O O . ASP A 1 177 ? -23.931 -21.767 0.795 1.00 96.12 177 ASP A O 1
ATOM 1442 N N . PHE A 1 178 ? -21.906 -22.590 1.320 1.00 96.88 178 PHE A N 1
ATOM 1443 C CA . PHE A 1 178 ? -21.261 -21.295 1.511 1.00 96.88 178 PHE A CA 1
ATOM 1444 C C . PHE A 1 178 ? -21.450 -20.393 0.273 1.00 96.88 178 PHE A C 1
ATOM 1446 O O . PHE A 1 178 ? -20.950 -20.730 -0.812 1.00 96.88 178 PHE A O 1
ATOM 1453 N N . PRO A 1 179 ? -22.127 -19.237 0.400 1.00 95.19 179 PRO A N 1
ATOM 1454 C CA . PRO A 1 179 ? -22.364 -18.344 -0.722 1.00 95.19 179 PRO A CA 1
ATOM 1455 C C . PRO A 1 179 ? -21.057 -17.666 -1.165 1.00 95.19 179 PRO A C 1
ATOM 1457 O O . PRO A 1 179 ? -20.133 -17.503 -0.365 1.00 95.19 179 PRO A O 1
ATOM 1460 N N . PRO A 1 180 ? -20.936 -17.232 -2.433 1.00 92.81 180 PRO A N 1
ATOM 1461 C CA . PRO A 1 180 ? -19.791 -16.438 -2.867 1.00 92.81 180 PRO A CA 1
ATOM 1462 C C . PRO A 1 180 ? -19.584 -15.203 -1.967 1.00 92.81 180 PRO A C 1
ATOM 1464 O O . PRO A 1 180 ? -20.550 -14.491 -1.695 1.00 92.81 180 PRO A O 1
ATOM 1467 N N . PRO A 1 181 ? -18.347 -14.925 -1.510 1.00 94.88 181 PRO A N 1
ATOM 1468 C CA . PRO A 1 181 ? -18.090 -13.828 -0.585 1.00 94.88 181 PRO A CA 1
ATOM 1469 C C . PRO A 1 181 ? -18.329 -12.473 -1.259 1.00 94.88 181 PRO A C 1
ATOM 1471 O O . PRO A 1 181 ? -17.920 -12.256 -2.404 1.00 94.88 181 PRO A O 1
ATOM 1474 N N . VAL A 1 182 ? -18.933 -11.533 -0.531 1.00 95.06 182 VAL A N 1
ATOM 1475 C CA . VAL A 1 182 ? -19.122 -10.159 -1.013 1.00 95.06 182 VAL A CA 1
ATOM 1476 C C . VAL A 1 182 ? -17.813 -9.389 -0.860 1.00 95.06 182 VAL A C 1
ATOM 1478 O O . VAL A 1 182 ? -17.299 -9.238 0.246 1.00 95.06 182 VAL A O 1
ATOM 1481 N N . ILE A 1 183 ? -17.273 -8.875 -1.969 1.00 95.44 183 ILE A N 1
ATOM 1482 C CA . ILE A 1 183 ? -16.108 -7.983 -1.965 1.00 95.44 183 ILE A CA 1
ATOM 1483 C C . ILE A 1 183 ? -16.558 -6.589 -2.386 1.00 95.44 183 ILE A C 1
ATOM 1485 O O . ILE A 1 183 ? -17.042 -6.379 -3.496 1.00 95.44 183 ILE A O 1
ATOM 1489 N N . VAL A 1 184 ? -16.367 -5.626 -1.493 1.00 95.12 184 VAL A N 1
ATOM 1490 C CA . VAL A 1 184 ? -16.718 -4.228 -1.712 1.00 95.12 184 VAL A CA 1
ATOM 1491 C C . VAL A 1 184 ? -15.618 -3.530 -2.509 1.00 95.12 184 VAL A C 1
ATOM 1493 O O . VAL A 1 184 ? -14.429 -3.661 -2.214 1.00 95.12 184 VAL A O 1
ATOM 1496 N N . ALA A 1 185 ? -16.019 -2.733 -3.491 1.00 91.88 185 ALA A N 1
ATOM 1497 C CA . ALA A 1 185 ? -15.143 -1.841 -4.239 1.00 91.88 185 ALA A CA 1
ATOM 1498 C C . ALA A 1 185 ? -15.758 -0.438 -4.288 1.00 91.88 185 ALA A C 1
ATOM 1500 O O . ALA A 1 185 ? -16.978 -0.286 -4.196 1.00 91.88 185 ALA A O 1
ATOM 1501 N N . ARG A 1 186 ? -14.921 0.594 -4.430 1.00 92.44 186 ARG A N 1
ATOM 1502 C CA . ARG A 1 186 ? -15.374 1.951 -4.770 1.00 92.44 186 ARG A CA 1
ATOM 1503 C C . ARG A 1 186 ? -14.997 2.285 -6.207 1.00 92.44 186 ARG A C 1
ATOM 1505 O O . ARG A 1 186 ? -14.111 1.664 -6.792 1.00 92.44 186 ARG A O 1
ATOM 1512 N N . SER A 1 187 ? -15.672 3.279 -6.777 1.00 93.75 187 SER A N 1
ATOM 1513 C CA . SER A 1 187 ? -15.259 3.855 -8.054 1.00 93.75 187 SER A CA 1
ATOM 1514 C C . SER A 1 187 ? -13.844 4.438 -7.931 1.00 93.75 187 SER A C 1
ATOM 1516 O O . SER A 1 187 ? -13.444 4.908 -6.865 1.00 93.75 187 SER A O 1
ATOM 1518 N N . VAL A 1 188 ? -13.077 4.443 -9.026 1.00 92.56 188 VAL A N 1
ATOM 1519 C CA . VAL A 1 188 ? -11.706 4.994 -9.026 1.00 92.56 188 VAL A CA 1
ATOM 1520 C C . VAL A 1 188 ? -11.691 6.461 -8.578 1.00 92.56 188 VAL A C 1
ATOM 1522 O O . VAL A 1 188 ? -10.727 6.893 -7.955 1.00 92.56 188 VAL A O 1
ATOM 1525 N N . SER A 1 189 ? -12.751 7.226 -8.852 1.00 93.19 189 SER A N 1
ATOM 1526 C CA . SER A 1 189 ? -12.857 8.641 -8.481 1.00 93.19 189 SER A CA 1
ATOM 1527 C C . SER A 1 189 ? -13.133 8.896 -7.000 1.00 93.19 189 SER A C 1
ATOM 1529 O O . SER A 1 189 ? -12.872 9.996 -6.519 1.00 93.19 189 SER A O 1
ATOM 1531 N N . GLU A 1 190 ? -13.620 7.893 -6.271 1.00 92.25 190 GLU A N 1
ATOM 1532 C CA . GLU A 1 190 ? -13.985 7.981 -4.850 1.00 92.25 190 GLU A CA 1
ATOM 1533 C C . GLU A 1 190 ? -13.160 7.023 -3.979 1.00 92.25 190 GLU A C 1
ATOM 1535 O O . GLU A 1 190 ? -13.462 6.810 -2.799 1.00 92.25 190 GLU A O 1
ATOM 1540 N N . GLU A 1 191 ? -12.136 6.396 -4.561 1.00 93.75 191 GLU A N 1
ATOM 1541 C CA . GLU A 1 191 ? -11.323 5.414 -3.862 1.00 93.75 191 GLU A CA 1
ATOM 1542 C C . GLU A 1 191 ? -10.463 6.081 -2.783 1.00 93.75 191 GLU A C 1
ATOM 1544 O O . GLU A 1 191 ? -9.797 7.089 -3.023 1.00 93.75 191 GLU A O 1
ATOM 1549 N N . THR A 1 192 ? -10.489 5.480 -1.593 1.00 93.38 192 THR A N 1
ATOM 1550 C CA . THR A 1 192 ? -9.786 5.930 -0.385 1.00 93.38 192 THR A CA 1
ATOM 1551 C C . THR A 1 192 ? -8.714 4.946 0.069 1.00 93.38 192 THR A C 1
ATOM 1553 O O . THR A 1 192 ? -7.902 5.296 0.912 1.00 93.38 192 THR A O 1
ATOM 1556 N N . LEU A 1 193 ? -8.660 3.728 -0.480 1.00 93.00 193 LEU A N 1
ATOM 1557 C CA . LEU A 1 193 ? -7.641 2.723 -0.151 1.00 93.00 193 LEU A CA 1
ATOM 1558 C C . LEU A 1 193 ? -6.244 3.039 -0.720 1.00 93.00 193 LEU A C 1
ATOM 1560 O O . LEU A 1 193 ? -5.281 2.357 -0.370 1.00 93.00 193 LEU A O 1
ATOM 1564 N N . PHE A 1 194 ? -6.114 4.047 -1.586 1.00 91.25 194 PHE A N 1
ATOM 1565 C CA . PHE A 1 194 ? -4.825 4.576 -2.030 1.00 91.25 194 PHE A CA 1
ATOM 1566 C C . PHE A 1 194 ? -4.865 6.106 -2.164 1.00 91.25 194 PHE A C 1
ATOM 1568 O O . PHE A 1 194 ? -5.939 6.665 -2.402 1.00 91.25 194 PHE A O 1
ATOM 1575 N N . PRO A 1 195 ? -3.708 6.788 -2.071 1.00 93.19 195 PRO A N 1
ATOM 1576 C CA . PRO A 1 195 ? -3.623 8.225 -2.310 1.00 93.19 195 PRO A CA 1
ATOM 1577 C C . PRO A 1 195 ? -4.008 8.570 -3.755 1.00 93.19 195 PRO A C 1
ATOM 1579 O O . PRO A 1 195 ? -3.318 8.212 -4.710 1.00 93.19 195 PRO A O 1
ATOM 1582 N N . ASN A 1 196 ? -5.151 9.230 -3.936 1.00 94.00 196 ASN A N 1
ATOM 1583 C CA . ASN A 1 196 ? -5.801 9.342 -5.241 1.00 94.00 196 ASN A CA 1
ATOM 1584 C C . ASN A 1 196 ? -5.352 10.587 -6.025 1.00 94.00 196 ASN A C 1
ATOM 1586 O O . ASN A 1 196 ? -6.122 11.521 -6.261 1.00 94.00 196 ASN A O 1
ATOM 1590 N N . GLU A 1 197 ? -4.094 10.595 -6.474 1.00 93.88 197 GLU A N 1
ATOM 1591 C CA . GLU A 1 197 ? -3.537 11.663 -7.325 1.00 93.88 197 GLU A CA 1
ATOM 1592 C C . GLU A 1 197 ? -4.316 11.851 -8.635 1.00 93.88 197 GLU A C 1
ATOM 1594 O O . GLU A 1 197 ? -4.339 12.941 -9.212 1.00 93.88 197 GLU A O 1
ATOM 1599 N N . GLY A 1 198 ? -4.971 10.793 -9.124 1.00 93.75 198 GLY A N 1
ATOM 1600 C CA . GLY A 1 198 ? -5.811 10.815 -10.321 1.00 93.75 198 GLY A CA 1
ATOM 1601 C C . GLY A 1 198 ? -7.015 11.751 -10.193 1.00 93.75 198 GLY A C 1
ATOM 1602 O O . GLY A 1 198 ? -7.358 12.433 -11.158 1.00 93.75 198 GLY A O 1
ATOM 1603 N N . ASN A 1 199 ? -7.596 11.848 -8.996 1.00 95.69 199 ASN A N 1
ATOM 1604 C CA . ASN A 1 199 ? -8.850 12.570 -8.761 1.00 95.69 199 ASN A CA 1
ATOM 1605 C C . ASN A 1 199 ? -8.727 13.728 -7.762 1.00 95.69 199 ASN A C 1
ATOM 1607 O O . ASN A 1 199 ? -9.660 14.513 -7.629 1.00 95.69 199 ASN A O 1
ATOM 1611 N N . CYS A 1 200 ? -7.565 13.902 -7.128 1.00 97.56 200 CYS A N 1
ATOM 1612 C CA . CYS A 1 200 ? -7.277 15.033 -6.254 1.00 97.56 200 CYS A CA 1
ATOM 1613 C C . CYS A 1 200 ? -6.210 15.952 -6.856 1.00 97.56 200 CYS A C 1
ATOM 1615 O O . CYS A 1 200 ? -5.013 15.652 -6.822 1.00 97.56 200 CYS A O 1
ATOM 1617 N N . ARG A 1 201 ? -6.635 17.097 -7.408 1.00 97.06 201 ARG A N 1
ATOM 1618 C CA . ARG A 1 201 ? -5.730 18.046 -8.082 1.00 97.06 201 ARG A CA 1
ATOM 1619 C C . ARG A 1 201 ? -4.684 18.613 -7.124 1.00 97.06 201 ARG A C 1
ATOM 1621 O O . ARG A 1 201 ? -3.505 18.639 -7.476 1.00 97.06 201 ARG A O 1
ATOM 1628 N N . ARG A 1 202 ? -5.096 19.008 -5.914 1.00 97.50 202 ARG A N 1
ATOM 1629 C CA . ARG A 1 202 ? -4.181 19.537 -4.895 1.00 97.50 202 ARG A CA 1
ATOM 1630 C C . ARG A 1 202 ? -3.172 18.492 -4.428 1.00 97.50 202 ARG A C 1
ATOM 1632 O O . ARG A 1 202 ? -1.980 18.783 -4.397 1.00 97.50 202 ARG A O 1
ATOM 1639 N N . PHE A 1 203 ? -3.606 17.258 -4.165 1.00 97.75 203 PHE A N 1
ATOM 1640 C CA . PHE A 1 203 ? -2.688 16.186 -3.770 1.00 97.75 203 PHE A CA 1
ATOM 1641 C C . PHE A 1 203 ? -1.660 15.864 -4.861 1.00 97.75 203 PHE A C 1
ATOM 1643 O O . PHE A 1 203 ? -0.473 15.772 -4.568 1.00 97.75 203 PHE A O 1
ATOM 1650 N N . ARG A 1 204 ? -2.080 15.800 -6.134 1.00 97.75 204 ARG A N 1
ATOM 1651 C CA . ARG A 1 204 ? -1.158 15.634 -7.271 1.00 97.75 204 ARG A CA 1
ATOM 1652 C C . ARG A 1 204 ? -0.117 16.751 -7.338 1.00 97.75 204 ARG A C 1
ATOM 1654 O O . ARG A 1 204 ? 1.051 16.486 -7.609 1.00 97.75 204 ARG A O 1
ATOM 1661 N N . GLN A 1 205 ? -0.530 18.002 -7.127 1.00 97.94 205 GLN A N 1
ATOM 1662 C CA . GLN A 1 205 ? 0.400 19.129 -7.090 1.00 97.94 205 GLN A CA 1
ATOM 1663 C C . GLN A 1 205 ? 1.414 18.962 -5.954 1.00 97.94 205 GLN A C 1
ATOM 1665 O O . GLN A 1 205 ? 2.610 19.104 -6.190 1.00 97.94 205 GLN A O 1
ATOM 1670 N N . LEU A 1 206 ? 0.954 18.633 -4.746 1.00 97.94 206 LEU A N 1
ATOM 1671 C CA . LEU A 1 206 ? 1.844 18.415 -3.612 1.00 97.94 206 LEU A CA 1
ATOM 1672 C C . LEU A 1 206 ? 2.820 17.255 -3.855 1.00 97.94 206 LEU A C 1
ATOM 1674 O O . LEU A 1 206 ? 4.005 17.408 -3.580 1.00 97.94 206 LEU A O 1
ATOM 1678 N N . ALA A 1 207 ? 2.354 16.126 -4.400 1.00 97.44 207 ALA A N 1
ATOM 1679 C CA . ALA A 1 207 ? 3.202 14.976 -4.723 1.00 97.44 207 ALA A CA 1
ATOM 1680 C C . ALA A 1 207 ? 4.341 15.362 -5.679 1.00 97.44 207 ALA A C 1
ATOM 1682 O O . ALA A 1 207 ? 5.491 15.005 -5.437 1.00 97.44 207 ALA A O 1
ATOM 1683 N N . ARG A 1 208 ? 4.050 16.184 -6.698 1.00 97.19 208 ARG A N 1
ATOM 1684 C CA . ARG A 1 208 ? 5.077 16.737 -7.596 1.00 97.19 208 ARG A CA 1
ATOM 1685 C C . ARG A 1 208 ? 6.058 17.649 -6.869 1.00 97.19 208 ARG A C 1
ATOM 1687 O O . ARG A 1 208 ? 7.254 17.448 -6.999 1.00 97.19 208 ARG A O 1
ATOM 1694 N N . LEU A 1 209 ? 5.572 18.591 -6.060 1.00 97.94 209 LEU A N 1
ATOM 1695 C CA . LEU A 1 209 ? 6.442 19.501 -5.309 1.00 97.94 209 LEU A CA 1
ATOM 1696 C C . LEU A 1 209 ? 7.379 18.748 -4.347 1.00 97.94 209 LEU A C 1
ATOM 1698 O O . LEU A 1 209 ? 8.542 19.123 -4.199 1.00 97.94 209 LEU A O 1
ATOM 1702 N N . PHE A 1 210 ? 6.893 17.690 -3.689 1.00 97.62 210 PHE A N 1
ATOM 1703 C CA . PHE A 1 210 ? 7.727 16.848 -2.827 1.00 97.62 210 PHE A CA 1
ATOM 1704 C C . PHE A 1 210 ? 8.749 16.042 -3.639 1.00 97.62 210 PHE A C 1
ATOM 1706 O O . PHE A 1 210 ? 9.904 15.959 -3.218 1.00 97.62 210 PHE A O 1
ATOM 1713 N N . ALA A 1 211 ? 8.371 15.528 -4.813 1.00 97.31 211 ALA A N 1
ATOM 1714 C CA . ALA A 1 211 ? 9.296 14.849 -5.717 1.00 97.31 211 ALA A CA 1
ATOM 1715 C C . ALA A 1 211 ? 10.384 15.793 -6.267 1.00 97.31 211 ALA A C 1
ATOM 1717 O O . ALA A 1 211 ? 11.561 15.440 -6.248 1.00 97.31 211 ALA A O 1
ATOM 1718 N N . ASP A 1 212 ? 10.024 17.015 -6.673 1.00 98.12 212 ASP A N 1
ATOM 1719 C CA . ASP A 1 212 ? 10.971 18.036 -7.145 1.00 98.12 212 ASP A CA 1
ATOM 1720 C C . ASP A 1 212 ? 11.954 18.424 -6.030 1.00 98.12 212 ASP A C 1
ATOM 1722 O O . ASP A 1 212 ? 13.165 18.524 -6.240 1.00 98.12 212 ASP A O 1
ATOM 1726 N N . ARG A 1 213 ? 11.457 18.571 -4.796 1.00 97.69 213 ARG A N 1
ATOM 1727 C CA . ARG A 1 213 ? 12.309 18.811 -3.626 1.00 97.69 213 ARG A CA 1
ATOM 1728 C C . ARG A 1 213 ? 13.253 17.638 -3.353 1.00 97.69 213 ARG A C 1
ATOM 1730 O O . ARG A 1 213 ? 14.407 17.870 -2.997 1.00 97.69 213 ARG A O 1
ATOM 1737 N N . ALA A 1 214 ? 12.786 16.399 -3.499 1.00 98.25 214 ALA A N 1
ATOM 1738 C CA . ALA A 1 214 ? 13.634 15.220 -3.349 1.00 98.25 214 ALA A CA 1
ATOM 1739 C C . ALA A 1 214 ? 14.736 15.189 -4.422 1.00 98.25 214 ALA A C 1
ATOM 1741 O O . ALA A 1 214 ? 15.887 14.913 -4.092 1.00 98.25 214 ALA A O 1
ATOM 1742 N N . ALA A 1 215 ? 14.430 15.555 -5.669 1.00 98.44 215 ALA A N 1
ATOM 1743 C CA . ALA A 1 215 ? 15.432 15.686 -6.725 1.00 98.44 215 ALA A CA 1
ATOM 1744 C C . ALA A 1 215 ? 16.522 16.705 -6.354 1.00 98.44 215 ALA A C 1
ATOM 1746 O O . ALA A 1 215 ? 17.705 16.360 -6.347 1.00 98.44 215 ALA A O 1
ATOM 1747 N N . LEU A 1 216 ? 16.135 17.912 -5.923 1.00 98.31 216 LEU A N 1
ATOM 1748 C CA . LEU A 1 216 ? 17.079 18.939 -5.455 1.00 98.31 216 LEU A CA 1
ATOM 1749 C C . LEU A 1 216 ? 17.928 18.472 -4.265 1.00 98.31 216 LEU A C 1
ATOM 1751 O O . LEU A 1 216 ? 19.098 18.827 -4.156 1.00 98.31 216 LEU A O 1
ATOM 1755 N N . ARG A 1 217 ? 17.339 17.686 -3.360 1.00 98.19 217 ARG A N 1
ATOM 1756 C CA . ARG A 1 217 ? 18.011 17.191 -2.156 1.00 98.19 217 ARG A CA 1
ATOM 1757 C C . ARG A 1 217 ? 19.016 16.081 -2.449 1.00 98.19 217 ARG A C 1
ATOM 1759 O O . ARG A 1 217 ? 20.042 16.024 -1.778 1.00 98.19 217 ARG A O 1
ATOM 1766 N N . TRP A 1 218 ? 18.699 15.177 -3.375 1.00 98.56 218 TRP A N 1
ATOM 1767 C CA . TRP A 1 218 ? 19.414 13.907 -3.514 1.00 98.56 218 TRP A CA 1
ATOM 1768 C C . TRP A 1 218 ? 20.284 13.798 -4.760 1.00 98.56 218 TRP A C 1
ATOM 1770 O O . TRP A 1 218 ? 21.270 13.065 -4.709 1.00 98.56 218 TRP A O 1
ATOM 1780 N N . ASN A 1 219 ? 19.972 14.496 -5.855 1.00 98.50 219 ASN A N 1
ATOM 1781 C CA . ASN A 1 219 ? 20.642 14.265 -7.140 1.00 98.50 219 ASN A CA 1
ATOM 1782 C C . ASN A 1 219 ? 22.160 14.522 -7.097 1.00 98.50 219 ASN A C 1
ATOM 1784 O O . ASN A 1 219 ? 22.912 13.779 -7.718 1.00 98.50 219 ASN A O 1
ATOM 1788 N N . GLU A 1 220 ? 22.611 15.496 -6.304 1.00 98.12 220 GLU A N 1
ATOM 1789 C CA . GLU A 1 220 ? 24.027 15.893 -6.202 1.00 98.12 220 GLU A CA 1
ATOM 1790 C C . GLU A 1 220 ? 24.734 15.321 -4.955 1.00 98.12 220 GLU A C 1
ATOM 1792 O O . GLU A 1 220 ? 25.737 15.854 -4.481 1.00 98.12 220 GLU A O 1
ATOM 1797 N N . THR A 1 221 ? 24.197 14.245 -4.373 1.00 98.62 221 THR A N 1
ATOM 1798 C CA . THR A 1 221 ? 24.737 13.635 -3.145 1.00 98.62 221 THR A CA 1
ATOM 1799 C C . THR A 1 221 ? 25.729 12.506 -3.424 1.00 98.62 221 THR A C 1
ATOM 1801 O O . THR A 1 221 ? 25.706 11.870 -4.480 1.00 98.62 221 THR A O 1
ATOM 1804 N N . GLU A 1 222 ? 26.571 12.175 -2.440 1.00 98.50 222 GLU A N 1
ATOM 1805 C CA . GLU A 1 222 ? 27.456 11.001 -2.507 1.00 98.50 222 GLU A CA 1
ATOM 1806 C C . GLU A 1 222 ? 26.681 9.691 -2.712 1.00 98.50 222 GLU A C 1
ATOM 1808 O O . GLU A 1 222 ? 27.153 8.790 -3.406 1.00 98.50 222 GLU A O 1
ATOM 1813 N N . GLN A 1 223 ? 25.468 9.591 -2.159 1.00 98.56 223 GLN A N 1
ATOM 1814 C CA . GLN A 1 223 ? 24.570 8.456 -2.350 1.00 98.56 223 GLN A CA 1
ATOM 1815 C C . GLN A 1 223 ? 24.183 8.303 -3.823 1.00 98.56 223 GLN A C 1
ATOM 1817 O O . GLN A 1 223 ? 24.283 7.204 -4.370 1.00 98.56 223 GLN A O 1
ATOM 1822 N N . MET A 1 224 ? 23.789 9.396 -4.485 1.00 98.56 224 MET A N 1
ATOM 1823 C CA . MET A 1 224 ? 23.457 9.370 -5.912 1.00 98.56 224 MET A CA 1
ATOM 1824 C C . MET A 1 224 ? 24.688 9.114 -6.785 1.00 98.56 224 MET A C 1
ATOM 1826 O O . MET A 1 224 ? 24.604 8.367 -7.762 1.00 98.56 224 MET A O 1
ATOM 1830 N N . ASN A 1 225 ? 25.852 9.644 -6.405 1.00 98.50 225 ASN A N 1
ATOM 1831 C CA . ASN A 1 225 ? 27.117 9.344 -7.079 1.00 98.50 225 ASN A CA 1
ATOM 1832 C C . ASN A 1 225 ? 27.476 7.853 -6.982 1.00 98.50 225 ASN A C 1
ATOM 1834 O O . ASN A 1 225 ? 27.908 7.260 -7.969 1.00 98.50 225 ASN A O 1
ATOM 1838 N N . TYR A 1 226 ? 27.241 7.221 -5.827 1.00 98.62 226 TYR A N 1
ATOM 1839 C CA . TYR A 1 226 ? 27.420 5.778 -5.655 1.00 98.62 226 TYR A CA 1
ATOM 1840 C C . TYR A 1 226 ? 26.435 4.964 -6.505 1.00 98.62 226 TYR A C 1
ATOM 1842 O O . TYR A 1 226 ? 26.819 3.965 -7.105 1.00 98.62 226 TYR A O 1
ATOM 1850 N N . ILE A 1 227 ? 25.176 5.399 -6.608 1.00 98.38 227 ILE A N 1
ATOM 1851 C CA . ILE A 1 227 ? 24.196 4.764 -7.503 1.00 98.38 227 ILE A CA 1
ATOM 1852 C C . ILE A 1 227 ? 24.680 4.835 -8.961 1.00 98.38 227 ILE A C 1
ATOM 1854 O O . ILE A 1 227 ? 24.678 3.825 -9.666 1.00 98.38 227 ILE A O 1
ATOM 1858 N N . ASN A 1 228 ? 25.139 6.007 -9.408 1.00 98.25 228 ASN A N 1
ATOM 1859 C CA . ASN A 1 228 ? 25.621 6.216 -10.774 1.00 98.25 228 ASN A CA 1
ATOM 1860 C C . ASN A 1 228 ? 26.905 5.430 -11.084 1.00 98.25 228 ASN A C 1
ATOM 1862 O O . ASN A 1 228 ? 27.028 4.891 -12.182 1.00 98.25 228 ASN A O 1
ATOM 1866 N N . SER A 1 229 ? 27.833 5.277 -10.132 1.00 98.06 229 SER A N 1
ATOM 1867 C CA . SER A 1 229 ? 29.067 4.505 -10.366 1.00 98.06 229 SER A CA 1
ATOM 1868 C C . SER A 1 229 ? 28.806 3.034 -10.720 1.00 98.06 229 SER A C 1
ATOM 1870 O O . SER A 1 229 ? 29.631 2.406 -11.383 1.00 98.06 229 SER A O 1
ATOM 1872 N N . ILE A 1 230 ? 27.645 2.502 -10.325 1.00 97.00 230 ILE A N 1
ATOM 1873 C CA . ILE A 1 230 ? 27.211 1.138 -10.632 1.00 97.00 230 ILE A CA 1
ATOM 1874 C C . ILE A 1 230 ? 26.266 1.117 -11.839 1.00 97.00 230 ILE A C 1
ATOM 1876 O O . ILE A 1 230 ? 26.437 0.300 -12.748 1.00 97.00 230 ILE A O 1
ATOM 1880 N N . LEU A 1 231 ? 25.254 1.991 -11.844 1.00 95.06 231 LEU A N 1
ATOM 1881 C CA . LEU A 1 231 ? 24.124 1.892 -12.766 1.00 95.06 231 LEU A CA 1
ATOM 1882 C C . LEU A 1 231 ? 24.288 2.684 -14.067 1.00 95.06 231 LEU A C 1
ATOM 1884 O O . LEU A 1 231 ? 23.695 2.290 -15.066 1.00 95.06 231 LEU A O 1
ATOM 1888 N N . SER A 1 232 ? 25.100 3.746 -14.120 1.00 93.81 232 SER A N 1
ATOM 1889 C CA . SER A 1 232 ? 25.189 4.605 -15.317 1.00 93.81 232 SER A CA 1
ATOM 1890 C C . SER A 1 232 ? 25.633 3.864 -16.578 1.00 93.81 232 SER A C 1
ATOM 1892 O O . SER A 1 232 ? 25.170 4.200 -17.659 1.00 93.81 232 SER A O 1
ATOM 1894 N N . LYS A 1 233 ? 26.480 2.829 -16.458 1.00 91.56 233 LYS A N 1
ATOM 1895 C CA . LYS A 1 233 ? 26.921 2.012 -17.610 1.00 91.56 233 LYS A CA 1
ATOM 1896 C C . LYS A 1 233 ? 25.782 1.244 -18.283 1.00 91.56 233 LYS A C 1
ATOM 1898 O O . LYS A 1 233 ? 25.919 0.815 -19.421 1.00 91.56 233 LYS A O 1
ATOM 1903 N N . TRP A 1 234 ? 24.702 1.022 -17.544 1.00 89.69 234 TRP A N 1
ATOM 1904 C CA . TRP A 1 234 ? 23.519 0.338 -18.024 1.00 89.69 234 TRP A CA 1
ATOM 1905 C C . TRP A 1 234 ? 22.569 1.354 -18.680 1.00 89.69 234 TRP A C 1
ATOM 1907 O O . TRP A 1 234 ? 21.977 1.059 -19.710 1.00 89.69 234 TRP A O 1
ATOM 1917 N N . MET A 1 235 ? 22.454 2.562 -18.123 1.00 89.25 235 MET A N 1
ATOM 1918 C CA . MET A 1 235 ? 21.468 3.575 -18.518 1.00 89.25 235 MET A CA 1
ATOM 1919 C C . MET A 1 235 ? 21.460 3.922 -20.022 1.00 89.25 235 MET A C 1
ATOM 1921 O O . MET A 1 235 ? 22.511 3.945 -20.661 1.00 89.25 235 MET A O 1
ATOM 1925 N N . PRO A 1 236 ? 20.283 4.251 -20.593 1.00 86.31 236 PRO A N 1
ATOM 1926 C CA . PRO A 1 236 ? 20.161 4.554 -22.016 1.00 86.31 236 PRO A CA 1
ATOM 1927 C C . PRO A 1 236 ? 20.921 5.825 -22.403 1.00 86.31 236 PRO A C 1
ATOM 1929 O O . PRO A 1 236 ? 20.966 6.786 -21.638 1.00 86.31 236 PRO A O 1
ATOM 1932 N N . GLU A 1 237 ? 21.416 5.890 -23.643 1.00 88.56 237 GLU A N 1
ATOM 1933 C CA . GLU A 1 237 ? 22.201 7.032 -24.150 1.00 88.56 237 GLU A CA 1
ATOM 1934 C C . GLU A 1 237 ? 21.487 8.385 -23.996 1.00 88.56 237 GLU A C 1
ATOM 1936 O O . GLU A 1 237 ? 22.120 9.403 -23.727 1.00 88.56 237 GLU A O 1
ATOM 1941 N N . LYS A 1 238 ? 20.154 8.401 -24.126 1.00 89.31 238 LYS A N 1
ATOM 1942 C CA . LYS A 1 238 ? 19.325 9.612 -23.983 1.00 89.31 238 LYS A CA 1
ATOM 1943 C C . LYS A 1 238 ? 19.192 10.098 -22.532 1.00 89.31 238 LYS A C 1
ATOM 1945 O O . LYS A 1 238 ? 18.797 11.238 -22.317 1.00 89.31 238 LYS A O 1
ATOM 1950 N N . SER A 1 239 ? 19.487 9.249 -21.548 1.00 91.06 239 SER A N 1
ATOM 1951 C CA . SER A 1 239 ? 19.454 9.573 -20.117 1.00 91.06 239 SER A CA 1
ATOM 1952 C C . SER A 1 239 ? 20.527 8.764 -19.374 1.00 91.06 239 SER A C 1
ATOM 1954 O O . SER A 1 239 ? 20.192 7.870 -18.594 1.00 91.06 239 SER A O 1
ATOM 1956 N N . PRO A 1 240 ? 21.821 9.066 -19.590 1.00 92.50 240 PRO A N 1
ATOM 1957 C CA . PRO A 1 240 ? 22.937 8.207 -19.173 1.00 92.50 240 PRO A CA 1
ATOM 1958 C C . PRO A 1 240 ? 23.215 8.235 -17.661 1.00 92.50 240 PRO A C 1
ATOM 1960 O O . PRO A 1 240 ? 24.036 7.475 -17.149 1.00 92.50 240 PRO A O 1
ATOM 1963 N N . LYS A 1 241 ? 22.553 9.131 -16.924 1.00 95.31 241 LYS A N 1
ATOM 1964 C CA . LYS A 1 241 ? 22.671 9.253 -15.471 1.00 95.31 241 LYS A CA 1
ATOM 1965 C C . LYS A 1 241 ? 21.364 8.875 -14.791 1.00 95.31 241 LYS A C 1
ATOM 1967 O O . LYS A 1 241 ? 20.279 9.177 -15.287 1.00 95.31 241 LYS A O 1
ATOM 1972 N N . VAL A 1 242 ? 21.499 8.255 -13.627 1.00 96.38 242 VAL A N 1
ATOM 1973 C CA . VAL A 1 242 ? 20.412 8.024 -12.684 1.00 96.38 242 VAL A CA 1
ATOM 1974 C C . VAL A 1 242 ? 20.225 9.277 -11.831 1.00 96.38 242 VAL A C 1
ATOM 1976 O O . VAL A 1 242 ? 21.184 9.810 -11.278 1.00 96.38 242 VAL A O 1
ATOM 1979 N N . ALA A 1 243 ? 18.980 9.720 -11.708 1.00 97.75 243 ALA A N 1
ATOM 1980 C CA . ALA A 1 243 ? 18.534 10.794 -10.826 1.00 97.75 243 ALA A CA 1
ATOM 1981 C C . ALA A 1 243 ? 17.081 10.539 -10.386 1.00 97.75 243 ALA A C 1
ATOM 1983 O O . ALA A 1 243 ? 16.375 9.734 -11.008 1.00 97.75 243 ALA A O 1
ATOM 1984 N N . VAL A 1 244 ? 16.605 11.232 -9.348 1.00 97.75 244 VAL A N 1
ATOM 1985 C CA . VAL A 1 244 ? 15.209 11.120 -8.873 1.00 97.75 244 VAL A CA 1
ATOM 1986 C C . VAL A 1 244 ? 14.219 11.374 -10.015 1.00 97.75 244 VAL A C 1
ATOM 1988 O O . VAL A 1 244 ? 13.299 10.593 -10.242 1.00 97.75 244 VAL A O 1
ATOM 1991 N N . ASP A 1 245 ? 14.476 12.420 -10.792 1.00 96.19 245 ASP A N 1
ATOM 1992 C CA . ASP A 1 245 ? 13.672 12.941 -11.897 1.00 96.19 245 ASP A CA 1
ATOM 1993 C C . ASP A 1 245 ? 14.222 12.582 -13.295 1.00 96.19 245 ASP A C 1
ATOM 1995 O O . ASP A 1 245 ? 13.728 13.088 -14.306 1.00 96.19 245 ASP A O 1
ATOM 1999 N N . SER A 1 246 ? 15.213 11.683 -13.374 1.00 94.56 246 SER A N 1
ATOM 2000 C CA . SER A 1 246 ? 15.730 11.156 -14.652 1.00 94.56 246 SER A CA 1
ATOM 2001 C C . SER A 1 246 ? 14.695 10.307 -15.407 1.00 94.56 246 SER A C 1
ATOM 2003 O O . SER A 1 246 ? 13.609 10.019 -14.904 1.00 94.56 246 SER A O 1
ATOM 2005 N N . HIS A 1 247 ? 15.013 9.907 -16.642 1.00 90.62 247 HIS A N 1
ATOM 2006 C CA . HIS A 1 247 ? 14.125 9.107 -17.488 1.00 90.62 247 HIS A CA 1
ATOM 2007 C C . HIS A 1 247 ? 14.875 7.870 -18.015 1.00 90.62 247 HIS A C 1
ATOM 2009 O O . HIS A 1 247 ? 15.510 7.956 -19.064 1.00 90.62 247 HIS A O 1
ATOM 2015 N N . PRO A 1 248 ? 14.808 6.707 -17.335 1.00 89.50 248 PRO A N 1
ATOM 2016 C CA . PRO A 1 248 ? 13.847 6.335 -16.289 1.00 89.50 248 PRO A CA 1
ATOM 2017 C C . PRO A 1 248 ? 14.156 6.915 -14.903 1.00 89.50 248 PRO A C 1
ATOM 2019 O O . PRO A 1 248 ? 15.315 7.005 -14.515 1.00 89.50 248 PRO A O 1
ATOM 2022 N N . ARG A 1 249 ? 13.105 7.226 -14.131 1.00 92.88 249 ARG A N 1
ATOM 2023 C CA . ARG A 1 249 ? 13.224 7.723 -12.749 1.00 92.88 249 ARG A CA 1
ATOM 2024 C C . ARG A 1 249 ? 13.821 6.672 -11.825 1.00 92.88 249 ARG A C 1
ATOM 2026 O O . ARG A 1 249 ? 13.509 5.487 -11.963 1.00 92.88 249 ARG A O 1
ATOM 2033 N N . LEU A 1 250 ? 14.559 7.113 -10.804 1.00 94.69 250 LEU A N 1
ATOM 2034 C CA . LEU A 1 250 ? 15.138 6.237 -9.778 1.00 94.69 250 LEU A CA 1
ATOM 2035 C C . LEU A 1 250 ? 14.114 5.261 -9.173 1.00 94.69 250 LEU A C 1
ATOM 2037 O O . LEU A 1 250 ? 14.424 4.086 -8.978 1.00 94.69 250 LEU A O 1
ATOM 2041 N N . SER A 1 251 ? 12.894 5.724 -8.892 1.00 91.94 251 SER A N 1
ATOM 2042 C CA . SER A 1 251 ? 11.827 4.897 -8.320 1.00 91.94 251 SER A CA 1
ATOM 2043 C C . SER A 1 251 ? 11.386 3.762 -9.253 1.00 91.94 251 SER A C 1
ATOM 2045 O O . SER A 1 251 ? 11.180 2.646 -8.778 1.00 91.94 251 SER A O 1
ATOM 2047 N N . GLY A 1 252 ? 11.338 3.990 -10.570 1.00 88.25 252 GLY A N 1
ATOM 2048 C CA . GLY A 1 252 ? 11.086 2.937 -11.563 1.00 88.25 252 GLY A CA 1
ATOM 2049 C C . GLY A 1 252 ? 12.235 1.926 -11.663 1.00 88.25 252 GLY A C 1
ATOM 2050 O O . GLY A 1 252 ? 12.000 0.723 -11.810 1.00 88.25 252 GLY A O 1
ATOM 2051 N N . ILE A 1 253 ? 13.481 2.389 -11.494 1.00 91.38 253 ILE A N 1
ATOM 2052 C CA . ILE A 1 253 ? 14.648 1.500 -11.409 1.00 91.38 253 ILE A CA 1
ATOM 2053 C C . ILE A 1 253 ? 14.572 0.618 -10.165 1.00 91.38 253 ILE A C 1
ATOM 2055 O O . ILE A 1 253 ? 14.709 -0.602 -10.253 1.00 91.38 253 ILE A O 1
ATOM 2059 N N . ASN A 1 254 ? 14.283 1.223 -9.015 1.00 91.12 254 ASN A N 1
ATOM 2060 C CA . ASN A 1 254 ? 14.125 0.509 -7.754 1.00 91.12 254 ASN A CA 1
ATOM 2061 C C . ASN A 1 254 ? 13.005 -0.543 -7.834 1.00 91.12 254 ASN A C 1
ATOM 2063 O O . ASN A 1 254 ? 13.160 -1.655 -7.334 1.00 91.12 254 ASN A O 1
ATOM 2067 N N . ASP A 1 255 ? 11.882 -0.213 -8.472 1.00 86.50 255 ASP A N 1
ATOM 2068 C CA . ASP A 1 255 ? 10.761 -1.136 -8.657 1.00 86.50 255 ASP A CA 1
ATOM 2069 C C . ASP A 1 255 ? 11.155 -2.351 -9.511 1.00 86.50 255 ASP A C 1
ATOM 2071 O O . ASP A 1 255 ? 10.918 -3.490 -9.111 1.00 86.50 255 ASP A O 1
ATOM 2075 N N . THR A 1 256 ? 11.876 -2.130 -10.614 1.00 86.81 256 THR A N 1
ATOM 2076 C CA . THR A 1 256 ? 12.376 -3.210 -11.483 1.00 86.81 256 THR A CA 1
ATOM 2077 C C . THR A 1 256 ? 13.354 -4.129 -10.746 1.00 86.81 256 THR A C 1
ATOM 2079 O O . THR A 1 256 ? 13.217 -5.353 -10.789 1.00 86.81 256 THR A O 1
ATOM 2082 N N . ILE A 1 257 ? 14.314 -3.570 -10.001 1.00 89.75 257 ILE A N 1
ATOM 2083 C CA . ILE A 1 257 ? 15.256 -4.366 -9.194 1.00 89.75 257 ILE A CA 1
ATOM 2084 C C . ILE A 1 257 ? 14.497 -5.205 -8.162 1.00 89.75 257 ILE A C 1
ATOM 2086 O O . ILE A 1 257 ? 14.759 -6.396 -8.012 1.00 89.75 257 ILE A O 1
ATOM 2090 N N . ASN A 1 258 ? 13.532 -4.609 -7.457 1.00 88.50 258 ASN A N 1
ATOM 2091 C CA . ASN A 1 258 ? 12.769 -5.319 -6.435 1.00 88.50 258 ASN A CA 1
ATOM 2092 C C . ASN A 1 258 ? 11.856 -6.400 -7.024 1.00 88.50 258 ASN A C 1
ATOM 2094 O O . ASN A 1 258 ? 11.715 -7.467 -6.426 1.00 88.50 258 ASN A O 1
ATOM 2098 N N . ALA A 1 259 ? 11.260 -6.150 -8.189 1.00 85.50 259 ALA A N 1
ATOM 2099 C CA . ALA A 1 259 ? 10.460 -7.140 -8.885 1.00 85.50 259 ALA A CA 1
ATOM 2100 C C . ALA A 1 259 ? 11.331 -8.323 -9.320 1.00 85.50 259 ALA A C 1
ATOM 2102 O O . ALA A 1 259 ? 10.999 -9.460 -9.008 1.00 85.50 259 ALA A O 1
ATOM 2103 N N . THR A 1 260 ? 12.466 -8.083 -9.978 1.00 87.81 260 THR A N 1
ATOM 2104 C CA . THR A 1 260 ? 13.344 -9.166 -10.460 1.00 87.81 260 THR A CA 1
ATOM 2105 C C . THR A 1 260 ? 13.950 -9.978 -9.313 1.00 87.81 260 THR A C 1
ATOM 2107 O O . THR A 1 260 ? 14.043 -11.197 -9.405 1.00 87.81 260 THR A O 1
ATOM 2110 N N . ASP A 1 261 ? 14.277 -9.336 -8.188 1.00 88.56 261 ASP A N 1
ATOM 2111 C CA . ASP A 1 261 ? 14.775 -10.004 -6.979 1.00 88.56 261 ASP A CA 1
ATOM 2112 C C . ASP A 1 261 ? 13.724 -10.912 -6.307 1.00 88.56 261 ASP A C 1
ATOM 2114 O O . ASP A 1 261 ? 14.090 -11.885 -5.651 1.00 88.56 261 ASP A O 1
ATOM 2118 N N . ALA A 1 262 ? 12.425 -10.624 -6.477 1.00 86.50 262 ALA A N 1
ATOM 2119 C CA . ALA A 1 262 ? 11.329 -11.479 -5.999 1.00 86.50 262 ALA A CA 1
ATOM 2120 C C . ALA A 1 262 ? 11.054 -12.707 -6.888 1.00 86.50 262 ALA A C 1
ATOM 2122 O O . ALA A 1 262 ? 10.240 -13.549 -6.499 1.00 86.50 262 ALA A O 1
ATOM 2123 N N . HIS A 1 263 ? 11.670 -12.798 -8.070 1.00 87.62 263 HIS A N 1
ATOM 2124 C CA . HIS A 1 263 ? 11.347 -13.802 -9.083 1.00 87.62 263 HIS A CA 1
ATOM 2125 C C . HIS A 1 263 ? 12.559 -14.661 -9.465 1.00 87.62 263 HIS A C 1
ATOM 2127 O O . HIS A 1 263 ? 13.653 -14.536 -8.912 1.00 87.62 263 HIS A O 1
ATOM 2133 N N . GLY A 1 264 ? 12.314 -15.618 -10.362 1.00 83.81 264 GLY A N 1
ATOM 2134 C CA . GLY A 1 264 ? 13.278 -16.631 -10.764 1.00 83.81 264 GLY A CA 1
ATOM 2135 C C . GLY A 1 264 ? 14.446 -16.104 -11.611 1.00 83.81 264 GLY A C 1
ATOM 2136 O O . GLY A 1 264 ? 14.480 -14.938 -12.011 1.00 83.81 264 GLY A O 1
ATOM 2137 N N . PRO A 1 265 ? 15.412 -16.989 -11.919 1.00 86.00 265 PRO A N 1
ATOM 2138 C CA . PRO A 1 265 ? 16.626 -16.636 -12.656 1.00 86.00 265 PRO A CA 1
ATOM 2139 C C . PRO A 1 265 ? 16.353 -16.122 -14.073 1.00 86.00 265 PRO A C 1
ATOM 2141 O O . PRO A 1 265 ? 17.153 -15.355 -14.592 1.00 86.00 265 PRO A O 1
ATOM 2144 N N . ALA A 1 266 ? 15.216 -16.490 -14.667 1.00 82.25 266 ALA A N 1
ATOM 2145 C CA . ALA A 1 266 ? 14.848 -16.126 -16.032 1.00 82.25 266 ALA A CA 1
ATOM 2146 C C . ALA A 1 266 ? 14.665 -14.610 -16.243 1.00 82.25 266 ALA A C 1
ATOM 2148 O O . ALA A 1 266 ? 14.702 -14.133 -17.362 1.00 82.25 266 ALA A O 1
ATOM 2149 N N . THR A 1 267 ? 14.477 -13.842 -15.168 1.00 83.25 267 THR A N 1
ATOM 2150 C CA . THR A 1 267 ? 14.300 -12.380 -15.226 1.00 83.25 267 THR A CA 1
ATOM 2151 C C . THR A 1 267 ? 15.271 -11.650 -14.300 1.00 83.25 267 THR A C 1
ATOM 2153 O O . THR A 1 267 ? 15.043 -10.494 -13.950 1.00 83.25 267 THR A O 1
ATOM 2156 N N . ARG A 1 268 ? 16.317 -12.330 -13.812 1.00 86.56 268 ARG A N 1
ATOM 2157 C CA . ARG A 1 268 ? 17.323 -11.723 -12.931 1.00 86.56 268 ARG A CA 1
ATOM 2158 C C . ARG A 1 268 ? 18.169 -10.726 -13.720 1.00 86.56 268 ARG A C 1
ATOM 2160 O O . ARG A 1 268 ? 18.605 -11.002 -14.830 1.00 86.56 268 ARG A O 1
ATOM 2167 N N . LEU A 1 269 ? 18.442 -9.586 -13.097 1.00 87.88 269 LEU A N 1
ATOM 2168 C CA . LEU A 1 269 ? 19.393 -8.600 -13.599 1.00 87.88 269 LEU A CA 1
ATOM 2169 C C . LEU A 1 269 ? 20.838 -9.037 -13.287 1.00 87.88 269 LEU A C 1
ATOM 2171 O O . LEU A 1 269 ? 21.049 -9.940 -12.467 1.00 87.88 269 LEU A O 1
ATOM 2175 N N . PRO A 1 270 ? 21.851 -8.390 -13.889 1.00 91.25 270 PRO A N 1
ATOM 2176 C CA . PRO A 1 270 ? 23.240 -8.552 -13.474 1.00 91.25 270 PRO A CA 1
ATOM 2177 C C . PRO A 1 270 ? 23.427 -8.361 -11.962 1.00 91.25 270 PRO A C 1
ATOM 2179 O O . PRO A 1 270 ? 22.712 -7.593 -11.314 1.00 91.25 270 PRO A O 1
ATOM 2182 N N . SER A 1 271 ? 24.400 -9.067 -11.386 1.00 94.19 271 SER A N 1
ATOM 2183 C CA . SER A 1 271 ? 24.586 -9.153 -9.931 1.00 94.19 271 SER A CA 1
ATOM 2184 C C . SER A 1 271 ? 24.758 -7.796 -9.237 1.00 94.19 271 SER A C 1
ATOM 2186 O O . SER A 1 271 ? 24.327 -7.629 -8.096 1.00 94.19 271 SER A O 1
ATOM 2188 N N . GLU A 1 272 ? 25.326 -6.810 -9.935 1.00 94.44 272 GLU A N 1
ATOM 2189 C CA . GLU A 1 272 ? 25.594 -5.471 -9.414 1.00 94.44 272 GLU A CA 1
ATOM 2190 C C . GLU A 1 272 ? 24.314 -4.699 -9.062 1.00 94.44 272 GLU A C 1
ATOM 2192 O O . GLU A 1 272 ? 24.332 -3.869 -8.156 1.00 94.44 272 GLU A O 1
ATOM 2197 N N . PHE A 1 273 ? 23.180 -5.010 -9.705 1.00 93.25 273 PHE A N 1
ATOM 2198 C CA . PHE A 1 273 ? 21.874 -4.425 -9.367 1.00 93.25 273 PHE A CA 1
ATOM 2199 C C . PHE A 1 273 ? 21.388 -4.834 -7.968 1.00 93.25 273 PHE A C 1
ATOM 2201 O O . PHE A 1 273 ? 20.497 -4.198 -7.403 1.00 93.25 273 PHE A O 1
ATOM 2208 N N . TYR A 1 274 ? 21.974 -5.886 -7.393 1.00 94.31 274 TYR A N 1
ATOM 2209 C CA . TYR A 1 274 ? 21.627 -6.402 -6.073 1.00 94.31 274 TYR A CA 1
ATOM 2210 C C . TYR A 1 274 ? 22.652 -6.037 -4.996 1.00 94.31 274 TYR A C 1
ATOM 2212 O O . TYR A 1 274 ? 22.593 -6.589 -3.893 1.00 94.31 274 TYR A O 1
ATOM 2220 N N . ASP A 1 275 ? 23.556 -5.091 -5.277 1.00 96.88 275 ASP A N 1
ATOM 2221 C CA . ASP A 1 275 ? 24.444 -4.530 -4.264 1.00 96.88 275 ASP A CA 1
ATOM 2222 C C . ASP A 1 275 ? 23.641 -3.960 -3.078 1.00 96.88 275 ASP A C 1
ATOM 2224 O O . ASP A 1 275 ? 22.647 -3.241 -3.232 1.00 96.88 275 ASP A O 1
ATOM 2228 N N . LYS A 1 276 ? 24.064 -4.306 -1.856 1.00 96.69 276 LYS A N 1
ATOM 2229 C CA . LYS A 1 276 ? 23.320 -3.961 -0.635 1.00 96.69 276 LYS A CA 1
ATOM 2230 C C . LYS A 1 276 ? 23.277 -2.452 -0.401 1.00 96.69 276 LYS A C 1
ATOM 2232 O O . LYS A 1 276 ? 22.243 -1.934 0.017 1.00 96.69 276 LYS A O 1
ATOM 2237 N N . LYS A 1 277 ? 24.387 -1.757 -0.661 1.00 97.75 277 LYS A N 1
ATOM 2238 C CA . LYS A 1 277 ? 24.528 -0.319 -0.412 1.00 97.75 277 LYS A CA 1
ATOM 2239 C C . LYS A 1 277 ? 23.763 0.487 -1.461 1.00 97.75 277 LYS A C 1
ATOM 2241 O O . LYS A 1 277 ? 23.052 1.422 -1.104 1.00 97.75 277 LYS A O 1
ATOM 2246 N N . LEU A 1 278 ? 23.819 0.058 -2.722 1.00 97.38 278 LEU A N 1
ATOM 2247 C CA . LEU A 1 278 ? 23.012 0.566 -3.826 1.00 97.38 278 LEU A CA 1
ATOM 2248 C C . LEU A 1 278 ? 21.530 0.517 -3.455 1.00 97.38 278 LEU A C 1
ATOM 2250 O O . LEU A 1 278 ? 20.869 1.550 -3.427 1.00 97.38 278 LEU A O 1
ATOM 2254 N N . ARG A 1 279 ? 21.020 -0.669 -3.100 1.00 95.44 279 ARG A N 1
ATOM 2255 C CA . ARG A 1 279 ? 19.602 -0.852 -2.755 1.00 95.44 279 ARG A CA 1
ATOM 2256 C C . ARG A 1 279 ? 19.181 -0.016 -1.553 1.00 95.44 279 ARG A C 1
ATOM 2258 O O . ARG A 1 279 ? 18.102 0.569 -1.586 1.00 95.44 279 ARG A O 1
ATOM 2265 N N . GLN A 1 280 ? 20.031 0.082 -0.531 1.00 96.69 280 GLN A N 1
ATOM 2266 C CA . GLN A 1 280 ? 19.771 0.928 0.632 1.00 96.69 280 GLN A CA 1
ATOM 2267 C C . GLN A 1 280 ? 19.629 2.405 0.239 1.00 96.69 280 GLN A C 1
ATOM 2269 O O . GLN A 1 280 ? 18.688 3.062 0.680 1.00 96.69 280 GLN A O 1
ATOM 2274 N N . TYR A 1 281 ? 20.524 2.931 -0.601 1.00 98.25 281 TYR A N 1
ATOM 2275 C CA . TYR A 1 281 ? 20.449 4.320 -1.062 1.00 98.25 281 TYR A CA 1
ATOM 2276 C C . TYR A 1 281 ? 19.253 4.568 -1.976 1.00 98.25 281 TYR A C 1
ATOM 2278 O O . TYR A 1 281 ? 18.542 5.553 -1.792 1.00 98.25 281 TYR A O 1
ATOM 2286 N N . MET A 1 282 ? 18.972 3.658 -2.910 1.00 96.62 282 MET A N 1
ATOM 2287 C CA . MET A 1 282 ? 17.788 3.755 -3.764 1.00 96.62 282 MET A CA 1
ATOM 2288 C C . MET A 1 282 ? 16.496 3.753 -2.940 1.00 96.62 282 MET A C 1
ATOM 2290 O O . MET A 1 282 ? 15.602 4.554 -3.202 1.00 96.62 282 MET A O 1
ATOM 2294 N N . GLU A 1 283 ? 16.397 2.885 -1.928 1.00 94.38 283 GLU A N 1
ATOM 2295 C CA . GLU A 1 283 ? 15.246 2.831 -1.025 1.00 94.38 283 GLU A CA 1
ATOM 2296 C C . GLU A 1 283 ? 15.128 4.103 -0.184 1.00 94.38 283 GLU A C 1
ATOM 2298 O O . GLU A 1 283 ? 14.042 4.670 -0.117 1.00 94.38 283 GLU A O 1
ATOM 2303 N N . GLN A 1 284 ? 16.227 4.599 0.389 1.00 96.44 284 GLN A N 1
ATOM 2304 C CA . GLN A 1 284 ? 16.232 5.843 1.160 1.00 96.44 284 GLN A CA 1
ATOM 2305 C C . GLN A 1 284 ? 15.722 7.033 0.335 1.00 96.44 284 GLN A C 1
ATOM 2307 O O . GLN A 1 284 ? 14.847 7.768 0.792 1.00 96.44 284 GLN A O 1
ATOM 2312 N N . ILE A 1 285 ? 16.244 7.206 -0.882 1.00 98.00 285 ILE A N 1
ATOM 2313 C CA . ILE A 1 285 ? 15.879 8.321 -1.762 1.00 98.00 285 ILE A CA 1
ATOM 2314 C C . ILE A 1 285 ? 14.431 8.174 -2.249 1.00 98.00 285 ILE A C 1
ATOM 2316 O O . ILE A 1 285 ? 13.667 9.135 -2.200 1.00 98.00 285 ILE A O 1
ATOM 2320 N N . ALA A 1 286 ? 14.020 6.971 -2.666 1.00 94.81 286 ALA A N 1
ATOM 2321 C CA . ALA A 1 286 ? 12.647 6.723 -3.106 1.00 94.81 286 ALA A CA 1
ATOM 2322 C C . ALA A 1 286 ? 11.629 6.902 -1.966 1.00 94.81 286 ALA A C 1
ATOM 2324 O O . ALA A 1 286 ? 10.513 7.361 -2.201 1.00 94.81 286 ALA A O 1
ATOM 2325 N N . VAL A 1 287 ? 11.992 6.557 -0.725 1.00 94.00 287 VAL A N 1
ATOM 2326 C CA . VAL A 1 287 ? 11.134 6.799 0.441 1.00 94.00 287 VAL A CA 1
ATOM 2327 C C . VAL A 1 287 ? 10.967 8.297 0.694 1.00 94.00 287 VAL A C 1
ATOM 2329 O O . VAL A 1 287 ? 9.853 8.732 0.971 1.00 94.00 287 VAL A O 1
ATOM 2332 N N . ASP A 1 288 ? 12.027 9.094 0.557 1.00 95.94 288 ASP A N 1
ATOM 2333 C CA . ASP A 1 288 ? 11.928 10.552 0.684 1.00 95.94 288 ASP A CA 1
ATOM 2334 C C . ASP A 1 288 ? 11.045 11.158 -0.425 1.00 95.94 288 ASP A C 1
ATOM 2336 O O . ASP A 1 288 ? 10.120 11.903 -0.108 1.00 95.94 288 ASP A O 1
ATOM 2340 N N . GLU A 1 289 ? 11.249 10.764 -1.693 1.00 95.56 289 GLU A N 1
ATOM 2341 C CA . GLU A 1 289 ? 10.439 11.210 -2.848 1.00 95.56 289 GLU A CA 1
ATOM 2342 C C . GLU A 1 289 ? 8.935 10.979 -2.618 1.00 95.56 289 GLU A C 1
ATOM 2344 O O . GLU A 1 289 ? 8.127 11.881 -2.834 1.00 95.56 289 GLU A O 1
ATOM 2349 N N . TRP A 1 290 ? 8.556 9.783 -2.158 1.00 92.75 290 TRP A N 1
ATOM 2350 C CA . TRP A 1 290 ? 7.151 9.370 -2.073 1.00 92.75 290 TRP A CA 1
ATOM 2351 C C . TRP A 1 290 ? 6.476 9.668 -0.731 1.00 92.75 290 TRP A C 1
ATOM 2353 O O . TRP A 1 290 ? 5.250 9.773 -0.683 1.00 92.75 290 TRP A O 1
ATOM 2363 N N . PHE A 1 291 ? 7.232 9.749 0.370 1.00 93.19 291 PHE A N 1
ATOM 2364 C CA . PHE A 1 291 ? 6.646 9.752 1.716 1.00 93.19 291 PHE A CA 1
ATOM 2365 C C . PHE A 1 291 ? 7.030 10.942 2.595 1.00 93.19 291 PHE A C 1
ATOM 2367 O O . PHE A 1 291 ? 6.389 11.122 3.633 1.00 93.19 291 PHE A O 1
ATOM 2374 N N . ALA A 1 292 ? 7.985 11.797 2.206 1.00 94.69 292 ALA A N 1
ATOM 2375 C CA . ALA A 1 292 ? 8.368 12.946 3.037 1.00 94.69 292 ALA A CA 1
ATOM 2376 C C . ALA A 1 292 ? 7.187 13.893 3.326 1.00 94.69 292 ALA A C 1
ATOM 2378 O O . ALA A 1 292 ? 7.065 14.422 4.434 1.00 94.69 292 ALA A O 1
ATOM 2379 N N . GLY A 1 293 ? 6.250 14.027 2.380 1.00 94.44 293 GLY A N 1
ATOM 2380 C CA . GLY A 1 293 ? 5.044 14.834 2.570 1.00 94.44 293 GLY A CA 1
ATOM 2381 C C . GLY A 1 293 ? 4.176 14.392 3.744 1.00 94.44 293 GLY A C 1
ATOM 2382 O O . GLY A 1 293 ? 3.656 15.240 4.467 1.00 94.44 293 GLY A O 1
ATOM 2383 N N . TYR A 1 294 ? 4.097 13.087 4.022 1.00 93.69 294 TYR A N 1
ATOM 2384 C CA . TYR A 1 294 ? 3.369 12.587 5.189 1.00 93.69 294 TYR A CA 1
ATOM 2385 C C . TYR A 1 294 ? 4.029 12.972 6.505 1.00 93.69 294 TYR A C 1
ATOM 2387 O O . TYR A 1 294 ? 3.338 13.028 7.511 1.00 93.69 294 TYR A O 1
ATOM 2395 N N . ASN A 1 295 ? 5.329 13.250 6.540 1.00 91.19 295 ASN A N 1
ATOM 2396 C CA . ASN A 1 295 ? 5.972 13.710 7.764 1.00 91.19 295 ASN A CA 1
ATOM 2397 C C . ASN A 1 295 ? 5.795 15.224 7.958 1.00 91.19 295 ASN A C 1
ATOM 2399 O O . ASN A 1 295 ? 5.620 15.679 9.083 1.00 91.19 295 ASN A O 1
ATOM 2403 N N . GLU A 1 296 ? 5.782 15.993 6.869 1.00 93.88 296 GLU A N 1
ATOM 2404 C CA . GLU A 1 296 ? 6.012 17.442 6.913 1.00 93.88 296 GLU A CA 1
ATOM 2405 C C . GLU A 1 296 ? 4.791 18.316 6.599 1.00 93.88 296 GLU A C 1
ATOM 2407 O O . GLU A 1 296 ? 4.825 19.508 6.896 1.00 93.88 296 GLU A O 1
ATOM 2412 N N . SER A 1 297 ? 3.721 17.768 6.014 1.00 95.62 297 SER A N 1
ATOM 2413 C CA . SER A 1 297 ? 2.546 18.547 5.604 1.00 95.62 297 SER A CA 1
ATOM 2414 C C . SER A 1 297 ? 1.239 17.931 6.104 1.00 95.62 297 SER A C 1
ATOM 2416 O O . SER A 1 297 ? 0.910 16.782 5.790 1.00 95.62 297 SER A O 1
ATOM 2418 N N . THR A 1 298 ? 0.462 18.702 6.870 1.00 94.88 298 THR A N 1
ATOM 2419 C CA . THR A 1 298 ? -0.878 18.302 7.334 1.00 94.88 298 THR A CA 1
ATOM 2420 C C . THR A 1 298 ? -1.835 18.119 6.165 1.00 94.88 298 THR A C 1
A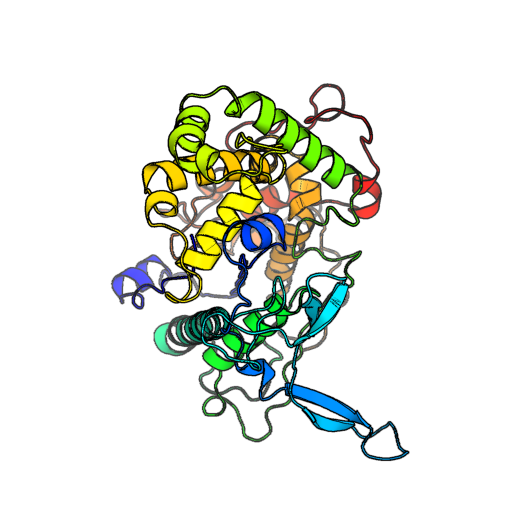TOM 2422 O O . THR A 1 298 ? -2.585 17.143 6.131 1.00 94.88 298 THR A O 1
ATOM 2425 N N . GLU A 1 299 ? -1.752 18.993 5.166 1.00 96.38 299 GLU A N 1
ATOM 2426 C CA . GLU A 1 299 ? -2.520 18.902 3.926 1.00 96.38 299 GLU A CA 1
ATOM 2427 C C . GLU A 1 299 ? -2.189 17.626 3.141 1.00 96.38 299 GLU A C 1
ATOM 2429 O O . GLU A 1 299 ? -3.094 16.933 2.677 1.00 96.38 299 GLU A O 1
ATOM 2434 N N . TYR A 1 300 ? -0.906 17.256 3.051 1.00 96.69 300 TYR A N 1
ATOM 2435 C CA . TYR A 1 300 ? -0.484 16.027 2.372 1.00 96.69 300 TYR A CA 1
ATOM 2436 C C . TYR A 1 300 ? -1.040 14.775 3.057 1.00 96.69 300 TYR A C 1
ATOM 2438 O O . TYR A 1 300 ? -1.597 13.899 2.391 1.00 96.69 300 TYR A O 1
ATOM 2446 N N . ARG A 1 301 ? -0.956 14.706 4.396 1.00 95.38 301 ARG A N 1
ATOM 2447 C CA . ARG A 1 301 ? -1.581 13.629 5.189 1.00 95.38 301 ARG A CA 1
ATOM 2448 C C . ARG A 1 301 ? -3.080 13.566 4.924 1.00 95.38 301 ARG A C 1
ATOM 2450 O O . ARG A 1 301 ? -3.618 12.487 4.667 1.00 95.38 301 ARG A O 1
ATOM 2457 N N . LYS A 1 302 ? -3.733 14.729 4.946 1.00 96.19 302 LYS A N 1
ATOM 2458 C CA . LYS A 1 302 ? -5.180 14.850 4.822 1.00 96.19 302 LYS A CA 1
ATOM 2459 C C . LYS A 1 302 ? -5.702 14.369 3.477 1.00 96.19 302 LYS A C 1
ATOM 2461 O O . LYS A 1 302 ? -6.598 13.524 3.428 1.00 96.19 302 LYS A O 1
ATOM 2466 N N . LEU A 1 303 ? -5.123 14.874 2.394 1.00 96.75 303 LEU A N 1
ATOM 2467 C CA . LEU A 1 303 ? -5.570 14.551 1.044 1.00 96.75 303 LEU A CA 1
ATOM 2468 C C . LEU A 1 303 ? -5.091 13.170 0.578 1.00 96.75 303 LEU A C 1
ATOM 2470 O O . LEU A 1 303 ? -5.786 12.537 -0.216 1.00 96.75 303 LEU A O 1
ATOM 2474 N N . GLY A 1 304 ? -3.947 12.695 1.085 1.00 95.31 304 GLY A N 1
ATOM 2475 C CA . GLY A 1 304 ? -3.371 11.400 0.725 1.00 95.31 304 GLY A CA 1
ATOM 2476 C C . GLY A 1 304 ? -4.032 10.212 1.425 1.00 95.31 304 GLY A C 1
ATOM 2477 O O . GLY A 1 304 ? -4.514 9.301 0.758 1.00 95.31 304 GLY A O 1
ATOM 2478 N N . ILE A 1 305 ? -4.069 10.207 2.765 1.00 94.19 305 ILE A N 1
ATOM 2479 C CA . ILE A 1 305 ? -4.531 9.048 3.563 1.00 94.19 305 ILE A CA 1
ATOM 2480 C C . ILE A 1 305 ? -5.617 9.379 4.590 1.00 94.19 305 ILE A C 1
ATOM 2482 O O . ILE A 1 305 ? -6.159 8.474 5.223 1.00 94.19 305 ILE A O 1
ATOM 2486 N N . GLY A 1 306 ? -5.974 10.653 4.764 1.00 95.00 306 GLY A N 1
ATOM 2487 C CA . GLY A 1 306 ? -6.941 11.074 5.778 1.00 95.00 306 GLY A CA 1
ATOM 2488 C C . GLY A 1 306 ? -8.320 10.446 5.594 1.00 95.00 306 GLY A C 1
ATOM 2489 O O . GLY A 1 306 ? -8.978 10.050 6.556 1.00 95.00 306 GLY A O 1
ATOM 2490 N N . ALA A 1 307 ? -8.757 10.290 4.342 1.00 94.31 307 ALA A N 1
ATOM 2491 C CA . ALA A 1 307 ? -10.009 9.609 4.037 1.00 94.31 307 ALA A CA 1
ATOM 2492 C C . ALA A 1 307 ? -9.984 8.134 4.486 1.00 94.31 307 ALA A C 1
ATOM 2494 O O . ALA A 1 307 ? -10.951 7.689 5.103 1.00 94.31 307 ALA A O 1
ATOM 2495 N N . LEU A 1 308 ? -8.869 7.425 4.262 1.00 93.75 308 LEU A N 1
ATOM 2496 C CA . LEU A 1 308 ? -8.672 6.040 4.700 1.00 93.75 308 LEU A CA 1
ATOM 2497 C C . LEU A 1 308 ? -8.704 5.899 6.220 1.00 93.75 308 LEU A C 1
ATOM 2499 O O . LEU A 1 308 ? -9.379 5.013 6.735 1.00 93.75 308 LEU A O 1
ATOM 2503 N N . LEU A 1 309 ? -7.973 6.744 6.952 1.00 93.69 309 LEU A N 1
ATOM 2504 C CA . LEU A 1 309 ? -7.928 6.594 8.406 1.00 93.69 309 LEU A CA 1
ATOM 2505 C C . LEU A 1 309 ? -9.257 6.939 9.066 1.00 93.69 309 LEU A C 1
ATOM 2507 O O . LEU A 1 309 ? -9.641 6.250 10.007 1.00 93.69 309 LEU A O 1
ATOM 2511 N N . GLY A 1 310 ? -10.002 7.921 8.555 1.00 92.88 310 GLY A N 1
ATOM 2512 C CA . GLY A 1 310 ? -11.350 8.131 9.072 1.00 92.88 310 GLY A CA 1
ATOM 2513 C C . GLY A 1 310 ? -12.290 6.963 8.723 1.00 92.88 310 GLY A C 1
ATOM 2514 O O . GLY A 1 310 ? -13.037 6.536 9.590 1.00 92.88 310 GLY A O 1
ATOM 2515 N N . ASP A 1 311 ? -12.180 6.353 7.531 1.00 91.25 311 ASP A N 1
ATOM 2516 C CA . ASP A 1 311 ? -12.881 5.095 7.190 1.00 91.25 311 ASP A CA 1
ATOM 2517 C C . ASP A 1 311 ? -12.545 3.971 8.215 1.00 91.25 311 ASP A C 1
ATOM 2519 O O . ASP A 1 311 ? -13.415 3.186 8.601 1.00 91.25 311 ASP A O 1
ATOM 2523 N N . VAL A 1 312 ? -11.282 3.863 8.648 1.00 92.06 312 VAL A N 1
ATOM 2524 C CA . VAL A 1 312 ? -10.814 2.879 9.647 1.00 92.06 312 VAL A CA 1
ATOM 2525 C C . VAL A 1 312 ? -11.404 3.158 11.032 1.00 92.06 312 VAL A C 1
ATOM 2527 O O . VAL A 1 312 ? -11.886 2.229 11.685 1.00 92.06 312 VAL A O 1
ATOM 2530 N N . VAL A 1 313 ? -11.393 4.418 11.477 1.00 91.69 313 VAL A N 1
ATOM 2531 C CA . VAL A 1 313 ? -11.925 4.836 12.786 1.00 91.69 313 VAL A CA 1
ATOM 2532 C C . VAL A 1 313 ? -13.449 4.717 12.842 1.00 91.69 313 VAL A C 1
ATOM 2534 O O . VAL A 1 313 ? -13.981 4.237 13.840 1.00 91.69 313 VAL A O 1
ATOM 2537 N N . ASP A 1 314 ? -14.166 5.054 11.770 1.00 87.56 314 ASP A N 1
ATOM 2538 C CA . ASP A 1 314 ? -15.628 4.913 11.712 1.00 87.56 314 ASP A CA 1
ATOM 2539 C C . ASP A 1 314 ? -16.073 3.459 11.932 1.00 87.56 314 ASP A C 1
ATOM 2541 O O . ASP A 1 314 ? -17.058 3.182 12.626 1.00 87.56 314 ASP A O 1
ATOM 2545 N N . ARG A 1 315 ? -15.306 2.500 11.395 1.00 87.81 315 ARG A N 1
ATOM 2546 C CA . ARG A 1 315 ? -15.548 1.066 11.611 1.00 87.81 315 ARG A CA 1
ATOM 2547 C C . ARG A 1 315 ? -15.269 0.633 13.051 1.00 87.81 315 ARG A C 1
ATOM 2549 O O . ARG A 1 315 ? -15.947 -0.266 13.535 1.00 87.81 315 ARG A O 1
ATOM 2556 N N . MET A 1 316 ? -14.334 1.284 13.749 1.00 88.69 316 MET A N 1
ATOM 2557 C CA . MET A 1 316 ? -14.103 1.049 15.184 1.00 88.69 316 MET A CA 1
ATOM 2558 C C . MET A 1 316 ? -15.271 1.547 16.044 1.00 88.69 316 MET A C 1
ATOM 2560 O O . MET A 1 316 ? -15.568 0.942 17.065 1.00 88.69 316 MET A O 1
ATOM 2564 N N . GLY A 1 317 ? -15.954 2.624 15.640 1.00 74.94 317 GLY A N 1
ATOM 2565 C CA . GLY A 1 317 ? -17.158 3.103 16.332 1.00 74.94 317 GLY A CA 1
ATOM 2566 C C . GLY A 1 317 ? -18.399 2.234 16.089 1.00 74.94 317 GLY A C 1
ATOM 2567 O O . GLY A 1 317 ? -19.272 2.144 16.950 1.00 74.94 317 GLY A O 1
ATOM 2568 N N . SER A 1 318 ? -18.465 1.570 14.931 1.00 64.88 318 SER A N 1
ATOM 2569 C CA . SER A 1 318 ? -19.622 0.769 14.495 1.00 64.88 318 SER A CA 1
ATOM 2570 C C . SER A 1 318 ? -19.601 -0.681 15.003 1.00 64.88 318 SER A C 1
ATOM 2572 O O . SER A 1 318 ? -20.622 -1.367 14.939 1.00 64.88 318 SER A O 1
ATOM 2574 N N . SER A 1 319 ? -18.474 -1.152 15.557 1.00 55.34 319 SER A N 1
ATOM 2575 C CA . SER A 1 319 ? -18.302 -2.530 16.055 1.00 55.34 319 SER A CA 1
ATOM 2576 C C . SER A 1 319 ? -19.179 -2.891 17.264 1.00 55.34 319 SER A C 1
ATOM 2578 O O . SER A 1 319 ? -19.106 -4.010 17.756 1.00 55.34 319 SER A O 1
ATOM 2580 N N . ASN A 1 320 ? -20.032 -1.970 17.726 1.00 45.91 320 ASN A N 1
ATOM 2581 C CA . ASN A 1 320 ? -21.062 -2.220 18.736 1.00 45.91 320 ASN A CA 1
ATOM 2582 C C . ASN A 1 320 ? -22.403 -2.708 18.145 1.00 45.91 320 ASN A C 1
ATOM 2584 O O . ASN A 1 320 ? -23.343 -2.937 18.904 1.00 45.91 320 ASN A O 1
ATOM 2588 N N . SER A 1 321 ? -22.519 -2.872 16.818 1.00 40.47 321 SER A N 1
ATOM 2589 C CA . SER A 1 321 ? -23.753 -3.317 16.149 1.00 40.47 321 SER A CA 1
ATOM 2590 C C . SER A 1 321 ? -23.563 -4.646 15.403 1.00 40.47 321 SER A C 1
ATOM 2592 O O . SER A 1 321 ? -22.982 -4.702 14.325 1.00 40.47 321 SER A O 1
ATOM 2594 N N . ASN A 1 322 ? -24.066 -5.736 15.993 1.00 38.56 322 ASN A N 1
ATOM 2595 C CA . ASN A 1 322 ? -24.167 -7.069 15.380 1.00 38.56 322 ASN A CA 1
ATOM 2596 C C . ASN A 1 322 ? -25.330 -7.124 14.370 1.00 38.56 322 ASN A C 1
ATOM 2598 O O . ASN A 1 322 ? -26.297 -7.856 14.585 1.00 38.56 322 ASN A O 1
ATOM 2602 N N . THR A 1 323 ? -25.298 -6.334 13.297 1.00 37.81 323 THR A N 1
ATOM 2603 C CA . THR A 1 323 ? -26.376 -6.356 12.293 1.00 37.81 323 THR A CA 1
ATOM 2604 C C . THR A 1 323 ? -25.837 -6.425 10.870 1.00 37.81 323 THR A C 1
ATOM 2606 O O . THR A 1 323 ? -25.068 -5.567 10.450 1.00 37.81 323 THR A O 1
ATOM 2609 N N . SER A 1 324 ? -26.315 -7.427 10.124 1.00 42.16 324 SER A N 1
ATOM 2610 C CA . SER A 1 324 ? -26.057 -7.764 8.710 1.00 42.16 324 SER A CA 1
ATOM 2611 C C . SER A 1 324 ? -26.652 -6.770 7.699 1.00 42.16 324 SER A C 1
ATOM 2613 O O . SER A 1 324 ? -26.938 -7.088 6.549 1.00 42.16 324 SER A O 1
ATOM 2615 N N . THR A 1 325 ? -26.904 -5.537 8.122 1.00 37.44 325 THR A N 1
ATOM 2616 C CA . THR A 1 325 ? -27.386 -4.453 7.264 1.00 37.44 325 THR A CA 1
ATOM 2617 C C . THR A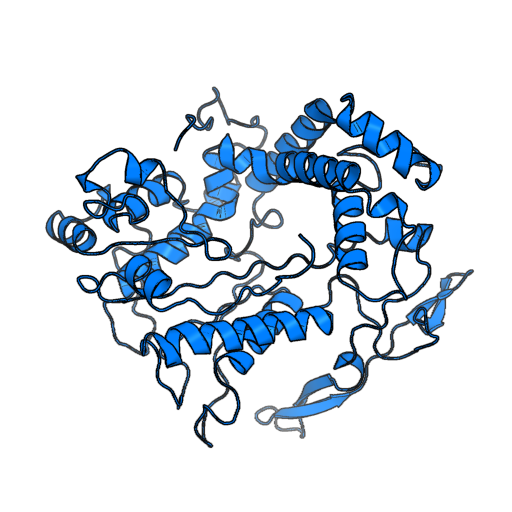 1 325 ? -26.427 -3.294 7.474 1.00 37.44 325 THR A C 1
ATOM 2619 O O . THR A 1 325 ? -26.127 -3.015 8.637 1.00 37.44 325 THR A O 1
ATOM 2622 N N . PRO A 1 326 ? -25.934 -2.611 6.418 1.00 41.69 326 PRO A N 1
ATOM 2623 C CA . PRO A 1 326 ? -25.195 -1.376 6.620 1.00 41.69 326 PRO A CA 1
ATOM 2624 C C . PRO A 1 326 ? -26.090 -0.478 7.476 1.00 41.69 326 PRO A C 1
ATOM 2626 O O . PRO A 1 326 ? -27.204 -0.173 7.033 1.00 41.69 326 PRO A O 1
ATOM 2629 N N . PRO A 1 327 ? -25.687 -0.117 8.707 1.00 44.59 327 PRO A N 1
ATOM 2630 C CA . PRO A 1 327 ? -26.491 0.804 9.481 1.00 44.59 327 PRO A CA 1
ATOM 2631 C C . PRO A 1 327 ? -26.662 2.081 8.643 1.00 44.59 327 PRO A C 1
ATOM 2633 O O . PRO A 1 327 ? -25.758 2.422 7.863 1.00 44.59 327 PRO A O 1
ATOM 2636 N N . PRO A 1 328 ? -27.798 2.794 8.762 1.00 45.62 328 PRO A N 1
ATOM 2637 C CA . PRO A 1 328 ? -27.863 4.157 8.250 1.00 45.62 328 PRO A CA 1
ATOM 2638 C C . PRO A 1 328 ? -26.613 4.903 8.740 1.00 45.62 328 PRO A C 1
ATOM 2640 O O . PRO A 1 328 ? -26.156 4.608 9.852 1.00 45.62 328 PRO A O 1
ATOM 2643 N N . PRO A 1 329 ? -26.009 5.789 7.922 1.00 50.78 329 PRO A N 1
ATOM 2644 C CA . PRO A 1 329 ? -24.778 6.466 8.304 1.00 50.78 329 PRO A CA 1
ATOM 2645 C C . PRO A 1 329 ? -24.964 7.028 9.708 1.00 50.78 329 PRO A C 1
ATOM 2647 O O . PRO A 1 329 ? -25.885 7.813 9.933 1.00 50.78 329 PRO A O 1
ATOM 2650 N N . SER A 1 330 ? -24.158 6.531 10.655 1.00 55.47 330 SER A N 1
ATOM 2651 C CA . SER A 1 330 ? -24.239 6.956 12.050 1.00 55.47 330 SER A CA 1
ATOM 2652 C C . SER A 1 330 ? -24.245 8.481 12.077 1.00 55.47 330 SER A C 1
ATOM 2654 O O . SER A 1 330 ? -23.453 9.095 11.361 1.00 55.47 330 SER A O 1
ATOM 2656 N N . GLU A 1 331 ? -25.075 9.105 12.915 1.00 53.28 331 GLU A N 1
ATOM 2657 C CA . GLU A 1 331 ? -25.044 10.566 13.109 1.00 53.28 331 GLU A CA 1
ATOM 2658 C C . GLU A 1 331 ? -23.643 11.059 13.521 1.00 53.28 331 GLU A C 1
ATOM 2660 O O . GLU A 1 331 ? -23.307 12.230 13.365 1.00 53.28 331 GLU A O 1
ATOM 2665 N N . THR A 1 332 ? -22.797 10.145 14.008 1.00 60.88 332 THR A N 1
ATOM 2666 C CA . THR A 1 332 ? -21.403 10.379 14.387 1.00 60.88 332 THR A CA 1
ATOM 2667 C C . THR A 1 332 ? -20.366 9.866 13.378 1.00 60.88 332 THR A C 1
ATOM 2669 O O . THR A 1 332 ? -19.167 10.036 13.611 1.00 60.88 332 THR A O 1
ATOM 2672 N N . ALA A 1 333 ? -20.778 9.244 12.266 1.00 66.06 333 ALA A N 1
ATOM 2673 C CA . ALA A 1 333 ? -19.859 8.776 11.226 1.00 66.06 333 ALA A CA 1
ATOM 2674 C C . ALA A 1 333 ? -19.100 9.972 10.650 1.00 66.06 333 ALA A C 1
ATOM 2676 O O . ALA A 1 333 ? -19.711 10.966 10.257 1.00 66.06 333 ALA A O 1
ATOM 2677 N N . ARG A 1 334 ? -17.764 9.900 10.629 1.00 79.50 334 ARG A N 1
ATOM 2678 C CA . ARG A 1 334 ? -16.871 11.003 10.233 1.00 79.50 334 ARG A CA 1
ATOM 2679 C C . ARG A 1 334 ? -16.992 12.281 11.066 1.00 79.50 334 ARG A C 1
ATOM 2681 O O . ARG A 1 334 ? -16.299 13.253 10.765 1.00 79.50 334 ARG A O 1
ATOM 2688 N N . ALA A 1 335 ? -17.814 12.310 12.114 1.00 82.25 335 ALA A N 1
ATOM 2689 C CA . ALA A 1 335 ? -17.948 13.485 12.957 1.00 82.25 335 ALA A CA 1
ATOM 2690 C C . ALA A 1 335 ? -16.715 13.611 13.880 1.00 82.25 335 ALA A C 1
ATOM 2692 O O . ALA A 1 335 ? -16.251 12.605 14.435 1.00 82.25 335 ALA A O 1
ATOM 2693 N N . PRO A 1 336 ? -16.144 14.819 14.059 1.00 86.56 336 PRO A N 1
ATOM 2694 C CA . PRO A 1 336 ? -14.989 15.015 14.932 1.00 86.56 336 PRO A CA 1
ATOM 2695 C C . PRO A 1 336 ? -15.311 14.661 16.385 1.00 86.56 336 PRO A C 1
ATOM 2697 O O . PRO A 1 336 ? -16.402 14.966 16.864 1.00 86.56 336 PRO A O 1
ATOM 2700 N N . LEU A 1 337 ? -14.347 14.118 17.127 1.00 87.38 337 LEU A N 1
ATOM 2701 C CA . LEU A 1 337 ? -14.486 13.775 18.547 1.00 87.38 337 LEU A CA 1
ATOM 2702 C C . LEU A 1 337 ? -14.988 14.960 19.387 1.00 87.38 337 LEU A C 1
ATOM 2704 O O . LEU A 1 337 ? -15.791 14.783 20.299 1.00 87.38 337 LEU A O 1
ATOM 2708 N N . ALA A 1 338 ? -14.564 16.179 19.037 1.00 87.62 338 ALA A N 1
ATOM 2709 C CA . ALA A 1 338 ? -14.993 17.415 19.690 1.00 87.62 338 ALA A CA 1
ATOM 2710 C C . ALA A 1 338 ? -16.511 17.673 19.599 1.00 87.62 338 ALA A C 1
ATOM 2712 O O . ALA A 1 338 ? -17.051 18.400 20.425 1.00 87.62 338 ALA A O 1
ATOM 2713 N N . SER A 1 339 ? -17.201 17.078 18.621 1.00 87.69 339 SER A N 1
ATOM 2714 C CA . SER A 1 339 ? -18.658 17.189 18.463 1.00 87.69 339 SER A CA 1
ATOM 2715 C C . SER A 1 339 ? -19.446 16.157 19.277 1.00 87.69 339 SER A C 1
ATOM 2717 O O . SER A 1 339 ? -20.668 16.245 19.358 1.00 87.69 339 SER A O 1
ATOM 2719 N N . PHE A 1 340 ? -18.776 15.174 19.888 1.00 85.62 340 PHE A N 1
ATOM 2720 C CA . PHE A 1 340 ? -19.459 14.089 20.589 1.00 85.62 340 PHE A CA 1
ATOM 2721 C C . PHE A 1 340 ? -19.941 14.552 21.974 1.00 85.62 340 PHE A C 1
ATOM 2723 O O . PHE A 1 340 ? -19.207 15.273 22.663 1.00 85.62 340 PHE A O 1
ATOM 2730 N N . PRO A 1 341 ? -21.111 14.082 22.447 1.00 86.94 341 PRO A N 1
ATOM 2731 C CA . PRO A 1 341 ? -21.516 14.231 23.843 1.00 86.94 341 PRO A CA 1
ATOM 2732 C C . PRO A 1 341 ? -20.490 13.610 24.806 1.00 86.94 341 PRO A C 1
ATOM 2734 O O . PRO A 1 341 ? -19.861 12.601 24.478 1.00 86.94 341 PRO A O 1
ATOM 2737 N N . ASP A 1 342 ? -20.350 14.160 26.016 1.00 86.62 342 ASP A N 1
ATOM 2738 C CA . ASP A 1 342 ? -19.381 13.662 27.010 1.00 86.62 342 ASP A CA 1
ATOM 2739 C C . ASP A 1 342 ? -19.527 12.157 27.322 1.00 86.62 342 ASP A C 1
ATOM 2741 O O . ASP A 1 342 ? -18.503 11.466 27.339 1.00 86.62 342 ASP A O 1
ATOM 2745 N N . PRO A 1 343 ? -20.746 11.587 27.476 1.00 86.50 343 PRO A N 1
ATOM 2746 C CA . PRO A 1 343 ? -20.898 10.146 27.693 1.00 86.50 343 PRO A CA 1
ATOM 2747 C C . PRO A 1 343 ? -20.360 9.302 26.530 1.00 86.50 343 PRO A C 1
ATOM 2749 O O . PRO A 1 343 ? -19.760 8.247 26.747 1.00 86.50 343 PRO A O 1
ATOM 2752 N N . ALA A 1 344 ? -20.530 9.776 25.290 1.00 84.44 344 ALA A N 1
ATOM 2753 C CA . ALA A 1 344 ? -20.015 9.092 24.110 1.00 84.44 344 ALA A CA 1
ATOM 2754 C C . ALA A 1 344 ? -18.479 9.113 24.095 1.00 84.44 344 ALA A C 1
ATOM 2756 O O . ALA A 1 344 ? -17.865 8.072 23.871 1.00 84.44 344 ALA A O 1
ATOM 2757 N N . ARG A 1 345 ? -17.845 10.247 24.432 1.00 85.56 345 ARG A N 1
ATOM 2758 C CA . ARG A 1 345 ? -16.376 10.338 24.551 1.00 85.56 345 ARG A CA 1
ATOM 2759 C C . ARG A 1 345 ? -15.826 9.410 25.639 1.00 85.56 345 ARG A C 1
ATOM 2761 O O . ARG A 1 345 ? -14.883 8.667 25.383 1.00 85.56 345 ARG A O 1
ATOM 2768 N N . GLN A 1 346 ? -16.461 9.370 26.811 1.00 86.94 346 GLN A N 1
ATOM 2769 C CA . GLN A 1 346 ? -16.069 8.467 27.903 1.00 86.94 346 GLN A CA 1
ATOM 2770 C C . GLN A 1 346 ? -16.196 6.983 27.526 1.00 86.94 346 GLN A C 1
ATOM 2772 O O . GLN A 1 346 ? -15.426 6.150 28.000 1.00 86.94 346 GLN A O 1
ATOM 2777 N N . SER A 1 347 ? -17.150 6.621 26.663 1.00 88.19 347 SER A N 1
ATOM 2778 C CA . SER A 1 347 ? -17.283 5.236 26.192 1.00 88.19 347 SER A CA 1
ATOM 2779 C C . SER A 1 347 ? -16.098 4.783 25.326 1.00 88.19 347 SER A C 1
ATOM 2781 O O . SER A 1 347 ? -15.686 3.623 25.403 1.00 88.19 347 SER A O 1
ATOM 2783 N N . LEU A 1 348 ? -15.499 5.699 24.555 1.00 89.69 348 LEU A N 1
ATOM 2784 C CA . LEU A 1 348 ? -14.330 5.416 23.720 1.00 89.69 348 LEU A CA 1
ATOM 2785 C C . LEU A 1 348 ? -13.073 5.177 24.569 1.00 89.69 348 LEU A C 1
ATOM 2787 O O . LEU A 1 348 ? -12.262 4.328 24.220 1.00 89.69 348 LEU A O 1
ATOM 2791 N N . GLN A 1 349 ? -12.955 5.825 25.730 1.00 89.38 349 GLN A N 1
ATOM 2792 C CA . GLN A 1 349 ? -11.841 5.613 26.671 1.00 89.38 349 GLN A CA 1
ATOM 2793 C C . GLN A 1 349 ? -11.782 4.190 27.246 1.00 89.38 349 GLN A C 1
ATOM 2795 O O . GLN A 1 349 ? -10.743 3.769 27.743 1.00 89.38 349 GLN A O 1
ATOM 2800 N N . LYS A 1 350 ? -12.880 3.425 27.159 1.00 91.12 350 LYS A N 1
ATOM 2801 C CA . LYS A 1 350 ? -12.934 2.011 27.575 1.00 91.12 350 LYS A CA 1
ATOM 2802 C C . LYS A 1 350 ? -12.349 1.049 26.538 1.00 91.12 350 LYS A C 1
ATOM 2804 O O . LYS A 1 350 ? -12.262 -0.146 26.803 1.00 91.12 350 LYS A O 1
ATOM 2809 N N . HIS A 1 351 ? -12.000 1.549 25.355 1.00 94.69 351 HIS A N 1
ATOM 2810 C CA . HIS A 1 351 ? -11.475 0.760 24.251 1.00 94.69 351 HIS A CA 1
ATOM 2811 C C . HIS A 1 351 ? -10.041 1.175 23.946 1.00 94.69 351 HIS A C 1
ATOM 2813 O O . HIS A 1 351 ? -9.689 2.352 24.020 1.00 94.69 351 HIS A O 1
ATOM 2819 N N . TYR A 1 352 ? -9.232 0.199 23.541 1.00 96.25 352 TYR A N 1
ATOM 2820 C CA . TYR A 1 352 ? -7.854 0.418 23.127 1.00 96.25 352 TYR A CA 1
ATOM 2821 C C . TYR A 1 352 ? -7.646 -0.016 21.678 1.00 96.25 352 TYR A C 1
ATOM 2823 O O . TYR A 1 352 ? -8.217 -1.000 21.207 1.00 96.25 352 TYR A O 1
ATOM 2831 N N . VAL A 1 353 ? -6.782 0.711 20.985 1.00 96.88 353 VAL A N 1
ATOM 2832 C CA . VAL A 1 353 ? -6.310 0.446 19.631 1.00 96.88 353 VAL A CA 1
ATOM 2833 C C . VAL A 1 353 ? -4.837 0.074 19.713 1.00 96.88 353 VAL A C 1
ATOM 2835 O O . VAL A 1 353 ? -4.047 0.762 20.356 1.00 96.88 353 VAL A O 1
ATOM 2838 N N . ARG A 1 354 ? -4.451 -1.003 19.030 1.00 96.69 354 ARG A N 1
ATOM 2839 C CA . ARG A 1 354 ? -3.052 -1.387 18.826 1.00 96.69 354 ARG A CA 1
ATOM 2840 C C . ARG A 1 354 ? -2.811 -1.583 17.339 1.00 96.69 354 ARG A C 1
ATOM 2842 O O . ARG A 1 354 ? -3.502 -2.370 16.694 1.00 96.69 354 ARG A O 1
ATOM 2849 N N . ILE A 1 355 ? -1.813 -0.886 16.805 1.00 96.12 355 ILE A N 1
ATOM 2850 C CA . ILE A 1 355 ? -1.380 -1.031 15.414 1.00 96.12 355 ILE A CA 1
ATOM 2851 C C . ILE A 1 355 ? -0.149 -1.927 15.382 1.00 96.12 355 ILE A C 1
ATOM 2853 O O . ILE A 1 355 ? 0.745 -1.800 16.216 1.00 96.12 355 ILE A O 1
ATOM 2857 N N . ARG A 1 356 ? -0.091 -2.824 14.398 1.00 93.69 356 ARG A N 1
ATOM 2858 C CA . ARG A 1 356 ? 1.115 -3.589 14.083 1.00 93.69 356 ARG A CA 1
ATOM 2859 C C . ARG A 1 356 ? 1.490 -3.365 12.632 1.00 93.69 356 ARG A C 1
ATOM 2861 O O . ARG A 1 356 ? 0.625 -3.420 11.761 1.00 93.69 356 ARG A O 1
ATOM 2868 N N . TYR A 1 357 ? 2.776 -3.169 12.380 1.00 91.12 357 TYR A N 1
ATOM 2869 C CA . TYR A 1 357 ? 3.336 -3.137 11.036 1.00 91.12 357 TYR A CA 1
ATOM 2870 C C . TYR A 1 357 ? 4.375 -4.244 10.919 1.00 91.12 357 TYR A C 1
ATOM 2872 O O . TYR A 1 357 ? 5.333 -4.265 11.688 1.00 91.12 357 TYR A O 1
ATOM 2880 N N . ASN A 1 358 ? 4.152 -5.189 10.000 1.00 87.75 358 ASN A N 1
ATOM 2881 C CA . ASN A 1 358 ? 4.958 -6.409 9.879 1.00 87.75 358 ASN A CA 1
ATOM 2882 C C . ASN A 1 358 ? 5.219 -7.059 11.248 1.00 87.75 358 ASN A C 1
ATOM 2884 O O . ASN A 1 358 ? 6.358 -7.316 11.618 1.00 87.75 358 ASN A O 1
ATOM 2888 N N . ASP A 1 359 ? 4.138 -7.265 12.010 1.00 88.50 359 ASP A N 1
ATOM 2889 C CA . ASP A 1 359 ? 4.120 -7.920 13.330 1.00 88.50 359 ASP A CA 1
ATOM 2890 C C . ASP A 1 359 ? 4.733 -7.158 14.494 1.00 88.50 359 ASP A C 1
ATOM 2892 O O . ASP A 1 359 ? 4.612 -7.606 15.634 1.00 88.50 359 ASP A O 1
ATOM 2896 N N . VAL A 1 360 ? 5.321 -5.997 14.233 1.00 91.69 360 VAL A N 1
ATOM 2897 C CA . VAL A 1 360 ? 5.899 -5.143 15.263 1.00 91.69 360 VAL A CA 1
ATOM 2898 C C . VAL A 1 360 ? 4.840 -4.146 15.738 1.00 91.69 360 VAL A C 1
ATOM 2900 O O . VAL A 1 360 ? 4.287 -3.419 14.904 1.00 91.69 360 VAL A O 1
ATOM 2903 N N . PRO A 1 361 ? 4.523 -4.095 17.048 1.00 95.44 361 PRO A N 1
ATOM 2904 C CA . PRO A 1 361 ? 3.681 -3.046 17.610 1.00 95.44 361 PRO A CA 1
ATOM 2905 C C . PRO A 1 361 ? 4.224 -1.656 17.276 1.00 95.44 361 PRO A C 1
ATOM 2907 O O . PRO A 1 361 ? 5.405 -1.371 17.472 1.00 95.44 361 PRO A O 1
ATOM 2910 N N . VAL A 1 362 ? 3.353 -0.791 16.766 1.00 95.12 362 VAL A N 1
ATOM 2911 C CA . VAL A 1 362 ? 3.692 0.590 16.428 1.00 95.12 362 VAL A CA 1
ATOM 2912 C C . VAL A 1 362 ? 3.363 1.472 17.621 1.00 95.12 362 VAL A C 1
ATOM 2914 O O . VAL A 1 362 ? 2.207 1.582 18.025 1.00 95.12 362 VAL A O 1
ATOM 2917 N N . ARG A 1 363 ? 4.385 2.135 18.161 1.00 95.12 363 ARG A N 1
ATOM 2918 C CA . ARG A 1 363 ? 4.222 3.163 19.188 1.00 95.12 363 ARG A CA 1
ATOM 2919 C C . ARG A 1 363 ? 3.788 4.472 18.532 1.00 95.12 363 ARG A C 1
ATOM 2921 O O . ARG A 1 363 ? 4.534 5.025 17.727 1.00 95.12 363 ARG A O 1
ATOM 2928 N N . ILE A 1 364 ? 2.602 4.970 18.877 1.00 93.94 364 ILE A N 1
ATOM 2929 C CA . ILE A 1 364 ? 2.051 6.215 18.323 1.00 93.94 364 ILE A CA 1
ATOM 2930 C C . ILE A 1 364 ? 2.442 7.380 19.247 1.00 93.94 364 ILE A C 1
ATOM 2932 O O . ILE A 1 364 ? 1.943 7.430 20.375 1.00 93.94 364 ILE A O 1
ATOM 2936 N N . PRO A 1 365 ? 3.286 8.337 18.808 1.00 92.19 365 PRO A N 1
ATOM 2937 C CA . PRO A 1 365 ? 3.782 9.410 19.675 1.00 92.19 365 PRO A CA 1
ATOM 2938 C C . PRO A 1 365 ? 2.675 10.225 20.354 1.00 92.19 365 PRO A C 1
ATOM 2940 O O . PRO A 1 365 ? 2.749 10.474 21.554 1.00 92.19 365 PRO A O 1
ATOM 2943 N N . GLY A 1 366 ? 1.610 10.572 19.621 1.00 90.50 366 GLY A N 1
ATOM 2944 C CA . GLY A 1 366 ? 0.479 11.326 20.174 1.00 90.50 366 GLY A CA 1
ATOM 2945 C C . GLY A 1 366 ? -0.293 10.590 21.279 1.00 90.50 366 GLY A C 1
ATOM 2946 O O . GLY A 1 366 ? -0.853 11.235 22.165 1.00 90.50 366 GLY A O 1
ATOM 2947 N N . CYS A 1 367 ? -0.289 9.254 21.267 1.00 93.62 367 CYS A N 1
ATOM 2948 C CA . CYS A 1 367 ? -0.895 8.442 22.322 1.00 93.62 367 CYS A CA 1
ATOM 2949 C C . CYS A 1 367 ? 0.058 8.298 23.512 1.00 93.62 367 CYS A C 1
ATOM 2951 O O . CYS A 1 367 ? -0.326 8.532 24.649 1.00 93.62 367 CYS A O 1
ATOM 2953 N N . ALA A 1 368 ? 1.332 8.004 23.251 1.00 93.81 368 ALA A N 1
ATOM 2954 C CA . ALA A 1 368 ? 2.333 7.797 24.295 1.00 93.81 368 ALA A CA 1
ATOM 2955 C C . ALA A 1 368 ? 2.718 9.081 25.062 1.00 93.81 368 ALA A C 1
ATOM 2957 O O . ALA A 1 368 ? 3.409 9.018 26.076 1.00 93.81 368 ALA A O 1
ATOM 2958 N N . ALA A 1 369 ? 2.298 10.256 24.584 1.00 92.12 369 ALA A N 1
ATOM 2959 C CA . ALA A 1 369 ? 2.609 11.541 25.205 1.00 92.12 369 ALA A CA 1
ATOM 2960 C C . ALA A 1 369 ? 1.963 11.742 26.587 1.00 92.12 369 ALA A C 1
ATOM 2962 O O . ALA A 1 369 ? 2.471 12.539 27.377 1.00 92.12 369 ALA A O 1
ATOM 2963 N N . LYS A 1 370 ? 0.835 11.077 26.878 1.00 93.62 370 LYS A N 1
ATOM 2964 C CA . LYS A 1 370 ? 0.098 11.256 28.136 1.00 93.62 370 LYS A CA 1
ATOM 2965 C C . LYS A 1 370 ? -0.350 9.904 28.712 1.00 93.62 370 LYS A C 1
ATOM 2967 O O . LYS A 1 370 ? -0.967 9.144 27.969 1.00 93.62 370 LYS A O 1
ATOM 2972 N N . PRO A 1 371 ? -0.151 9.626 30.016 1.00 94.06 371 PRO A N 1
ATOM 2973 C CA . PRO A 1 371 ? -0.510 8.338 30.623 1.00 94.06 371 PRO A CA 1
ATOM 2974 C C . PRO A 1 371 ? -1.973 7.913 30.442 1.00 94.06 371 PRO A C 1
ATOM 2976 O O . PRO A 1 371 ? -2.261 6.725 30.369 1.00 94.06 371 PRO A O 1
ATOM 2979 N N . GLN A 1 372 ? -2.903 8.867 30.354 1.00 94.38 372 GLN A N 1
ATOM 2980 C CA . GLN A 1 372 ? -4.329 8.595 30.147 1.00 94.38 372 GLN A CA 1
ATOM 2981 C C . GLN A 1 372 ? -4.700 8.207 28.706 1.00 94.38 372 GLN A C 1
ATOM 2983 O O . GLN A 1 372 ? -5.819 7.767 28.475 1.00 94.38 372 GLN A O 1
ATOM 2988 N N . ASN A 1 373 ? -3.790 8.388 27.743 1.00 95.62 373 ASN A N 1
ATOM 2989 C CA . ASN A 1 373 ? -4.035 8.132 26.321 1.00 95.62 373 ASN A CA 1
ATOM 2990 C C . ASN A 1 373 ? -3.613 6.713 25.894 1.00 95.62 373 ASN A C 1
ATOM 2992 O O . ASN A 1 373 ? -3.686 6.380 24.710 1.00 95.62 373 ASN A O 1
ATOM 2996 N N . HIS A 1 374 ? -3.135 5.878 26.820 1.00 96.00 374 HIS A N 1
ATOM 2997 C CA . HIS A 1 374 ? -2.674 4.520 26.542 1.00 96.00 374 HIS A CA 1
ATOM 2998 C C . HIS A 1 374 ? -2.962 3.566 27.707 1.00 96.00 374 HIS A C 1
ATOM 3000 O O . HIS A 1 374 ? -3.429 3.972 28.771 1.00 96.00 374 HIS A O 1
ATOM 3006 N N . LEU A 1 375 ? -2.708 2.271 27.502 1.00 95.62 375 LEU A N 1
ATOM 3007 C CA . LEU A 1 375 ? -2.819 1.277 28.567 1.00 95.62 375 LEU A CA 1
ATOM 3008 C C . LEU A 1 375 ? -1.694 1.493 29.590 1.00 95.62 375 LEU A C 1
ATOM 3010 O O . LEU A 1 375 ? -0.538 1.726 29.224 1.00 95.62 375 LEU A O 1
ATOM 3014 N N . ALA A 1 376 ? -2.011 1.412 30.882 1.00 94.31 376 ALA A N 1
ATOM 3015 C CA . ALA A 1 376 ? -1.008 1.553 31.931 1.00 94.31 376 ALA A CA 1
ATOM 3016 C C . ALA A 1 376 ? 0.073 0.462 31.797 1.00 94.31 376 ALA A C 1
ATOM 3018 O O . ALA A 1 376 ? -0.236 -0.723 31.736 1.00 94.31 376 ALA A O 1
ATOM 3019 N N . GLY A 1 377 ? 1.343 0.872 31.743 1.00 93.06 377 GLY A N 1
ATOM 3020 C CA . GLY A 1 377 ? 2.484 -0.037 31.573 1.00 93.06 377 GLY A CA 1
ATOM 3021 C C . GLY A 1 377 ? 2.792 -0.451 30.128 1.00 93.06 377 GLY A C 1
ATOM 3022 O O . GLY A 1 377 ? 3.835 -1.060 29.904 1.00 93.06 377 GLY A O 1
ATOM 3023 N N . ASP A 1 378 ? 1.955 -0.092 29.148 1.00 95.06 378 ASP A N 1
ATOM 3024 C CA . ASP A 1 378 ? 2.178 -0.415 27.735 1.00 95.06 378 ASP A CA 1
ATOM 3025 C C . ASP A 1 378 ? 1.692 0.716 26.812 1.00 95.06 378 ASP A C 1
ATOM 3027 O O . ASP A 1 378 ? 0.512 0.831 26.471 1.00 95.06 378 ASP A O 1
ATOM 3031 N N . ASP A 1 379 ? 2.634 1.556 26.379 1.00 95.62 379 ASP A N 1
ATOM 3032 C CA . ASP A 1 379 ? 2.376 2.727 25.533 1.00 95.62 379 ASP A CA 1
ATOM 3033 C C . ASP A 1 379 ? 2.233 2.406 24.031 1.00 95.62 379 ASP A C 1
ATOM 3035 O O . ASP A 1 379 ? 2.126 3.309 23.196 1.00 95.62 379 ASP A O 1
ATOM 3039 N N . THR A 1 380 ? 2.197 1.116 23.672 1.00 96.06 380 THR A N 1
ATOM 3040 C CA . THR A 1 380 ? 1.861 0.661 22.312 1.00 96.06 380 THR A CA 1
ATOM 3041 C C . THR A 1 380 ? 0.357 0.469 22.106 1.00 96.06 380 THR A C 1
ATOM 3043 O O . THR A 1 380 ? -0.097 0.275 20.975 1.00 96.06 380 THR A O 1
ATOM 3046 N N . PHE A 1 381 ? -0.429 0.519 23.183 1.00 97.00 381 PHE A N 1
ATOM 3047 C CA . PHE A 1 381 ? -1.871 0.716 23.107 1.00 97.00 381 PHE A CA 1
ATOM 3048 C C . PHE A 1 381 ? -2.195 2.206 23.077 1.00 97.00 381 PHE A C 1
ATOM 3050 O O . PHE A 1 381 ? -1.532 3.008 23.717 1.00 97.00 381 PHE A O 1
ATOM 3057 N N . CYS A 1 382 ? -3.257 2.579 22.380 1.00 97.06 382 CYS A N 1
ATOM 3058 C CA . CYS A 1 382 ? -3.818 3.921 22.412 1.00 97.06 382 CYS A CA 1
ATOM 3059 C C . CYS A 1 382 ? -5.280 3.831 22.829 1.00 97.06 382 CYS A C 1
ATOM 3061 O O . CYS A 1 382 ? -5.981 2.958 22.322 1.00 97.06 382 CYS A O 1
ATOM 3063 N N . THR A 1 383 ? -5.770 4.688 23.720 1.00 96.06 383 THR A N 1
ATOM 3064 C CA . THR A 1 383 ? -7.218 4.764 23.953 1.00 96.06 383 THR A CA 1
ATOM 3065 C C . THR A 1 383 ? -7.917 5.176 22.656 1.00 96.06 383 THR A C 1
ATOM 3067 O O . THR A 1 383 ? -7.368 5.930 21.846 1.00 96.06 383 THR A O 1
ATOM 3070 N N . LEU A 1 384 ? -9.116 4.649 22.400 1.00 95.12 384 LEU A N 1
ATOM 3071 C CA . LEU A 1 384 ? -9.801 4.884 21.126 1.00 95.12 384 LEU A CA 1
ATOM 3072 C C . LEU A 1 384 ? -10.155 6.368 20.922 1.00 95.12 384 LEU A C 1
ATOM 3074 O O . LEU A 1 384 ? -10.145 6.838 19.786 1.00 95.12 384 LEU A O 1
ATOM 3078 N N . ASP A 1 385 ? -10.408 7.123 21.995 1.00 93.75 385 ASP A N 1
ATOM 3079 C CA . ASP A 1 385 ? -10.610 8.574 21.925 1.00 93.75 385 ASP A CA 1
ATOM 3080 C C . ASP A 1 385 ? -9.326 9.318 21.537 1.00 93.75 385 ASP A C 1
ATOM 3082 O O . ASP A 1 385 ? -9.364 10.127 20.613 1.00 93.75 385 ASP A O 1
ATOM 3086 N N . ALA A 1 386 ? -8.182 9.002 22.152 1.00 95.12 386 ALA A N 1
ATOM 3087 C CA . ALA A 1 386 ? -6.899 9.608 21.802 1.00 95.12 386 ALA A CA 1
ATOM 3088 C C . ALA A 1 386 ? -6.489 9.261 20.363 1.00 95.12 386 ALA A C 1
ATOM 3090 O O . ALA A 1 386 ? -6.022 10.123 19.616 1.00 95.12 386 ALA A O 1
ATOM 3091 N N . PHE A 1 387 ? -6.718 8.013 19.938 1.00 95.62 387 PHE A N 1
ATOM 3092 C CA . PHE A 1 387 ? -6.475 7.592 18.561 1.00 95.62 387 PHE A CA 1
ATOM 3093 C C . PHE A 1 387 ? -7.350 8.380 17.581 1.00 95.62 387 PHE A C 1
ATOM 3095 O O . PHE A 1 387 ? -6.845 8.926 16.597 1.00 95.62 387 PHE A O 1
ATOM 3102 N N . LYS A 1 388 ? -8.652 8.498 17.874 1.00 94.50 388 LYS A N 1
ATOM 3103 C CA . LYS A 1 388 ? -9.587 9.281 17.065 1.00 94.50 388 LYS A CA 1
ATOM 3104 C C . LYS A 1 388 ? -9.209 10.764 17.022 1.00 94.50 388 LYS A C 1
ATOM 3106 O O . LYS A 1 388 ? -9.216 11.339 15.941 1.00 94.50 388 LYS A O 1
ATOM 3111 N N . GLU A 1 389 ? -8.827 11.369 18.146 1.00 93.62 389 GLU A N 1
ATOM 3112 C CA . GLU A 1 389 ? -8.393 12.772 18.206 1.00 93.62 389 GLU A CA 1
ATOM 3113 C C . GLU A 1 389 ? -7.204 13.038 17.272 1.00 93.62 389 GLU A C 1
ATOM 3115 O O . GLU A 1 389 ? -7.148 14.071 16.606 1.00 93.62 389 GLU A O 1
ATOM 3120 N N . ILE A 1 390 ? -6.253 12.103 17.191 1.00 93.25 390 ILE A N 1
ATOM 3121 C CA . ILE A 1 390 ? -5.111 12.203 16.275 1.00 93.25 390 ILE A CA 1
ATOM 3122 C C . ILE A 1 390 ? -5.579 12.108 14.822 1.00 93.25 390 ILE A C 1
ATOM 3124 O O . ILE A 1 390 ? -5.215 12.965 14.017 1.00 93.25 390 ILE A O 1
ATOM 3128 N N . VAL A 1 391 ? -6.388 11.097 14.490 1.00 94.00 391 VAL A N 1
ATOM 3129 C CA . VAL A 1 391 ? -6.888 10.880 13.123 1.00 94.00 391 VAL A CA 1
ATOM 3130 C C . VAL A 1 391 ? -7.743 12.057 12.641 1.00 94.00 391 VAL A C 1
ATOM 3132 O O . VAL A 1 391 ? -7.599 12.492 11.497 1.00 94.00 391 VAL A O 1
ATOM 3135 N N . ASP A 1 392 ? -8.575 12.635 13.508 1.00 93.56 392 ASP A N 1
ATOM 3136 C CA . ASP A 1 392 ? -9.456 13.760 13.174 1.00 93.56 392 ASP A CA 1
ATOM 3137 C C . ASP A 1 392 ? -8.673 15.005 12.702 1.00 93.56 392 ASP A C 1
ATOM 3139 O O . ASP A 1 392 ? -9.179 15.764 11.876 1.00 93.56 392 ASP A O 1
ATOM 3143 N N . LYS A 1 393 ? -7.415 15.197 13.137 1.00 91.94 393 LYS A N 1
ATOM 3144 C CA . LYS A 1 393 ? -6.571 16.350 12.740 1.00 91.94 393 LYS A CA 1
ATOM 3145 C C . LYS A 1 393 ? -6.256 16.398 11.248 1.00 91.94 393 LYS A C 1
ATOM 3147 O O . LYS A 1 393 ? -5.999 17.469 10.707 1.00 91.94 393 LYS A O 1
ATOM 3152 N N . PHE A 1 394 ? -6.244 15.246 10.589 1.00 92.25 394 PHE A N 1
ATOM 3153 C CA . PHE A 1 394 ? -5.959 15.131 9.161 1.00 92.25 394 PHE A CA 1
ATOM 3154 C C . PHE A 1 394 ? -7.027 14.303 8.448 1.00 92.25 394 PHE A C 1
ATOM 3156 O O . PHE A 1 394 ? -6.796 13.781 7.368 1.00 92.25 394 PHE A O 1
ATOM 3163 N N . THR A 1 395 ? -8.222 14.192 9.014 1.00 94.75 395 THR A N 1
ATOM 3164 C CA . THR A 1 395 ? -9.359 13.601 8.313 1.00 94.75 395 THR A CA 1
ATOM 3165 C C . THR A 1 395 ? -10.067 14.708 7.524 1.00 94.75 395 THR A C 1
ATOM 3167 O O . THR A 1 395 ? -10.487 15.696 8.125 1.00 94.75 395 THR A O 1
ATOM 3170 N N . PRO A 1 396 ? -10.196 14.600 6.187 1.00 93.94 396 PRO A N 1
ATOM 3171 C CA . PRO A 1 396 ? -10.893 15.607 5.395 1.00 93.94 396 PRO A CA 1
ATOM 3172 C C . PRO A 1 396 ? -12.378 15.632 5.758 1.00 93.94 396 PRO A C 1
ATOM 3174 O O . PRO A 1 396 ? -13.000 14.571 5.919 1.00 93.94 396 PRO A O 1
ATOM 3177 N N . LYS A 1 397 ? -12.932 16.844 5.851 1.00 91.62 397 LYS A N 1
ATOM 3178 C CA . LYS A 1 397 ? -14.366 17.094 6.050 1.00 91.62 397 LYS A CA 1
ATOM 3179 C C . LYS A 1 397 ? -15.115 16.876 4.745 1.00 91.62 397 LYS A C 1
ATOM 3181 O O . LYS A 1 397 ? -16.107 16.156 4.714 1.00 91.62 397 LYS A O 1
ATOM 3186 N N . ASN A 1 398 ? -14.594 17.457 3.667 1.00 92.75 398 ASN A N 1
ATOM 3187 C CA . ASN A 1 398 ? -15.088 17.255 2.317 1.00 92.75 398 ASN A CA 1
ATOM 3188 C C . ASN A 1 398 ? -13.894 17.105 1.380 1.00 92.75 398 ASN A C 1
ATOM 3190 O O . ASN A 1 398 ? -13.337 18.075 0.876 1.00 92.75 398 ASN A O 1
ATOM 3194 N N . TRP A 1 399 ? -13.507 15.855 1.136 1.00 93.75 399 TRP A N 1
ATOM 3195 C CA . TRP A 1 399 ? -12.324 15.554 0.335 1.00 93.75 399 TRP A CA 1
ATOM 3196 C C . TRP A 1 399 ? -12.400 16.149 -1.079 1.00 93.75 399 TRP A C 1
ATOM 3198 O O . TRP A 1 399 ? -11.384 16.592 -1.600 1.00 93.75 399 TRP A O 1
ATOM 3208 N N . ARG A 1 400 ? -13.591 16.222 -1.694 1.00 93.31 400 ARG A N 1
ATOM 3209 C CA . ARG A 1 400 ? -13.748 16.781 -3.048 1.00 93.31 400 ARG A CA 1
ATOM 3210 C C . ARG A 1 400 ? -13.466 18.280 -3.087 1.00 93.31 400 ARG A C 1
ATOM 3212 O O . ARG A 1 400 ? -12.766 18.725 -3.992 1.00 93.31 400 ARG A O 1
ATOM 3219 N N . GLU A 1 401 ? -13.994 19.027 -2.123 1.00 95.75 401 GLU A N 1
ATOM 3220 C CA . GLU A 1 401 ? -13.756 20.471 -2.001 1.00 95.75 401 GLU A CA 1
ATOM 3221 C C . GLU A 1 401 ? -12.287 20.743 -1.666 1.00 95.75 401 GLU A C 1
ATOM 3223 O O . GLU A 1 401 ? -11.607 21.441 -2.420 1.00 95.75 401 GLU A O 1
ATOM 3228 N N . GLU A 1 402 ? -11.755 20.083 -0.633 1.00 95.88 402 GLU A N 1
ATOM 3229 C CA . GLU A 1 402 ? -10.372 20.263 -0.171 1.00 95.88 402 GLU A CA 1
ATOM 3230 C C . GLU A 1 402 ? -9.337 19.862 -1.246 1.00 95.88 402 GLU A C 1
ATOM 3232 O O . GLU A 1 402 ? -8.249 20.427 -1.319 1.00 95.88 402 GLU A O 1
ATOM 3237 N N . CYS A 1 403 ? -9.681 18.956 -2.170 1.00 96.56 403 CYS A N 1
ATOM 3238 C CA . CYS A 1 403 ? -8.850 18.622 -3.334 1.00 96.56 403 CYS A CA 1
ATOM 3239 C C . CYS A 1 403 ? -8.734 19.731 -4.393 1.00 96.56 403 CYS A C 1
ATOM 3241 O O . CYS A 1 403 ? -7.938 19.593 -5.334 1.00 96.56 403 CYS A O 1
ATOM 3243 N N . THR A 1 404 ? -9.522 20.800 -4.272 1.00 96.06 404 THR A N 1
ATOM 3244 C CA . THR A 1 404 ? -9.511 21.979 -5.151 1.00 96.06 404 THR A CA 1
ATOM 3245 C C . THR A 1 404 ? -9.033 23.251 -4.452 1.00 96.06 404 THR A C 1
ATOM 3247 O O . THR A 1 404 ? -8.863 24.281 -5.105 1.00 96.06 404 THR A O 1
ATOM 3250 N N . GLU A 1 405 ? -8.756 23.176 -3.153 1.00 95.31 405 GLU A N 1
ATOM 3251 C CA . GLU A 1 405 ? -8.180 24.267 -2.372 1.00 95.31 405 GLU A CA 1
ATOM 3252 C C . GLU A 1 405 ? -6.663 24.366 -2.580 1.00 95.31 405 GLU A C 1
ATOM 3254 O O . GLU A 1 405 ? -6.017 23.436 -3.068 1.00 95.31 405 GLU A O 1
ATOM 3259 N N . ASN A 1 406 ? -6.086 25.524 -2.233 1.00 94.94 406 ASN A N 1
ATOM 3260 C CA . ASN A 1 406 ? -4.639 25.787 -2.251 1.00 94.94 406 ASN A CA 1
ATOM 3261 C C . ASN A 1 406 ? -3.921 25.456 -3.577 1.00 94.94 406 ASN A C 1
ATOM 3263 O O . ASN A 1 406 ? -2.699 25.289 -3.614 1.00 94.94 406 ASN A O 1
ATOM 3267 N N . ILE A 1 407 ? -4.645 25.369 -4.694 1.00 96.19 407 ILE A N 1
ATOM 3268 C CA . ILE A 1 407 ? -4.040 25.147 -6.008 1.00 96.19 407 ILE A CA 1
ATOM 3269 C C . ILE A 1 407 ? -3.080 26.302 -6.316 1.00 96.19 407 ILE A C 1
ATOM 3271 O O . ILE A 1 407 ? -3.394 27.470 -6.105 1.00 96.19 407 ILE A O 1
ATOM 3275 N N . GLY A 1 408 ? -1.878 25.964 -6.778 1.00 94.75 408 GLY A N 1
ATOM 3276 C CA . GLY A 1 408 ? -0.791 26.920 -7.009 1.00 94.75 408 GLY A CA 1
ATOM 3277 C C . GLY A 1 408 ? 0.022 27.310 -5.764 1.00 94.75 408 GLY A C 1
ATOM 3278 O O . GLY A 1 408 ? 1.107 27.857 -5.920 1.00 94.75 408 GLY A O 1
ATOM 3279 N N . ALA A 1 409 ? -0.420 26.980 -4.544 1.00 96.31 409 ALA A N 1
ATOM 3280 C CA . ALA A 1 409 ? 0.369 27.227 -3.333 1.00 96.31 409 ALA A CA 1
ATOM 3281 C C . ALA A 1 409 ? 1.546 26.240 -3.187 1.00 96.31 409 ALA A C 1
ATOM 3283 O O . ALA A 1 409 ? 1.515 25.134 -3.734 1.00 96.31 409 ALA A O 1
ATOM 3284 N N . GLY A 1 410 ? 2.562 26.615 -2.404 1.00 96.12 410 GLY A N 1
ATOM 3285 C CA . GLY A 1 410 ? 3.723 25.766 -2.111 1.00 96.12 410 GLY A CA 1
ATOM 3286 C C . GLY A 1 410 ? 3.402 24.526 -1.263 1.00 96.12 410 GLY A C 1
ATOM 3287 O O . GLY A 1 410 ? 2.240 24.208 -0.995 1.00 96.12 410 GLY A O 1
ATOM 3288 N N . LEU A 1 411 ? 4.457 23.833 -0.818 1.00 95.56 411 LEU A N 1
ATOM 3289 C CA . LEU A 1 411 ? 4.394 22.583 -0.037 1.00 95.56 411 LEU A CA 1
ATOM 3290 C C . LEU A 1 411 ? 3.566 22.683 1.254 1.00 95.56 411 LEU A C 1
ATOM 3292 O O . LEU A 1 411 ? 2.976 21.693 1.687 1.00 95.56 411 LEU A O 1
ATOM 3296 N N . TYR A 1 412 ? 3.527 23.873 1.853 1.00 96.19 412 TYR A N 1
ATOM 3297 C CA . TYR A 1 412 ? 2.907 24.131 3.154 1.00 96.19 412 TYR A CA 1
ATOM 3298 C C . TYR A 1 412 ? 1.728 25.110 3.064 1.00 96.19 412 TYR A C 1
ATOM 3300 O O . TYR A 1 412 ? 1.349 25.731 4.056 1.00 96.19 412 TYR A O 1
ATOM 3308 N N . GLY A 1 413 ? 1.137 25.253 1.875 1.00 93.81 413 GLY A N 1
ATOM 3309 C CA . GLY A 1 413 ? 0.030 26.180 1.654 1.00 93.81 413 GLY A CA 1
ATOM 3310 C C . GLY A 1 413 ? 0.460 27.648 1.761 1.00 93.81 413 GLY A C 1
ATOM 3311 O O . GLY A 1 413 ? 1.633 27.990 1.609 1.00 93.81 413 GLY A O 1
ATOM 3312 N N . LYS A 1 414 ? -0.512 28.539 1.971 1.00 91.88 414 LYS A N 1
ATOM 3313 C CA . LYS A 1 414 ? -0.262 29.973 2.165 1.00 91.88 414 LYS A CA 1
ATOM 3314 C C . LYS A 1 414 ? 0.273 30.228 3.580 1.00 91.88 414 LYS A C 1
ATOM 3316 O O . LYS A 1 414 ? -0.291 29.704 4.537 1.00 91.88 414 LYS A O 1
ATOM 3321 N N . ASP A 1 415 ? 1.307 31.061 3.701 1.00 91.75 415 ASP A N 1
ATOM 3322 C CA . ASP A 1 415 ? 1.940 31.441 4.977 1.00 91.75 415 ASP A CA 1
ATOM 3323 C C . ASP A 1 415 ? 2.439 30.231 5.805 1.00 91.75 415 ASP A C 1
ATOM 3325 O O . ASP A 1 415 ? 2.406 30.263 7.032 1.00 91.75 415 ASP A O 1
ATOM 3329 N N . ASP A 1 416 ? 2.845 29.143 5.136 1.00 92.69 416 ASP A N 1
ATOM 3330 C CA . ASP A 1 416 ? 3.296 27.876 5.740 1.00 92.69 416 ASP A CA 1
ATOM 3331 C C . ASP A 1 416 ? 2.312 27.221 6.735 1.00 92.69 416 ASP A C 1
ATOM 3333 O O . ASP A 1 416 ? 2.703 26.405 7.573 1.00 92.69 416 ASP A O 1
ATOM 3337 N N . LYS A 1 417 ? 1.013 27.532 6.635 1.00 93.19 417 LYS A N 1
ATOM 3338 C CA . LYS A 1 417 ? -0.026 27.045 7.563 1.00 93.19 417 LYS A CA 1
ATOM 3339 C C . LYS A 1 417 ? -0.166 25.527 7.628 1.00 93.19 417 LYS A C 1
ATOM 3341 O O . LYS A 1 417 ? -0.591 25.011 8.655 1.00 93.19 417 LYS A O 1
ATOM 3346 N N . GLU A 1 418 ? 0.175 24.822 6.554 1.00 94.00 418 GLU A N 1
ATOM 3347 C CA . GLU A 1 418 ? 0.056 23.362 6.470 1.00 94.00 418 GLU A CA 1
ATOM 3348 C C . GLU A 1 418 ? 1.344 22.637 6.875 1.00 94.00 418 GLU A C 1
ATOM 3350 O O . GLU A 1 418 ? 1.458 21.422 6.707 1.00 94.00 418 GLU A O 1
ATOM 3355 N N . LYS A 1 419 ? 2.348 23.356 7.387 1.00 93.94 419 LYS A N 1
ATOM 3356 C CA . LYS A 1 419 ? 3.578 22.745 7.884 1.00 93.94 419 LYS A CA 1
ATOM 3357 C C . LYS A 1 419 ? 3.290 21.972 9.170 1.00 93.94 419 LYS A C 1
ATOM 3359 O O . LYS A 1 419 ? 2.865 22.540 10.175 1.00 93.94 419 LYS A O 1
ATOM 3364 N N . ALA A 1 420 ? 3.546 20.668 9.152 1.00 88.00 420 ALA A N 1
ATOM 3365 C CA . ALA A 1 420 ? 3.358 19.819 10.318 1.00 88.00 420 ALA A CA 1
ATOM 3366 C C . ALA A 1 420 ? 4.409 20.128 11.396 1.00 88.00 420 ALA A C 1
ATOM 3368 O O . ALA A 1 420 ? 5.596 20.305 11.108 1.00 88.00 420 ALA A O 1
ATOM 3369 N N . VAL A 1 421 ? 3.976 20.151 12.658 1.00 76.44 421 VAL A N 1
ATOM 3370 C CA . VAL A 1 421 ? 4.885 20.193 13.809 1.00 76.44 421 VAL A CA 1
ATOM 3371 C C . VAL A 1 421 ? 5.486 18.797 13.988 1.00 76.44 421 VAL A C 1
ATOM 3373 O O . VAL A 1 421 ? 4.760 17.802 13.999 1.00 76.44 421 VAL A O 1
ATOM 3376 N N . SER A 1 422 ? 6.810 18.712 14.113 1.00 59.00 422 SER A N 1
ATOM 3377 C CA . SER A 1 422 ? 7.523 17.449 14.312 1.00 59.00 422 SER A CA 1
ATOM 3378 C C . SER A 1 422 ? 7.014 16.695 15.549 1.00 59.00 422 SER A C 1
ATOM 3380 O O . SER A 1 422 ? 6.782 17.286 16.601 1.00 59.00 422 SER A O 1
ATOM 3382 N N . GLY A 1 423 ? 6.870 15.370 15.431 1.00 52.72 423 GLY A N 1
ATOM 3383 C CA . GLY A 1 423 ? 6.486 14.494 16.547 1.00 52.72 423 GLY A CA 1
ATOM 3384 C C . GLY A 1 423 ? 4.986 14.215 16.707 1.00 52.72 423 GLY A C 1
ATOM 3385 O O . GLY A 1 423 ? 4.617 13.565 17.684 1.00 52.72 423 GLY A O 1
ATOM 3386 N N . PHE A 1 424 ? 4.143 14.658 15.764 1.00 44.81 424 PHE A N 1
ATOM 3387 C CA . PHE A 1 424 ? 2.709 14.341 15.710 1.00 44.81 424 PHE A CA 1
ATOM 3388 C C . PHE A 1 424 ? 2.343 13.378 14.591 1.00 44.81 424 PHE A C 1
ATOM 3390 O O . PHE A 1 424 ? 2.792 13.607 13.438 1.00 44.81 424 PHE A O 1
#

Radius of gyration: 24.14 Å; Cα contacts (8 Å, |Δi|>4): 592; chains: 1; bounding box: 61×59×70 Å

Sequence (424 aa):
MTSLNPRDPYTQEELEKLYPRDLKLQLVQVVNARRCLLGFKILTDYFTREDWPYCNVARRMIQMAASNQDLSQWKGFEWRKKTEAFGDRDEAVVAVGATGDIEGICQHGELTDRGRETTFALGQRLRHLYVDQLGFMPKIKSDTEDMYLRATPIPRALESLQQAFWGMYPASARTQDFPPPVIVARSVSEETLFPNEGNCRRFRQLARLFADRAALRWNETEQMNYINSILSKWMPEKSPKVAVDSHPRLSGINDTINATDAHGPATRLPSEFYDKKLRQYMEQIAVDEWFAGYNESTEYRKLGIGALLGDVVDRMGSSNSNTSTPPPPSETARAPLASFPDPARQSLQKHYVRIRYNDVPVRIPGCAAKPQNHLAGDDTFCTLDAFKEIVDKFTPKNWREECTENIGAGLYGKDDKEKAVSGF

pLDDT: mean 88.44, std 13.92, range [36.0, 98.62]